Protein 4UPI (pdb70)

Nearest PDB structures (foldseek):
  4upi-assembly1_A  TM=1.002E+00  e=0.000E+00  Ruegeria pomeroyi DSS-3
  4upl-assembly1_C  TM=9.609E-01  e=2.210E-74  Ruegeria pomeroyi DSS-3
  2vqr-assembly1_A  TM=8.503E-01  e=1.863E-42  Rhizobium johnstonii 3841
  2w8s-assembly1_C  TM=8.603E-01  e=1.867E-41  Trinickia caryophylli
  4uph-assembly2_D  TM=8.606E-01  e=2.107E-38  Rhizobium rhizogenes K84

Solvent-accessible surface area: 23688 Å² total

Foldseek 3Di:
DFAAEEEAEAFAFQCLEVCNPQDQFYQVQVVVLQQFFEWEFFEWFQALDQQQSLLCLFQLDHCLFQVQFDQPRARAQPRDTLLNLLVVLFAAEAEQEERSHAAPVVRCVVVVHDCPDPVNVCNSVSNHPYLFYYNLDCPVDDDDPDGVLQVVCVVVPQDDPGSSFQAQAWAADPVGDIGGLQDLQCLLGAGNHAQCSHQLNVSLVSVLVVVVVVVVVPTHYYYYSYHHPPPDSLHHHPPLSPPDFLVSQDDALEDPLLQVVHFLVLVQQLPDPQLQQLLDSVSLRRRVSSSSSRSSSNSVSVVVSVVSCVVVVVNQRYKYKYKYSFHFRSNHHSHTGAHDPFSRRTPMIIRIRGNDPLQNLCRSHYHHANHYSSQVSCLVSVVSPHHDQCLRNPGHHCSCVRRPVDDDDPDQKDKHWHQCLVDCSCVVVVHDNVQQIWMWIDRSFKIWIDGGPTFIFIDGCVVPVSSSDTCRPPPVCVVVVVVRVVVVVVVSVPDSNVPPDGPVNPPVCVLCVVPADVCVVVPRDPDDDDPVRSVVRVVVVVVSVVVD

Organism: Ruegeria pomeroyi (strain ATCC 700808 / DSM 15171 / DSS-3) (NCBI:txid246200)

CATH classification: 3.40.720.10

Sequence (548 aa):
NRNILWIMCDQLRFDYLSCYGHERLNNTPNIDKLLAKRGVRFTNAYVQATVCGPSRMSAYTGRYVRSHGSTQNGIPLRVGEPTLGDHLRDVGMRNVLIGKTHMRRPDLDGMMKRLGIDPDSEIGARVGEGGFDAFDRDDGVHPTGYRKKEPAYNDYLRHAGFQAENPWEFWANSAEGKGGENQSGWLLTHADKPARVPEEHSETAYMTRRAMEFMEAAEKDGRPWCAHLSYIKPHWPYIVPAPYHDMMFGPDDVKPAVRSDEELKAAHPLFKAMTEEVYSRNFARDEVREKVIPAYMMGLIKQIDDQLGQLFAFMQERGLDENTMIVFTADHGDYLGDHWMGEKYLFYEAAAKVPLIIYDPSDKADATRGTVSDALVEMIDLAPTFVDYAGGVPPMHILEGKSLLPLLHDDDSSWDRQYVFSELDYSNLPARLKLGRDIQDCRATMVFDGRYKLVEVMGFAPILFDLEVDPDELKDLGRDPSAEEVRQRRLTSALDAWHRNTRQRITKSDAAYRALDPVLRESDPDLMAGVIIGYWDEDEVEAEKRRIARILGEN

InterPro domains:
  IPR000917 Sulfatase, N-terminal [PF00884] (5-388)
  IPR017850 Alkaline-phosphatase-like, core domain superfamily [G3DSA:3.40.720.10] (4-502)
  IPR017850 Alkaline-phosphatase-like, core domain superfamily [SSF53649] (2-517)

B-factor: mean 26.02, std 10.25, range [13.1, 72.78]

Radius of gyration: 25.48 Å; Cα contacts (8 Å, |Δi|>4): 1136; chains: 1; bounding box: 97×61×53 Å

Secondary structure (P-SEA, 3-state):
cbbbbbbbbccccccccccccccccccaaaaaaaaabbbbccccccccccaaaaaaaacccccccccccccccccccccccaaaaaaaabbbbbbccccccccaaaaaaaaccccccaaaaaaaaccccccccccccccccccccccaaaaaaaaacccccccccccccbbbccccccccccccccccccccccccccaaaaaaaaaaaaaaaacccccccccccccccccccccccccccccccccccccccccccccccccaaaaaaaacaaaaaaccaaaaaccaaaaaaaaaaaaaaaaaaaaaaaaacccccbbbbbbcccccccccccccccccccccccbbbbbbbcccccccccccccccccccccaaaaaaaaaacccccccccccccccccccccbbbbcccccbbbbbccccccccccccccccbbbbbbbcccbbbbbbccbbbbbbcccccccccccccccccaaaaaaaaaaaaaaaaacccccccccccccccaaaaaaccccccccccccccccaaaaaaaaaaaaaaaaac

Structure (mmCIF, N/CA/C/O backbone):
data_4UPI
#
_entry.id   4UPI
#
_cell.length_a   93.027
_cell.length_b   86.029
_cell.length_c   82.874
_cell.angle_alpha   90.00
_cell.angle_beta   115.19
_cell.angle_gamma   90.00
#
_symmetry.space_group_name_H-M   'C 1 2 1'
#
loop_
_entity.id
_entity.type
_entity.pdbx_description
1 polymer 'SULFATASE FAMILY PROTEIN'
2 non-polymer 'ZINC ION'
3 water water
#
loop_
_atom_site.group_PDB
_atom_site.id
_atom_site.type_symbol
_atom_site.label_atom_id
_atom_site.label_alt_id
_atom_site.label_comp_id
_atom_site.label_asym_id
_atom_site.label_entity_id
_atom_site.label_seq_id
_atom_site.pdbx_PDB_ins_code
_atom_site.Cartn_x
_atom_site.Cartn_y
_atom_site.Cartn_z
_atom_site.occupancy
_atom_site.B_iso_or_equiv
_atom_site.auth_seq_id
_atom_site.auth_comp_id
_atom_site.auth_asym_id
_atom_site.auth_atom_id
_atom_site.pdbx_PDB_model_num
ATOM 1 N N . ASN A 1 28 ? -2.346 17.224 32.833 1.00 42.49 4 ASN A N 1
ATOM 2 C CA . ASN A 1 28 ? -1.896 16.592 31.596 1.00 41.82 4 ASN A CA 1
ATOM 3 C C . ASN A 1 28 ? -1.248 15.228 31.818 1.00 39.17 4 ASN A C 1
ATOM 4 O O . ASN A 1 28 ? -0.572 15.001 32.822 1.00 40.42 4 ASN A O 1
ATOM 9 N N . ARG A 1 29 ? -1.483 14.314 30.883 1.00 34.85 5 ARG A N 1
ATOM 10 C CA . ARG A 1 29 ? -0.768 13.043 30.864 1.00 30.85 5 ARG A CA 1
ATOM 11 C C . ARG A 1 29 ? 0.147 13.035 29.650 1.00 26.13 5 ARG A C 1
ATOM 12 O O . ARG A 1 29 ? -0.313 13.193 28.522 1.00 26.48 5 ARG A O 1
ATOM 20 N N . ASN A 1 30 ? 1.443 12.869 29.901 1.00 23.85 6 ASN A N 1
ATOM 21 C CA . ASN A 1 30 ? 2.457 12.943 28.861 1.00 22.56 6 ASN A CA 1
ATOM 22 C C . ASN A 1 30 ? 3.064 11.580 28.599 1.00 21.05 6 ASN A C 1
ATOM 23 O O . ASN A 1 30 ? 2.827 10.630 29.350 1.00 21.13 6 ASN A O 1
ATOM 28 N N . ILE A 1 31 ? 3.861 11.500 27.539 1.00 20.32 7 ILE A N 1
ATOM 29 C CA . ILE A 1 31 ? 4.591 10.288 27.209 1.00 19.50 7 ILE A CA 1
ATOM 30 C C . ILE A 1 31 ? 6.025 10.666 26.874 1.00 19.20 7 ILE A C 1
ATOM 31 O O . ILE A 1 31 ? 6.260 11.607 26.116 1.00 20.14 7 ILE A O 1
ATOM 36 N N . LEU A 1 32 ? 6.977 9.955 27.473 1.00 18.49 8 LEU A N 1
ATOM 37 C CA . LEU A 1 32 ? 8.377 10.056 27.104 1.00 18.85 8 LEU A CA 1
ATOM 38 C C . LEU A 1 32 ? 8.773 8.747 26.448 1.00 19.02 8 LEU A C 1
ATOM 39 O O . LEU A 1 32 ? 8.844 7.709 27.110 1.00 19.98 8 LEU A O 1
ATOM 44 N N . TRP A 1 33 ? 9.016 8.799 25.142 1.00 17.44 9 TRP A N 1
ATOM 45 C CA . TRP A 1 33 ? 9.378 7.625 24.370 1.00 17.33 9 TRP A CA 1
ATOM 46 C C . TRP A 1 33 ? 10.883 7.611 24.137 1.00 17.42 9 TRP A C 1
ATOM 47 O O . TRP A 1 33 ? 11.382 8.299 23.250 1.00 17.44 9 TRP A O 1
ATOM 58 N N . ILE A 1 34 ? 11.599 6.849 24.961 1.00 17.39 10 ILE A N 1
ATOM 59 C CA . ILE A 1 34 ? 13.049 6.753 24.854 1.00 17.33 10 ILE A CA 1
ATOM 60 C C . ILE A 1 34 ? 13.409 5.609 23.925 1.00 16.55 10 ILE A C 1
ATOM 61 O O . ILE A 1 34 ? 12.905 4.493 24.079 1.00 17.60 10 ILE A O 1
ATOM 66 N N . MET A 1 35 ? 14.271 5.894 22.955 1.00 16.77 11 MET A N 1
ATOM 67 C CA . MET A 1 35 ? 14.795 4.865 22.087 1.00 16.33 11 MET A CA 1
ATOM 68 C C . MET A 1 35 ? 16.310 5.019 22.032 1.00 17.29 11 MET A C 1
ATOM 69 O O . MET A 1 35 ? 16.823 6.139 22.071 1.00 18.80 11 MET A O 1
ATOM 74 N N . CYS A 1 36 ? 17.011 3.895 21.968 1.00 16.52 12 CYS A N 1
ATOM 75 C CA . CYS A 1 36 ? 18.442 3.899 21.682 1.00 17.99 12 CYS A CA 1
ATOM 76 C C . CYS A 1 36 ? 18.687 3.138 20.397 1.00 17.67 12 CYS A C 1
ATOM 77 O O . CYS A 1 36 ? 18.098 2.090 20.179 1.00 20.10 12 CYS A O 1
ATOM 80 N N . ASP A 1 37 ? 19.570 3.651 19.554 1.00 16.39 13 ASP A N 1
ATOM 81 C CA . ASP A 1 37 ? 19.810 3.017 18.269 1.00 16.11 13 ASP A CA 1
ATOM 82 C C . ASP A 1 37 ? 20.757 1.838 18.424 1.00 15.68 13 ASP A C 1
ATOM 83 O O . ASP A 1 37 ? 21.807 1.974 19.047 1.00 17.35 13 ASP A O 1
ATOM 88 N N . GLN A 1 38 ? 20.383 0.678 17.891 1.00 16.18 14 GLN A N 1
ATOM 89 C CA . GLN A 1 38 ? 21.310 -0.451 17.771 1.00 16.04 14 GLN A CA 1
ATOM 90 C C . GLN A 1 38 ? 21.650 -1.045 19.144 1.00 16.20 14 GLN A C 1
ATOM 91 O O . GLN A 1 38 ? 22.720 -1.617 19.328 1.00 17.85 14 GLN A O 1
ATOM 97 N N . LEU A 1 39 ? 20.721 -0.925 20.094 1.00 16.47 15 LEU A N 1
ATOM 98 C CA . LEU A 1 39 ? 20.846 -1.487 21.442 1.00 16.46 15 LEU A CA 1
ATOM 99 C C . LEU A 1 39 ? 20.240 -2.885 21.537 1.00 17.07 15 LEU A C 1
ATOM 100 O O . LEU A 1 39 ? 19.038 -3.063 21.341 1.00 17.95 15 LEU A O 1
ATOM 105 N N . ARG A 1 40 ? 21.072 -3.872 21.846 1.00 17.34 16 ARG A N 1
ATOM 106 C CA . ARG A 1 40 ? 20.630 -5.249 22.075 1.00 18.74 16 ARG A CA 1
ATOM 107 C C . ARG A 1 40 ? 19.833 -5.370 23.357 1.00 18.82 16 ARG A C 1
ATOM 108 O O . ARG A 1 40 ? 20.183 -4.763 24.375 1.00 20.03 16 ARG A O 1
ATOM 116 N N . PHE A 1 41 ? 18.789 -6.190 23.339 1.00 19.09 17 PHE A N 1
ATOM 117 C CA . PHE A 1 41 ? 17.986 -6.389 24.538 1.00 20.58 17 PHE A CA 1
ATOM 118 C C . PHE A 1 41 ? 18.806 -7.005 25.669 1.00 20.11 17 PHE A C 1
ATOM 119 O O . PHE A 1 41 ? 18.566 -6.701 26.839 1.00 22.94 17 PHE A O 1
ATOM 127 N N . ASP A 1 42 ? 19.781 -7.848 25.327 1.00 18.92 18 ASP A N 1
ATOM 128 C CA . ASP A 1 42 ? 20.517 -8.589 26.347 1.00 20.15 18 ASP A CA 1
ATOM 129 C C . ASP A 1 42 ? 21.719 -7.826 26.921 1.00 19.97 18 ASP A C 1
ATOM 130 O O . ASP A 1 42 ? 22.506 -8.382 27.685 1.00 22.49 18 ASP A O 1
ATOM 135 N N . TYR A 1 43 ? 21.837 -6.545 26.571 1.00 19.71 19 TYR A N 1
ATOM 136 C CA . TYR A 1 43 ? 22.868 -5.679 27.147 1.00 20.74 19 TYR A CA 1
ATOM 137 C C . TYR A 1 43 ? 22.284 -4.718 28.183 1.00 21.37 19 TYR A C 1
ATOM 138 O O . TYR A 1 43 ? 22.791 -3.617 28.401 1.00 23.85 19 TYR A O 1
ATOM 147 N N . LEU A 1 44 ? 21.212 -5.167 28.827 1.00 19.67 20 LEU A N 1
ATOM 148 C CA . LEU A 1 44 ? 20.661 -4.515 30.007 1.00 19.79 20 LEU A CA 1
ATOM 149 C C . LEU A 1 44 ? 20.648 -5.549 31.121 1.00 19.31 20 LEU A C 1
ATOM 150 O O . LEU A 1 44 ? 20.359 -6.719 30.878 1.00 20.54 20 LEU A O 1
ATOM 155 N N . SER A 1 45 ? 20.962 -5.142 32.345 1.00 20.16 21 SER A N 1
ATOM 156 C CA . SER A 1 45 ? 21.001 -6.125 33.425 1.00 21.01 21 SER A CA 1
ATOM 157 C C . SER A 1 45 ? 19.609 -6.731 33.712 1.00 20.92 21 SER A C 1
ATOM 158 O O . SER A 1 45 ? 19.512 -7.899 34.084 1.00 21.94 21 SER A O 1
ATOM 161 N N . CYS A 1 46 ? 18.533 -5.973 33.493 1.00 20.70 22 CYS A N 1
ATOM 162 C CA . CYS A 1 46 ? 17.196 -6.534 33.733 1.00 21.75 22 CYS A CA 1
ATOM 163 C C . CYS A 1 46 ? 16.845 -7.613 32.706 1.00 21.24 22 CYS A C 1
ATOM 164 O O . CYS A 1 46 ? 15.926 -8.401 32.925 1.00 22.48 22 CYS A O 1
ATOM 167 N N . TYR A 1 47 ? 17.578 -7.655 31.594 1.00 20.74 23 TYR A N 1
ATOM 168 C CA . TYR A 1 47 ? 17.411 -8.742 30.631 1.00 21.08 23 TYR A CA 1
ATOM 169 C C . TYR A 1 47 ? 18.538 -9.771 30.742 1.00 22.13 23 TYR A C 1
ATOM 170 O O . TYR A 1 47 ? 18.720 -10.609 29.854 1.00 23.95 23 TYR A O 1
ATOM 179 N N . GLY A 1 48 ? 19.310 -9.686 31.820 1.00 22.65 24 GLY A N 1
ATOM 180 C CA . GLY A 1 48 ? 20.238 -10.747 32.171 1.00 23.64 24 GLY A CA 1
ATOM 181 C C . GLY A 1 48 ? 21.722 -10.534 31.950 1.00 24.08 24 GLY A C 1
ATOM 182 O O . GLY A 1 48 ? 22.500 -11.458 32.198 1.00 25.84 24 GLY A O 1
ATOM 183 N N . HIS A 1 49 ? 22.143 -9.351 31.513 1.00 23.68 25 HIS A N 1
ATOM 184 C CA . HIS A 1 49 ? 23.583 -9.146 31.352 1.00 24.43 25 HIS A CA 1
ATOM 185 C C . HIS A 1 49 ? 24.269 -9.197 32.706 1.00 26.24 25 HIS A C 1
ATOM 186 O O . HIS A 1 49 ? 23.823 -8.562 33.658 1.00 25.87 25 HIS A O 1
ATOM 193 N N . GLU A 1 50 ? 25.357 -9.957 32.774 1.00 28.81 26 GLU A N 1
ATOM 194 C CA . GLU A 1 50 ? 26.001 -10.283 34.037 1.00 32.25 26 GLU A CA 1
ATOM 195 C C . GLU A 1 50 ? 27.092 -9.297 34.436 1.00 30.09 26 GLU A C 1
ATOM 196 O O . GLU A 1 50 ? 27.580 -9.335 35.564 1.00 30.60 26 GLU A O 1
ATOM 202 N N . ARG A 1 51 ? 27.498 -8.435 33.511 1.00 28.67 27 ARG A N 1
ATOM 203 C CA . ARG A 1 51 ? 28.638 -7.559 33.770 1.00 29.70 27 ARG A CA 1
ATOM 204 C C . ARG A 1 51 ? 28.317 -6.075 33.585 1.00 29.87 27 ARG A C 1
ATOM 205 O O . ARG A 1 51 ? 29.054 -5.212 34.058 1.00 32.96 27 ARG A O 1
ATOM 213 N N . LEU A 1 52 ? 27.204 -5.785 32.923 1.00 27.92 28 LEU A N 1
ATOM 214 C CA . LEU A 1 52 ? 26.802 -4.405 32.662 1.00 25.59 28 LEU A CA 1
ATOM 215 C C . LEU A 1 52 ? 25.568 -4.053 33.486 1.00 24.76 28 LEU A C 1
ATOM 216 O O . LEU A 1 52 ? 24.466 -4.497 33.187 1.00 26.61 28 LEU A O 1
ATOM 221 N N A ASN A 1 53 ? 25.764 -3.260 34.543 0.80 24.24 29 ASN A N 1
ATOM 222 N N B ASN A 1 53 ? 25.766 -3.237 34.506 0.20 24.08 29 ASN A N 1
ATOM 223 C CA A ASN A 1 53 ? 24.686 -2.875 35.467 0.80 23.51 29 ASN A CA 1
ATOM 224 C CA B ASN A 1 53 ? 24.676 -2.889 35.390 0.20 23.58 29 ASN A CA 1
ATOM 225 C C A ASN A 1 53 ? 23.998 -1.627 34.940 0.80 23.67 29 ASN A C 1
ATOM 226 C C B ASN A 1 53 ? 23.991 -1.617 34.946 0.20 23.27 29 ASN A C 1
ATOM 227 O O A ASN A 1 53 ? 24.628 -0.584 34.776 0.80 23.78 29 ASN A O 1
ATOM 228 O O B ASN A 1 53 ? 24.610 -0.556 34.856 0.20 23.38 29 ASN A O 1
ATOM 237 N N . THR A 1 54 ? 22.704 -1.742 34.654 1.00 22.82 30 THR A N 1
ATOM 238 C CA . THR A 1 54 ? 21.920 -0.616 34.172 1.00 21.03 30 THR A CA 1
ATOM 239 C C . THR A 1 54 ? 20.791 -0.339 35.157 1.00 21.03 30 THR A C 1
ATOM 240 O O . THR A 1 54 ? 19.628 -0.581 34.870 1.00 21.48 30 THR A O 1
ATOM 244 N N . PRO A 1 55 ? 21.133 0.186 36.342 1.00 21.82 31 PRO A N 1
ATOM 245 C CA . PRO A 1 55 ? 20.116 0.281 37.399 1.00 22.69 31 PRO A CA 1
ATOM 246 C C . PRO A 1 55 ? 18.969 1.246 37.100 1.00 22.12 31 PRO A C 1
ATOM 247 O O . PRO A 1 55 ? 17.848 0.999 37.534 1.00 23.09 31 PRO A O 1
ATOM 251 N N . ASN A 1 56 ? 19.230 2.329 36.380 1.00 22.10 32 ASN A N 1
ATOM 252 C CA . ASN A 1 56 ? 18.159 3.279 36.107 1.00 21.99 32 ASN A CA 1
ATOM 253 C C . ASN A 1 56 ? 17.122 2.741 35.127 1.00 21.66 32 ASN A C 1
ATOM 254 O O . ASN A 1 56 ? 15.917 2.922 35.312 1.00 23.02 32 ASN A O 1
ATOM 259 N N . ILE A 1 57 ? 17.594 2.049 34.102 1.00 20.44 33 ILE A N 1
ATOM 260 C CA . ILE A 1 57 ? 16.695 1.391 33.168 1.00 21.40 33 ILE A CA 1
ATOM 261 C C . ILE A 1 57 ? 15.998 0.232 33.881 1.00 20.86 33 ILE A C 1
ATOM 262 O O . ILE A 1 57 ? 14.793 0.030 33.728 1.00 21.36 33 ILE A O 1
ATOM 267 N N . ASP A 1 58 ? 16.742 -0.496 34.710 1.00 21.73 34 ASP A N 1
ATOM 268 C CA . ASP A 1 58 ? 16.170 -1.614 35.452 1.00 22.60 34 ASP A CA 1
ATOM 269 C C . ASP A 1 58 ? 15.054 -1.147 36.392 1.00 21.96 34 ASP A C 1
ATOM 270 O O . ASP A 1 58 ? 14.049 -1.839 36.571 1.00 22.54 34 ASP A O 1
ATOM 275 N N . LYS A 1 59 ? 15.231 0.023 36.998 1.00 22.95 35 LYS A N 1
ATOM 276 C CA . LYS A 1 59 ? 14.209 0.577 37.890 1.00 24.27 35 LYS A CA 1
ATOM 277 C C . LYS A 1 59 ? 12.893 0.858 37.163 1.00 23.49 35 LYS A C 1
ATOM 278 O O . LYS A 1 59 ? 11.820 0.743 37.748 1.00 24.62 35 LYS A O 1
ATOM 284 N N A LEU A 1 60 ? 12.973 1.251 35.892 0.50 23.72 36 LEU A N 1
ATOM 285 N N B LEU A 1 60 ? 12.991 1.217 35.889 0.50 24.04 36 LEU A N 1
ATOM 286 C CA A LEU A 1 60 ? 11.774 1.415 35.075 0.50 23.90 36 LEU A CA 1
ATOM 287 C CA B LEU A 1 60 ? 11.825 1.430 35.050 0.50 24.48 36 LEU A CA 1
ATOM 288 C C A LEU A 1 60 ? 11.042 0.086 35.028 0.50 22.97 36 LEU A C 1
ATOM 289 C C B LEU A 1 60 ? 11.055 0.118 34.903 0.50 23.33 36 LEU A C 1
ATOM 290 O O A LEU A 1 60 ? 9.825 0.024 35.217 0.50 23.83 36 LEU A O 1
ATOM 291 O O B LEU A 1 60 ? 9.821 0.102 34.906 0.50 24.19 36 LEU A O 1
ATOM 300 N N . ALA A 1 61 ? 11.794 -0.981 34.776 1.00 22.62 37 ALA A N 1
ATOM 301 C CA . ALA A 1 61 ? 11.201 -2.314 34.725 1.00 22.52 37 ALA A CA 1
ATOM 302 C C . ALA A 1 61 ? 10.645 -2.745 36.084 1.00 24.20 37 ALA A C 1
ATOM 303 O O . ALA A 1 61 ? 9.592 -3.371 36.156 1.00 26.13 37 ALA A O 1
ATOM 305 N N . LYS A 1 62 ? 11.341 -2.395 37.163 1.00 24.54 38 LYS A N 1
ATOM 306 C CA . LYS A 1 62 ? 10.903 -2.777 38.501 1.00 27.15 38 LYS A CA 1
ATOM 307 C C . LYS A 1 62 ? 9.538 -2.181 38.838 1.00 27.51 38 LYS A C 1
ATOM 308 O O . LYS A 1 62 ? 8.764 -2.785 39.574 1.00 29.10 38 LYS A O 1
ATOM 314 N N . ARG A 1 63 ? 9.244 -1.006 38.287 1.00 25.93 39 ARG A N 1
ATOM 315 C CA . ARG A 1 63 ? 7.972 -0.340 38.550 1.00 28.72 39 ARG A CA 1
ATOM 316 C C . ARG A 1 63 ? 6.994 -0.410 37.376 1.00 26.90 39 ARG A C 1
ATOM 317 O O . ARG A 1 63 ? 5.913 0.176 37.435 1.00 28.30 39 ARG A O 1
ATOM 325 N N . GLY A 1 64 ? 7.366 -1.127 36.319 1.00 24.91 40 GLY A N 1
ATOM 326 C CA . GLY A 1 64 ? 6.521 -1.227 35.141 1.00 24.00 40 GLY A CA 1
ATOM 327 C C . GLY A 1 64 ? 6.458 -2.632 34.580 1.00 22.80 40 GLY A C 1
ATOM 328 O O . GLY A 1 64 ? 6.518 -3.613 35.324 1.00 23.19 40 GLY A O 1
ATOM 329 N N . VAL A 1 65 ? 6.328 -2.731 33.260 1.00 22.59 41 VAL A N 1
ATOM 330 C CA . VAL A 1 65 ? 6.260 -4.024 32.591 1.00 21.53 41 VAL A CA 1
ATOM 331 C C . VAL A 1 65 ? 7.422 -4.157 31.612 1.00 20.10 41 VAL A C 1
ATOM 332 O O . VAL A 1 65 ? 7.707 -3.238 30.843 1.00 20.61 41 VAL A O 1
ATOM 336 N N . ARG A 1 66 ? 8.106 -5.296 31.679 1.00 19.54 42 ARG A N 1
ATOM 337 C CA . ARG A 1 66 ? 9.223 -5.605 30.806 1.00 19.28 42 ARG A CA 1
ATOM 338 C C . ARG A 1 66 ? 8.755 -6.672 29.824 1.00 19.51 42 ARG A C 1
ATOM 339 O O . ARG A 1 66 ? 8.213 -7.696 30.231 1.00 20.48 42 ARG A O 1
ATOM 347 N N . PHE A 1 67 ? 8.958 -6.421 28.534 1.00 18.78 43 PHE A N 1
ATOM 348 C CA . PHE A 1 67 ? 8.454 -7.306 27.489 1.00 18.79 43 PHE A CA 1
ATOM 349 C C . PHE A 1 67 ? 9.566 -8.169 26.906 1.00 18.46 43 PHE A C 1
ATOM 350 O O . PHE A 1 67 ? 10.610 -7.663 26.506 1.00 19.04 43 PHE A O 1
ATOM 358 N N . THR A 1 68 ? 9.335 -9.477 26.846 1.00 18.50 44 THR A N 1
ATOM 359 C CA . THR A 1 68 ? 10.363 -10.403 26.383 1.00 19.96 44 THR A CA 1
ATOM 360 C C . THR A 1 68 ? 10.112 -10.992 24.994 1.00 19.46 44 THR A C 1
ATOM 361 O O . THR A 1 68 ? 10.875 -11.850 24.549 1.00 21.44 44 THR A O 1
ATOM 365 N N . ASN A 1 69 ? 9.063 -10.537 24.307 1.00 18.07 45 ASN A N 1
ATOM 366 C CA . ASN A 1 69 ? 8.790 -10.962 22.928 1.00 17.36 45 ASN A CA 1
ATOM 367 C C . ASN A 1 69 ? 8.406 -9.764 22.061 1.00 17.51 45 ASN A C 1
ATOM 368 O O . ASN A 1 69 ? 7.419 -9.802 21.331 1.00 17.80 45 ASN A O 1
ATOM 373 N N . ALA A 1 70 ? 9.194 -8.698 22.148 1.00 17.44 46 ALA A N 1
ATOM 374 C CA . ALA A 1 70 ? 8.971 -7.488 21.359 1.00 16.73 46 ALA A CA 1
ATOM 375 C C . ALA A 1 70 ? 9.875 -7.490 20.138 1.00 16.08 46 ALA A C 1
ATOM 376 O O . ALA A 1 70 ? 11.100 -7.551 20.267 1.00 17.35 46 ALA A O 1
ATOM 378 N N . TYR A 1 71 ? 9.260 -7.413 18.960 1.00 15.51 47 TYR A N 1
ATOM 379 C CA . TYR A 1 71 ? 9.966 -7.492 17.685 1.00 16.19 47 TYR A CA 1
ATOM 380 C C . TYR A 1 71 ? 9.734 -6.265 16.821 1.00 14.92 47 TYR A C 1
ATOM 381 O O . TYR A 1 71 ? 8.605 -5.755 16.742 1.00 16.00 47 TYR A O 1
ATOM 390 N N . VAL A 1 72 ? 10.800 -5.805 16.170 1.00 15.05 48 VAL A N 1
ATOM 391 C CA . VAL A 1 72 ? 10.714 -4.695 15.229 1.00 15.52 48 VAL A CA 1
ATOM 392 C C . VAL A 1 72 ? 10.301 -5.178 13.837 1.00 14.83 48 VAL A C 1
ATOM 393 O O . VAL A 1 72 ? 10.519 -6.342 13.476 1.00 15.35 48 VAL A O 1
ATOM 397 N N . GLN A 1 73 ? 9.706 -4.277 13.055 1.00 13.81 49 GLN A N 1
ATOM 398 C CA . GLN A 1 73 ? 9.085 -4.656 11.785 1.00 14.75 49 GLN A CA 1
ATOM 399 C C . GLN A 1 73 ? 10.046 -4.584 10.601 1.00 14.20 49 GLN A C 1
ATOM 400 O O . GLN A 1 73 ? 9.692 -4.944 9.476 1.00 14.28 49 GLN A O 1
ATOM 406 N N . ALA A 1 74 ? 11.262 -4.126 10.893 1.00 14.21 50 ALA A N 1
ATOM 407 C CA . ALA A 1 74 ? 12.445 -4.276 10.054 1.00 14.31 50 ALA A CA 1
ATOM 408 C C . ALA A 1 74 ? 13.601 -4.175 11.044 1.00 15.12 50 ALA A C 1
ATOM 409 O O . ALA A 1 74 ? 13.424 -3.655 12.148 1.00 15.85 50 ALA A O 1
ATOM 411 N N . THR A 1 75 ? 14.783 -4.645 10.669 1.00 14.93 51 THR A N 1
ATOM 412 C CA . THR A 1 75 ? 15.879 -4.690 11.614 1.00 15.83 51 THR A CA 1
ATOM 413 C C . THR A 1 75 ? 16.944 -3.643 11.324 1.00 15.24 51 THR A C 1
ATOM 414 O O . THR A 1 75 ? 18.030 -3.681 11.901 1.00 16.67 51 THR A O 1
ATOM 418 N N . VAL A 1 76 ? 16.617 -2.702 10.450 1.00 16.38 52 VAL A N 1
ATOM 419 C CA . VAL A 1 76 ? 17.532 -1.654 10.040 1.00 17.38 52 VAL A CA 1
ATOM 420 C C . VAL A 1 76 ? 16.883 -0.309 10.321 1.00 16.79 52 VAL A C 1
ATOM 421 O O . VAL A 1 76 ? 15.673 -0.161 10.151 1.00 16.55 52 VAL A O 1
ATOM 432 N N B CYS A 1 77 ? 17.707 0.655 10.744 0.50 18.48 53 CYS A N 1
ATOM 433 C CA B CYS A 1 77 ? 17.285 1.985 11.200 0.50 20.67 53 CYS A CA 1
ATOM 434 C C B CYS A 1 77 ? 16.058 2.538 10.500 0.50 18.44 53 CYS A C 1
ATOM 435 O O B CYS A 1 77 ? 14.982 2.642 11.089 0.50 18.76 53 CYS A O 1
ATOM 438 N N . GLY A 1 78 ? 16.248 2.902 9.238 1.00 16.95 54 GLY A N 1
ATOM 439 C CA . GLY A 1 78 ? 15.230 3.602 8.466 1.00 16.89 54 GLY A CA 1
ATOM 440 C C . GLY A 1 78 ? 13.879 2.921 8.455 1.00 15.48 54 GLY A C 1
ATOM 441 O O . GLY A 1 78 ? 12.902 3.468 8.962 1.00 15.63 54 GLY A O 1
ATOM 442 N N . PRO A 1 79 ? 13.813 1.717 7.879 1.00 15.18 55 PRO A N 1
ATOM 443 C CA . PRO A 1 79 ? 12.494 1.083 7.786 1.00 14.90 55 PRO A CA 1
ATOM 444 C C . PRO A 1 79 ? 11.913 0.721 9.151 1.00 14.15 55 PRO A C 1
ATOM 445 O O . PRO A 1 79 ? 10.692 0.798 9.315 1.00 14.71 55 PRO A O 1
ATOM 449 N N . SER A 1 80 ? 12.753 0.352 10.117 1.00 14.42 56 SER A N 1
ATOM 450 C CA . SER A 1 80 ? 12.243 0.061 11.450 1.00 14.79 56 SER A CA 1
ATOM 451 C C . SER A 1 80 ? 11.552 1.299 12.033 1.00 14.73 56 SER A C 1
ATOM 452 O O . SER A 1 80 ? 10.418 1.233 12.557 1.00 14.71 56 SER A O 1
ATOM 455 N N . ARG A 1 81 ? 12.227 2.438 11.907 1.00 14.70 57 ARG A N 1
ATOM 456 C CA . ARG A 1 81 ? 11.712 3.687 12.441 1.00 15.22 57 ARG A CA 1
ATOM 457 C C . ARG A 1 81 ? 10.487 4.164 11.670 1.00 15.45 57 ARG A C 1
ATOM 458 O O . ARG A 1 81 ? 9.549 4.672 12.273 1.00 15.46 57 ARG A O 1
ATOM 466 N N . MET A 1 82 ? 10.481 4.005 10.346 1.00 14.70 58 MET A N 1
ATOM 467 C CA . MET A 1 82 ? 9.298 4.407 9.591 1.00 15.26 58 MET A CA 1
ATOM 468 C C . MET A 1 82 ? 8.078 3.610 10.055 1.00 14.45 58 MET A C 1
ATOM 469 O O . MET A 1 82 ? 6.980 4.154 10.167 1.00 15.16 58 MET A O 1
ATOM 474 N N . SER A 1 83 ? 8.262 2.325 10.352 1.00 14.70 59 SER A N 1
ATOM 475 C CA . SER A 1 83 ? 7.180 1.539 10.926 1.00 14.37 59 SER A CA 1
ATOM 476 C C . SER A 1 83 ? 6.801 2.036 12.319 1.00 14.59 59 SER A C 1
ATOM 477 O O . SER A 1 83 ? 5.616 2.110 12.649 1.00 15.47 59 SER A O 1
ATOM 480 N N . ALA A 1 84 ? 7.793 2.359 13.147 1.00 14.93 60 ALA A N 1
ATOM 481 C CA . ALA A 1 84 ? 7.506 2.878 14.495 1.00 15.63 60 ALA A CA 1
ATOM 482 C C . ALA A 1 84 ? 6.681 4.166 14.424 1.00 15.60 60 ALA A C 1
ATOM 483 O O . ALA A 1 84 ? 5.778 4.377 15.240 1.00 15.94 60 ALA A O 1
ATOM 485 N N . TYR A 1 85 ? 6.994 5.023 13.451 1.00 14.92 61 TYR A N 1
ATOM 486 C CA . TYR A 1 85 ? 6.425 6.372 13.419 1.00 15.02 61 TYR A CA 1
ATOM 487 C C . TYR A 1 85 ? 5.118 6.437 12.640 1.00 15.49 61 TYR A C 1
ATOM 488 O O . TYR A 1 85 ? 4.435 7.452 12.696 1.00 17.70 61 TYR A O 1
ATOM 497 N N . THR A 1 86 ? 4.782 5.355 11.937 1.00 15.68 62 THR A N 1
ATOM 498 C CA . THR A 1 86 ? 3.496 5.243 11.252 1.00 15.50 62 THR A CA 1
ATOM 499 C C . THR A 1 86 ? 2.571 4.197 11.880 1.00 14.96 62 THR A C 1
ATOM 500 O O . THR A 1 86 ? 1.372 4.190 11.615 1.00 16.25 62 THR A O 1
ATOM 504 N N . GLY A 1 87 ? 3.110 3.292 12.692 1.00 15.00 63 GLY A N 1
ATOM 505 C CA . GLY A 1 87 ? 2.330 2.159 13.152 1.00 15.41 63 GLY A CA 1
ATOM 506 C C . GLY A 1 87 ? 1.897 1.241 12.014 1.00 15.12 63 GLY A C 1
ATOM 507 O O . GLY A 1 87 ? 0.903 0.525 12.136 1.00 15.78 63 GLY A O 1
ATOM 508 N N . ARG A 1 88 ? 2.647 1.253 10.917 1.00 14.80 64 ARG A N 1
ATOM 509 C CA . ARG A 1 88 ? 2.310 0.463 9.731 1.00 14.93 64 ARG A CA 1
ATOM 510 C C . ARG A 1 88 ? 3.500 -0.400 9.322 1.00 14.20 64 ARG A C 1
ATOM 511 O O . ARG A 1 88 ? 4.652 -0.012 9.532 1.00 14.60 64 ARG A O 1
ATOM 519 N N . TYR A 1 89 ? 3.231 -1.586 8.782 1.00 14.36 65 TYR A N 1
ATOM 520 C CA . TYR A 1 89 ? 4.287 -2.460 8.274 1.00 14.67 65 TYR A CA 1
ATOM 521 C C . TYR A 1 89 ? 4.984 -1.825 7.085 1.00 14.56 65 TYR A C 1
ATOM 522 O O . TYR A 1 89 ? 4.402 -0.998 6.376 1.00 14.81 65 TYR A O 1
ATOM 531 N N . VAL A 1 90 ? 6.223 -2.236 6.841 1.00 14.68 66 VAL A N 1
ATOM 532 C CA . VAL A 1 90 ? 6.953 -1.797 5.654 1.00 15.21 66 VAL A CA 1
ATOM 533 C C . VAL A 1 90 ? 6.188 -2.099 4.361 1.00 15.02 66 VAL A C 1
ATOM 534 O O . VAL A 1 90 ? 6.199 -1.292 3.429 1.00 15.99 66 VAL A O 1
ATOM 538 N N . ARG A 1 91 ? 5.514 -3.250 4.319 1.00 14.62 67 ARG A N 1
ATOM 539 C CA . ARG A 1 91 ? 4.709 -3.607 3.149 1.00 16.59 67 ARG A CA 1
ATOM 540 C C . ARG A 1 91 ? 3.589 -2.600 2.888 1.00 15.88 67 ARG A C 1
ATOM 541 O O . ARG A 1 91 ? 3.048 -2.560 1.788 1.00 18.29 67 ARG A O 1
ATOM 549 N N . SER A 1 92 ? 3.247 -1.799 3.892 1.00 15.04 68 SER A N 1
ATOM 550 C CA . SER A 1 92 ? 2.237 -0.757 3.758 1.00 15.63 68 SER A CA 1
ATOM 551 C C . SER A 1 92 ? 2.863 0.590 3.397 1.00 15.00 68 SER A C 1
ATOM 552 O O . SER A 1 92 ? 2.466 1.217 2.414 1.00 15.71 68 SER A O 1
ATOM 555 N N . HIS A 1 93 ? 3.840 1.044 4.185 1.00 15.66 69 HIS A N 1
ATOM 556 C CA . HIS A 1 93 ? 4.365 2.393 3.966 1.00 15.91 69 HIS A CA 1
ATOM 557 C C . HIS A 1 93 ? 5.333 2.526 2.793 1.00 15.84 69 HIS A C 1
ATOM 558 O O . HIS A 1 93 ? 5.391 3.584 2.165 1.00 16.62 69 HIS A O 1
ATOM 565 N N . GLY A 1 94 ? 6.085 1.467 2.501 1.00 15.16 70 GLY A N 1
ATOM 566 C CA . GLY A 1 94 ? 6.986 1.459 1.363 1.00 16.04 70 GLY A CA 1
ATOM 567 C C . GLY A 1 94 ? 8.329 2.152 1.534 1.00 15.18 70 GLY A C 1
ATOM 568 O O . GLY A 1 94 ? 9.077 2.258 0.567 1.00 16.15 70 GLY A O 1
ATOM 569 N N . SER A 1 95 ? 8.651 2.625 2.738 1.00 14.76 71 SER A N 1
ATOM 570 C CA . SER A 1 95 ? 9.987 3.170 2.970 1.00 15.14 71 SER A CA 1
ATOM 571 C C . SER A 1 95 ? 10.856 2.006 3.423 1.00 14.77 71 SER A C 1
ATOM 572 O O . SER A 1 95 ? 11.020 1.762 4.622 1.00 15.40 71 SER A O 1
ATOM 575 N N . THR A 1 96 ? 11.417 1.283 2.454 1.00 15.13 72 THR A N 1
ATOM 576 C CA . THR A 1 96 ? 11.922 -0.063 2.726 1.00 15.59 72 THR A CA 1
ATOM 577 C C . THR A 1 96 ? 13.391 -0.119 3.138 1.00 15.38 72 THR A C 1
ATOM 578 O O . THR A 1 96 ? 13.858 -1.164 3.575 1.00 17.10 72 THR A O 1
ATOM 582 N N . GLN A 1 97 ? 14.117 0.983 2.961 1.00 15.36 73 GLN A N 1
ATOM 583 C CA . GLN A 1 97 ? 15.564 1.009 3.191 1.00 16.02 73 GLN A CA 1
ATOM 584 C C . GLN A 1 97 ? 15.952 2.369 3.716 1.00 15.90 73 GLN A C 1
ATOM 585 O O . GLN A 1 97 ? 15.215 3.345 3.553 1.00 16.45 73 GLN A O 1
ATOM 591 N N . ASN A 1 98 ? 17.127 2.436 4.331 1.00 16.91 74 ASN A N 1
ATOM 592 C CA . ASN A 1 98 ? 17.687 3.706 4.761 1.00 18.22 74 ASN A CA 1
ATOM 593 C C . ASN A 1 98 ? 17.691 4.715 3.636 1.00 19.72 74 ASN A C 1
ATOM 594 O O . ASN A 1 98 ? 18.142 4.412 2.535 1.00 19.82 74 ASN A O 1
ATOM 599 N N . GLY A 1 99 ? 17.178 5.912 3.913 1.00 19.65 75 GLY A N 1
ATOM 600 C CA . GLY A 1 99 ? 17.239 6.991 2.947 1.00 20.34 75 GLY A CA 1
ATOM 601 C C . GLY A 1 99 ? 16.095 7.042 1.947 1.00 19.68 75 GLY A C 1
ATOM 602 O O . GLY A 1 99 ? 16.040 7.960 1.143 1.00 22.12 75 GLY A O 1
ATOM 603 N N . ILE A 1 100 ? 15.196 6.060 1.962 1.00 18.24 76 ILE A N 1
ATOM 604 C CA . ILE A 1 100 ? 14.055 6.111 1.057 1.00 18.55 76 ILE A CA 1
ATOM 605 C C . ILE A 1 100 ? 13.009 7.007 1.710 1.00 17.34 76 ILE A C 1
ATOM 606 O O . ILE A 1 100 ? 12.543 6.714 2.794 1.00 18.78 76 ILE A O 1
ATOM 611 N N . PRO A 1 101 ? 12.654 8.126 1.060 1.00 16.83 77 PRO A N 1
ATOM 612 C CA . PRO A 1 101 ? 11.728 9.048 1.722 1.00 16.95 77 PRO A CA 1
ATOM 613 C C . PRO A 1 101 ? 10.378 8.415 2.027 1.00 17.12 77 PRO A C 1
ATOM 614 O O . PRO A 1 101 ? 9.823 7.663 1.210 1.00 17.65 77 PRO A O 1
ATOM 618 N N . LEU A 1 102 ? 9.848 8.721 3.203 1.00 16.99 78 LEU A N 1
ATOM 619 C CA . LEU A 1 102 ? 8.482 8.347 3.527 1.00 16.25 78 LEU A CA 1
ATOM 620 C C . LEU A 1 102 ? 7.537 9.174 2.667 1.00 16.45 78 LEU A C 1
ATOM 621 O O . LEU A 1 102 ? 7.595 10.399 2.678 1.00 17.73 78 LEU A O 1
ATOM 626 N N . ARG A 1 103 ? 6.665 8.504 1.921 1.00 16.19 79 ARG A N 1
ATOM 627 C CA . ARG A 1 103 ? 5.811 9.196 0.963 1.00 17.51 79 ARG A CA 1
ATOM 628 C C . ARG A 1 103 ? 4.951 10.280 1.604 1.00 17.51 79 ARG A C 1
ATOM 629 O O . ARG A 1 103 ? 4.411 10.102 2.701 1.00 17.36 79 ARG A O 1
ATOM 637 N N . VAL A 1 104 ? 4.812 11.402 0.906 1.00 17.26 80 VAL A N 1
ATOM 638 C CA . VAL A 1 104 ? 3.895 12.440 1.344 1.00 18.51 80 VAL A CA 1
ATOM 639 C C . VAL A 1 104 ? 2.479 11.851 1.406 1.00 18.60 80 VAL A C 1
ATOM 640 O O . VAL A 1 104 ? 2.068 11.074 0.539 1.00 18.24 80 VAL A O 1
ATOM 644 N N . GLY A 1 105 ? 1.735 12.215 2.437 1.00 19.32 81 GLY A N 1
ATOM 645 C CA . GLY A 1 105 ? 0.398 11.697 2.602 1.00 18.79 81 GLY A CA 1
ATOM 646 C C . GLY A 1 105 ? 0.306 10.416 3.399 1.00 17.87 81 GLY A C 1
ATOM 647 O O . GLY A 1 105 ? -0.798 10.020 3.756 1.00 19.86 81 GLY A O 1
ATOM 648 N N . GLU A 1 106 ? 1.425 9.751 3.682 1.00 16.67 82 GLU A N 1
ATOM 649 C CA . GLU A 1 106 ? 1.357 8.609 4.586 1.00 16.46 82 GLU A CA 1
ATOM 650 C C . GLU A 1 106 ? 1.010 9.124 5.982 1.00 16.46 82 GLU A C 1
ATOM 651 O O . GLU A 1 106 ? 1.704 9.985 6.505 1.00 17.75 82 GLU A O 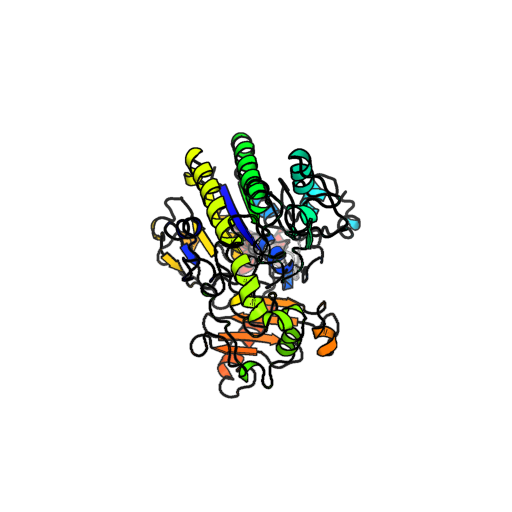1
ATOM 657 N N . PRO A 1 107 ? -0.076 8.617 6.591 1.00 17.34 83 PRO A N 1
ATOM 658 C CA . PRO A 1 107 ? -0.409 9.069 7.949 1.00 17.45 83 PRO A CA 1
ATOM 659 C C . PRO A 1 107 ? 0.685 8.700 8.948 1.00 16.83 83 PRO A C 1
ATOM 660 O O . PRO A 1 107 ? 1.255 7.623 8.839 1.00 16.47 83 PRO A O 1
ATOM 664 N N . THR A 1 108 ? 0.950 9.579 9.910 1.00 17.42 84 THR A N 1
ATOM 665 C CA . THR A 1 108 ? 1.952 9.321 10.928 1.00 17.58 84 THR A CA 1
ATOM 666 C C . THR A 1 108 ? 1.367 9.438 12.320 1.00 17.34 84 THR A C 1
ATOM 667 O O . THR A 1 108 ? 0.289 10.011 12.531 1.00 18.31 84 THR A O 1
ATOM 671 N N . LEU A 1 109 ? 2.113 8.918 13.282 1.00 18.04 85 LEU A N 1
ATOM 672 C CA . LEU A 1 109 ? 1.776 9.063 14.688 1.00 17.94 85 LEU A CA 1
ATOM 673 C C . LEU A 1 109 ? 1.480 10.509 15.071 1.00 17.55 85 LEU A C 1
ATOM 674 O O . LEU A 1 109 ? 0.534 10.769 15.800 1.00 18.65 85 LEU A O 1
ATOM 679 N N . GLY A 1 110 ? 2.292 11.442 14.584 1.00 18.17 86 GLY A N 1
ATOM 680 C CA . GLY A 1 110 ? 2.080 12.849 14.868 1.00 18.67 86 GLY A CA 1
ATOM 681 C C . GLY A 1 110 ? 0.687 13.319 14.465 1.00 17.99 86 GLY A C 1
ATOM 682 O O . GLY A 1 110 ? 0.061 14.109 15.178 1.00 18.77 86 GLY A O 1
ATOM 683 N N . ASP A 1 111 ? 0.195 12.853 13.316 1.00 18.58 87 ASP A N 1
ATOM 684 C CA . ASP A 1 111 ? -1.162 13.186 12.891 1.00 18.48 87 ASP A CA 1
ATOM 685 C C . ASP A 1 111 ? -2.178 12.674 13.907 1.00 18.75 87 ASP A C 1
ATOM 686 O O . ASP A 1 111 ? -3.102 13.390 14.309 1.00 19.19 87 ASP A O 1
ATOM 691 N N . HIS A 1 112 ? -2.026 11.415 14.305 1.00 18.20 88 HIS A N 1
ATOM 692 C CA . HIS A 1 112 ? -3.008 10.802 15.189 1.00 18.38 88 HIS A CA 1
ATOM 693 C C . HIS A 1 112 ? -3.007 11.430 16.575 1.00 18.68 88 HIS A C 1
ATOM 694 O O . HIS A 1 112 ? -4.066 11.584 17.191 1.00 21.32 88 HIS A O 1
ATOM 701 N N . LEU A 1 113 ? -1.830 11.813 17.059 1.00 18.35 89 LEU A N 1
ATOM 702 C CA . LEU A 1 113 ? -1.735 12.472 18.357 1.00 18.97 89 LEU A CA 1
ATOM 703 C C . LEU A 1 113 ? -2.299 13.887 18.289 1.00 20.44 89 LEU A C 1
ATOM 704 O O . LEU A 1 113 ? -3.021 14.319 19.189 1.00 20.94 89 LEU A O 1
ATOM 709 N N . ARG A 1 114 ? -1.999 14.594 17.202 1.00 20.03 90 ARG A N 1
ATOM 710 C CA . ARG A 1 114 ? -2.548 15.936 17.017 1.00 21.31 90 ARG A CA 1
ATOM 711 C C . ARG A 1 114 ? -4.078 15.916 17.018 1.00 21.20 90 ARG A C 1
ATOM 712 O O . ARG A 1 114 ? -4.722 16.817 17.569 1.00 22.23 90 ARG A O 1
ATOM 720 N N . ASP A 1 115 ? -4.654 14.869 16.431 1.00 21.62 91 ASP A N 1
ATOM 721 C CA . ASP A 1 115 ? -6.110 14.742 16.359 1.00 22.82 91 ASP A CA 1
ATOM 722 C C . ASP A 1 115 ? -6.747 14.649 17.733 1.00 24.38 91 ASP A C 1
ATOM 723 O O . ASP A 1 115 ? -7.935 14.919 17.885 1.00 26.69 91 ASP A O 1
ATOM 728 N N . VAL A 1 116 ? -5.968 14.248 18.733 1.00 24.99 92 VAL A N 1
ATOM 729 C CA . VAL A 1 116 ? -6.492 14.143 20.089 1.00 27.86 92 VAL A CA 1
ATOM 730 C C . VAL A 1 116 ? -5.842 15.145 21.042 1.00 28.41 92 VAL A C 1
ATOM 731 O O . VAL A 1 116 ? -5.987 15.041 22.260 1.00 31.85 92 VAL A O 1
ATOM 735 N N . GLY A 1 117 ? -5.138 16.122 20.472 1.00 26.76 93 GLY A N 1
ATOM 736 C CA . GLY A 1 117 ? -4.613 17.246 21.231 1.00 27.69 93 GLY A CA 1
ATOM 737 C C . GLY A 1 117 ? -3.277 17.048 21.927 1.00 26.28 93 GLY A C 1
ATOM 738 O O . GLY A 1 117 ? -2.943 17.799 22.844 1.00 28.87 93 GLY A O 1
ATOM 739 N N . MET A 1 118 ? -2.508 16.053 21.493 1.00 23.20 94 MET A N 1
ATOM 740 C CA . MET A 1 118 ? -1.199 15.801 22.078 1.00 21.70 94 MET A CA 1
ATOM 741 C C . MET A 1 118 ? -0.103 16.134 21.078 1.00 21.63 94 MET A C 1
ATOM 742 O O . MET A 1 118 ? -0.170 15.735 19.916 1.00 22.54 94 MET A O 1
ATOM 747 N N . ARG A 1 119 ? 0.900 16.872 21.542 1.00 21.34 95 ARG A N 1
ATOM 748 C CA . ARG A 1 119 ? 2.066 17.200 20.730 1.00 21.22 95 ARG A CA 1
ATOM 749 C C . ARG A 1 119 ? 2.928 15.965 20.487 1.00 20.19 95 ARG A C 1
ATOM 750 O O . ARG A 1 119 ? 2.961 15.048 21.310 1.00 20.64 95 ARG A O 1
ATOM 758 N N . ASN A 1 120 ? 3.651 15.975 19.374 1.00 20.09 96 ASN A N 1
ATOM 759 C CA . ASN A 1 120 ? 4.578 14.906 19.019 1.00 19.54 96 ASN A CA 1
ATOM 760 C C . ASN A 1 120 ? 5.932 15.553 18.745 1.00 18.91 96 ASN A C 1
ATOM 761 O O . ASN A 1 120 ? 6.141 16.130 17.676 1.00 20.56 96 ASN A O 1
ATOM 766 N N . VAL A 1 121 ? 6.833 15.485 19.723 1.00 18.70 97 VAL A N 1
ATOM 767 C CA . VAL A 1 121 ? 8.072 16.256 19.686 1.00 19.17 97 VAL A CA 1
ATOM 768 C C . VAL A 1 121 ? 9.298 15.350 19.630 1.00 19.50 97 VAL A C 1
ATOM 769 O O . VAL A 1 121 ? 9.345 14.327 20.308 1.00 20.56 97 VAL A O 1
ATOM 773 N N . LEU A 1 122 ? 10.282 15.733 18.815 1.00 19.14 98 LEU A N 1
ATOM 774 C CA . LEU A 1 122 ? 11.510 14.958 18.638 1.00 18.28 98 LEU A CA 1
ATOM 775 C C . LEU A 1 122 ? 12.725 15.601 19.301 1.00 18.42 98 LEU A C 1
ATOM 776 O O . LEU A 1 122 ? 13.001 16.789 19.092 1.00 19.54 98 LEU A O 1
ATOM 781 N N . ILE A 1 123 ? 13.448 14.807 20.087 1.00 17.93 99 ILE A N 1
ATOM 782 C CA . ILE A 1 123 ? 14.770 15.182 20.581 1.00 18.72 99 ILE A CA 1
ATOM 783 C C . ILE A 1 123 ? 15.709 14.042 20.193 1.00 18.04 99 ILE A C 1
ATOM 784 O O . ILE A 1 123 ? 15.816 13.046 20.915 1.00 18.59 99 ILE A O 1
ATOM 789 N N . GLY A 1 124 ? 16.363 14.178 19.041 1.00 18.53 100 GLY A N 1
ATOM 790 C CA . GLY A 1 124 ? 17.290 13.166 18.564 1.00 18.24 100 GLY A CA 1
ATOM 791 C C . GLY A 1 124 ? 17.006 12.637 17.158 1.00 17.71 100 GLY A C 1
ATOM 792 O O . GLY A 1 124 ? 16.643 13.387 16.246 1.00 19.10 100 GLY A O 1
ATOM 793 N N . LYS A 1 125 ? 17.168 11.328 16.984 1.00 17.66 101 LYS A N 1
ATOM 794 C CA . LYS A 1 125 ? 17.183 10.706 15.656 1.00 17.98 101 LYS A CA 1
ATOM 795 C C . LYS A 1 125 ? 15.830 10.170 15.188 1.00 17.34 101 LYS A C 1
ATOM 796 O O . LYS A 1 125 ? 15.103 9.556 15.961 1.00 17.75 101 LYS A O 1
ATOM 802 N N . THR A 1 126 ? 15.521 10.370 13.908 1.00 17.53 102 THR A N 1
ATOM 803 C CA . THR A 1 126 ? 14.411 9.650 13.270 1.00 17.21 102 THR A CA 1
ATOM 804 C C . THR A 1 126 ? 14.791 8.931 11.988 1.00 17.22 102 THR A C 1
ATOM 805 O O . THR A 1 126 ? 14.079 8.025 11.574 1.00 18.24 102 THR A O 1
ATOM 809 N N . HIS A 1 127 ? 15.876 9.353 11.345 1.00 17.63 103 HIS A N 1
ATOM 810 C CA . HIS A 1 127 ? 16.231 8.830 10.022 1.00 17.63 103 HIS A CA 1
ATOM 811 C C . HIS A 1 127 ? 15.182 9.158 8.944 1.00 17.53 103 HIS A C 1
ATOM 812 O O . HIS A 1 127 ? 15.113 8.502 7.905 1.00 18.64 103 HIS A O 1
ATOM 819 N N . MET A 1 128 ? 14.373 10.183 9.191 1.00 17.57 104 MET A N 1
ATOM 820 C CA . MET A 1 128 ? 13.434 10.659 8.186 1.00 18.25 104 MET A CA 1
ATOM 821 C C . MET A 1 128 ? 14.156 11.290 7.011 1.00 18.77 104 MET A C 1
ATOM 822 O O . MET A 1 128 ? 15.163 11.985 7.171 1.00 20.02 104 MET A O 1
ATOM 827 N N A ARG A 1 129 ? 13.642 11.040 5.815 0.80 19.98 105 ARG A N 1
ATOM 828 N N B ARG A 1 129 ? 13.613 11.056 5.825 0.20 19.71 105 ARG A N 1
ATOM 829 C CA A ARG A 1 129 ? 14.070 11.779 4.636 0.80 20.85 105 ARG A CA 1
ATOM 830 C CA B ARG A 1 129 ? 14.045 11.756 4.630 0.20 20.52 105 ARG A CA 1
ATOM 831 C C A ARG A 1 129 ? 12.817 12.338 3.987 0.80 20.10 105 ARG A C 1
ATOM 832 C C B ARG A 1 129 ? 12.806 12.333 3.962 0.20 20.45 105 ARG A C 1
ATOM 833 O O A ARG A 1 129 ? 11.862 11.599 3.746 0.80 21.13 105 ARG A O 1
ATOM 834 O O B ARG A 1 129 ? 11.855 11.602 3.685 0.20 21.06 105 ARG A O 1
ATOM 849 N N . PRO A 1 130 ? 12.803 13.651 3.715 1.00 20.23 106 PRO A N 1
ATOM 850 C CA . PRO A 1 130 ? 11.598 14.291 3.185 1.00 19.66 106 PRO A CA 1
ATOM 851 C C . PRO A 1 130 ? 11.277 13.816 1.770 1.00 18.30 106 PRO A C 1
ATOM 852 O O . PRO A 1 130 ? 12.179 13.660 0.937 1.00 18.73 106 PRO A O 1
ATOM 856 N N . ASP A 1 131 ? 9.996 13.594 1.498 1.00 18.41 107 ASP A N 1
ATOM 857 C CA . ASP A 1 131 ? 9.567 13.273 0.145 1.00 17.65 107 ASP A CA 1
ATOM 858 C C . ASP A 1 131 ? 9.462 14.564 -0.643 1.00 18.18 107 ASP A C 1
ATOM 859 O O . ASP A 1 131 ? 8.374 15.083 -0.879 1.00 18.62 107 ASP A O 1
ATOM 864 N N . LEU A 1 132 ? 10.612 15.082 -1.058 1.00 18.43 108 LEU A N 1
ATOM 865 C CA . LEU A 1 132 ? 10.653 16.363 -1.754 1.00 19.20 108 LEU A CA 1
ATOM 866 C C . LEU A 1 132 ? 9.886 16.334 -3.074 1.00 18.82 108 LEU A C 1
ATOM 867 O O . LEU A 1 132 ? 9.218 17.304 -3.420 1.00 20.13 108 LEU A O 1
ATOM 872 N N . ASP A 1 133 ? 9.969 15.224 -3.804 1.00 19.71 109 ASP A N 1
ATOM 873 C CA . ASP A 1 133 ? 9.243 15.117 -5.070 1.00 20.00 109 ASP A CA 1
ATOM 874 C C . ASP A 1 133 ? 7.734 15.164 -4.840 1.00 19.60 109 ASP A C 1
ATOM 875 O O . ASP A 1 133 ? 7.003 15.838 -5.570 1.00 20.58 109 ASP A O 1
ATOM 880 N N . GLY A 1 134 ? 7.271 14.420 -3.839 1.00 18.84 110 GLY A N 1
ATOM 881 C CA . GLY A 1 134 ? 5.855 14.373 -3.518 1.00 17.85 110 GLY A CA 1
ATOM 882 C C . GLY A 1 134 ? 5.345 15.725 -3.061 1.00 18.37 110 GLY A C 1
ATOM 883 O O . GLY A 1 134 ? 4.249 16.145 -3.435 1.00 19.99 110 GLY A O 1
ATOM 884 N N A MET A 1 135 ? 6.143 16.418 -2.256 0.50 19.34 111 MET A N 1
ATOM 885 N N B MET A 1 135 ? 6.139 16.411 -2.244 0.50 18.99 111 MET A N 1
ATOM 886 C CA A MET A 1 135 ? 5.754 17.738 -1.783 0.50 20.04 111 MET A CA 1
ATOM 887 C CA B MET A 1 135 ? 5.753 17.736 -1.777 0.50 19.26 111 MET A CA 1
ATOM 888 C C A MET A 1 135 ? 5.704 18.746 -2.926 0.50 20.70 111 MET A C 1
ATOM 889 C C B MET A 1 135 ? 5.708 18.749 -2.921 0.50 20.37 111 MET A C 1
ATOM 890 O O A MET A 1 135 ? 4.806 19.585 -2.980 0.50 21.52 111 MET A O 1
ATOM 891 O O B MET A 1 135 ? 4.816 19.593 -2.971 0.50 21.27 111 MET A O 1
ATOM 900 N N . LYS A 1 136 ? 6.665 18.656 -3.840 1.00 21.17 112 LYS A N 1
ATOM 901 C CA . LYS A 1 136 ? 6.723 19.573 -4.974 1.00 23.53 112 LYS A CA 1
ATOM 902 C C . LYS A 1 136 ? 5.481 19.433 -5.844 1.00 24.51 112 LYS A C 1
ATOM 903 O O . LYS A 1 136 ? 4.900 20.426 -6.270 1.00 25.67 112 LYS A O 1
ATOM 909 N N . ARG A 1 137 ? 5.062 18.194 -6.082 1.00 23.66 113 ARG A N 1
ATOM 910 C CA . ARG A 1 137 ? 3.828 17.940 -6.812 1.00 25.41 113 ARG A CA 1
ATOM 911 C C . ARG A 1 137 ? 2.635 18.644 -6.186 1.00 25.58 113 ARG A C 1
ATOM 912 O O . ARG A 1 137 ? 1.790 19.188 -6.890 1.00 27.72 113 ARG A O 1
ATOM 920 N N . LEU A 1 138 ? 2.573 18.628 -4.859 1.00 24.29 114 LEU A N 1
ATOM 921 C CA . LEU A 1 138 ? 1.444 19.194 -4.135 1.00 24.57 114 LEU A CA 1
ATOM 922 C C . LEU A 1 138 ? 1.624 20.666 -3.775 1.00 25.33 114 LEU A C 1
ATOM 923 O O . LEU A 1 138 ? 0.788 21.241 -3.079 1.00 26.69 114 LEU A O 1
ATOM 928 N N . GLY A 1 139 ? 2.714 21.268 -4.244 1.00 26.44 115 GLY A N 1
ATOM 929 C CA . GLY A 1 139 ? 2.972 22.678 -4.001 1.00 27.39 115 GLY A CA 1
ATOM 930 C C . GLY A 1 139 ? 3.251 23.000 -2.545 1.00 28.25 115 GLY A C 1
ATOM 931 O O . GLY A 1 139 ? 3.050 24.132 -2.099 1.00 30.16 115 GLY A O 1
ATOM 932 N N . ILE A 1 140 ? 3.717 22.005 -1.800 1.00 26.25 116 ILE A N 1
ATOM 933 C CA . ILE A 1 140 ? 4.047 22.197 -0.396 1.00 27.09 116 ILE A CA 1
ATOM 934 C C . ILE A 1 140 ? 5.488 22.671 -0.262 1.00 28.14 116 ILE A C 1
ATOM 935 O O . ILE A 1 140 ? 6.424 21.962 -0.640 1.00 28.62 116 ILE A O 1
ATOM 940 N N . ASP A 1 141 ? 5.661 23.878 0.260 1.00 29.15 117 ASP A N 1
ATOM 941 C CA . ASP A 1 141 ? 6.989 24.412 0.522 1.00 30.51 117 ASP A CA 1
ATOM 942 C C . ASP A 1 141 ? 7.617 23.551 1.606 1.00 29.12 117 ASP A C 1
ATOM 943 O O . ASP A 1 141 ? 7.080 23.464 2.706 1.00 27.65 117 ASP A O 1
ATOM 948 N N . PRO A 1 142 ? 8.759 22.913 1.305 1.00 29.10 118 PRO A N 1
ATOM 949 C CA . PRO A 1 142 ? 9.385 22.055 2.319 1.00 30.13 118 PRO A CA 1
ATOM 950 C C . PRO A 1 142 ? 9.818 22.817 3.573 1.00 31.76 118 PRO A C 1
ATOM 951 O O . PRO A 1 142 ? 10.080 22.195 4.599 1.00 30.79 118 PRO A O 1
ATOM 955 N N . ASP A 1 143 ? 9.868 24.143 3.495 1.00 33.61 119 ASP A N 1
ATOM 956 C CA . ASP A 1 143 ? 10.275 24.960 4.632 1.00 36.72 119 ASP A CA 1
ATOM 957 C C . ASP A 1 143 ? 9.107 25.661 5.321 1.00 36.47 119 ASP A C 1
ATOM 958 O O . ASP A 1 143 ? 9.300 26.376 6.306 1.00 37.57 119 ASP A O 1
ATOM 963 N N . SER A 1 144 ? 7.897 25.451 4.813 1.00 34.47 120 SER A N 1
ATOM 964 C CA . SER A 1 144 ? 6.707 25.974 5.478 1.00 32.49 120 SER A CA 1
ATOM 965 C C . SER A 1 144 ? 6.493 25.191 6.766 1.00 32.69 120 SER A C 1
ATOM 966 O O . SER A 1 144 ? 7.162 24.186 7.001 1.00 31.69 120 SER A O 1
ATOM 969 N N . GLU A 1 145 ? 5.565 25.647 7.601 1.00 33.40 121 GLU A N 1
ATOM 970 C CA . GLU A 1 145 ? 5.264 24.939 8.840 1.00 34.89 121 GLU A CA 1
ATOM 971 C C . GLU A 1 145 ? 4.761 23.525 8.551 1.00 31.76 121 GLU A C 1
ATOM 972 O O . GLU A 1 145 ? 5.199 22.558 9.175 1.00 30.53 121 GLU A O 1
ATOM 978 N N . ILE A 1 146 ? 3.851 23.407 7.592 1.00 29.21 122 ILE A N 1
ATOM 979 C CA . ILE A 1 146 ? 3.337 22.099 7.213 1.00 27.75 122 ILE A CA 1
ATOM 980 C C . ILE A 1 146 ? 4.421 21.266 6.528 1.00 26.44 122 ILE A C 1
ATOM 981 O O . ILE A 1 146 ? 4.605 20.091 6.853 1.00 26.19 122 ILE A O 1
ATOM 986 N N . GLY A 1 147 ? 5.154 21.886 5.608 1.00 25.45 123 GLY A N 1
ATOM 987 C CA . GLY A 1 147 ? 6.203 21.188 4.891 1.00 24.70 123 GLY A CA 1
ATOM 988 C C . GLY A 1 147 ? 7.293 20.646 5.797 1.00 24.52 123 GLY A C 1
ATOM 989 O O . GLY A 1 147 ? 7.745 19.513 5.627 1.00 24.49 123 GLY A O 1
ATOM 990 N N . ALA A 1 148 ? 7.717 21.451 6.765 1.00 25.05 124 ALA A N 1
ATOM 991 C CA . ALA A 1 148 ? 8.763 21.019 7.679 1.00 25.78 124 ALA A CA 1
ATOM 992 C C . ALA A 1 148 ? 8.291 19.812 8.479 1.00 24.70 124 ALA A C 1
ATOM 993 O O . ALA A 1 148 ? 9.028 18.845 8.641 1.00 24.33 124 ALA A O 1
ATOM 995 N N . ARG A 1 149 ? 7.047 19.854 8.946 1.00 24.66 125 ARG A N 1
ATOM 996 C CA . ARG A 1 149 ? 6.511 18.757 9.738 1.00 25.80 1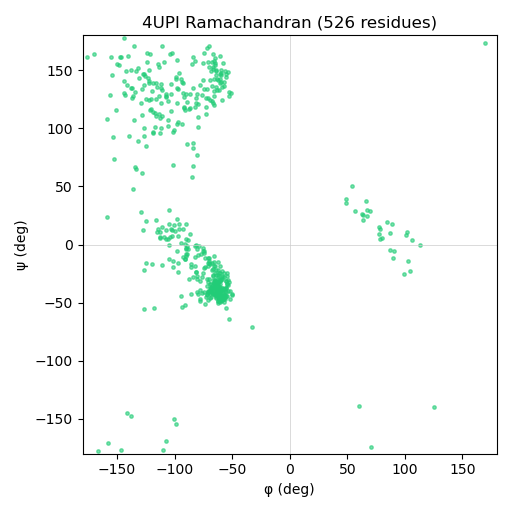25 ARG A CA 1
ATOM 997 C C . ARG A 1 149 ? 6.374 17.479 8.908 1.00 24.48 125 ARG A C 1
ATOM 998 O O . ARG A 1 149 ? 6.716 16.398 9.378 1.00 25.13 125 ARG A O 1
ATOM 1006 N N . VAL A 1 150 ? 5.895 17.607 7.670 1.00 23.73 126 VAL A N 1
ATOM 1007 C CA . VAL A 1 150 ? 5.834 16.467 6.757 1.00 24.25 126 VAL A CA 1
ATOM 1008 C C . VAL A 1 150 ? 7.224 15.856 6.553 1.00 22.11 126 VAL A C 1
ATOM 1009 O O . VAL A 1 150 ? 7.400 14.634 6.624 1.00 22.11 126 VAL A O 1
ATOM 1013 N N . GLY A 1 151 ? 8.213 16.712 6.329 1.00 21.33 127 GLY A N 1
ATOM 1014 C CA . GLY A 1 151 ? 9.573 16.249 6.128 1.00 20.94 127 GLY A CA 1
ATOM 1015 C C . GLY A 1 151 ? 10.176 15.612 7.368 1.00 20.39 127 GLY A C 1
ATOM 1016 O O . GLY A 1 151 ? 11.086 14.776 7.267 1.00 21.76 127 GLY A O 1
ATOM 1017 N N . GLU A 1 152 ? 9.679 16.008 8.539 1.00 19.75 128 GLU A N 1
ATOM 1018 C CA . GLU A 1 152 ? 10.139 15.439 9.802 1.00 19.36 128 GLU A CA 1
ATOM 1019 C C . GLU A 1 152 ? 9.277 14.251 10.2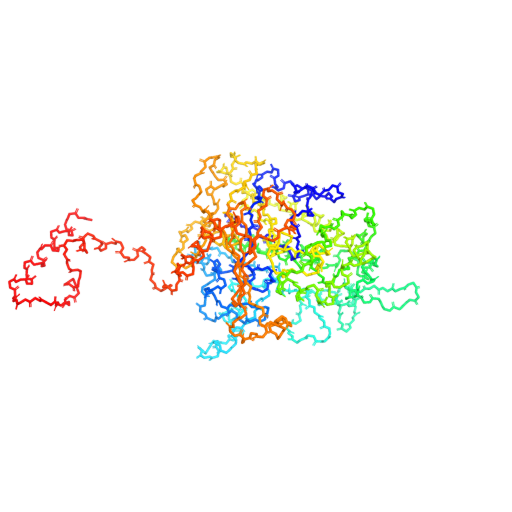43 1.00 19.25 128 GLU A C 1
ATOM 1020 O O . GLU A 1 152 ? 9.352 13.807 11.389 1.00 20.96 128 GLU A O 1
ATOM 1026 N N . GLY A 1 153 ? 8.450 13.734 9.342 1.00 19.36 129 GLY A N 1
ATOM 1027 C CA . GLY A 1 153 ? 7.674 12.553 9.666 1.00 19.32 129 GLY A CA 1
ATOM 1028 C C . GLY A 1 153 ? 6.613 12.755 10.732 1.00 18.38 129 GLY A C 1
ATOM 1029 O O . GLY A 1 153 ? 6.288 11.825 11.472 1.00 19.99 129 GLY A O 1
ATOM 1030 N N . GLY A 1 154 ? 6.069 13.968 10.815 1.00 18.88 130 GLY A N 1
ATOM 1031 C CA . GLY A 1 154 ? 5.006 14.258 11.761 1.00 18.98 130 GLY A CA 1
ATOM 1032 C C . GLY A 1 154 ? 5.508 14.678 13.135 1.00 19.61 130 GLY A C 1
ATOM 1033 O O . GLY A 1 154 ? 4.705 14.771 14.070 1.00 21.21 130 GLY A O 1
ATOM 1034 N N . PHE A 1 155 ? 6.817 14.921 13.262 1.00 18.93 131 PHE A N 1
ATOM 1035 C CA . PHE A 1 155 ? 7.397 15.416 14.507 1.00 19.00 131 PHE A CA 1
ATOM 1036 C C . PHE A 1 155 ? 7.616 16.929 14.472 1.00 19.92 131 PHE A C 1
ATOM 1037 O O . PHE A 1 155 ? 7.978 17.490 13.435 1.00 21.26 131 PHE A O 1
ATOM 1045 N N . ASP A 1 156 ? 7.385 17.569 15.614 1.00 19.95 132 ASP A N 1
ATOM 1046 C CA . ASP A 1 156 ? 7.882 18.902 15.919 1.00 20.62 132 ASP A CA 1
ATOM 1047 C C . ASP A 1 156 ? 9.336 18.694 16.338 1.00 20.41 132 ASP A C 1
ATOM 1048 O O . ASP A 1 156 ? 9.609 18.142 17.403 1.00 20.58 132 ASP A O 1
ATOM 1053 N N . ALA A 1 157 ? 10.271 19.123 15.496 1.00 20.62 133 ALA A N 1
ATOM 1054 C CA . ALA A 1 157 ? 11.687 18.845 15.727 1.00 21.65 133 ALA A CA 1
ATOM 1055 C C . ALA A 1 157 ? 12.332 19.848 16.683 1.00 22.15 133 ALA A C 1
ATOM 1056 O O . ALA A 1 157 ? 12.901 20.856 16.250 1.00 24.01 133 ALA A O 1
ATOM 1058 N N . PHE A 1 158 ? 12.248 19.571 17.983 1.00 21.39 134 PHE A N 1
ATOM 1059 C CA . PHE A 1 158 ? 12.942 20.376 18.986 1.00 20.92 134 PHE A CA 1
ATOM 1060 C C . PHE A 1 158 ? 14.447 20.326 18.736 1.00 21.37 134 PHE A C 1
ATOM 1061 O O . PHE A 1 158 ? 15.121 21.353 18.778 1.00 22.40 134 PHE A O 1
ATOM 1069 N N . ASP A 1 159 ? 14.962 19.130 18.453 1.00 20.30 135 ASP A N 1
ATOM 1070 C CA . ASP A 1 159 ? 16.368 18.965 18.082 1.00 20.22 135 ASP A CA 1
ATOM 1071 C C . ASP A 1 159 ? 16.495 17.715 17.219 1.00 20.42 135 ASP A C 1
ATOM 1072 O O . ASP A 1 159 ? 16.636 16.611 17.737 1.00 21.59 135 ASP A O 1
ATOM 1077 N N . ARG A 1 160 ? 16.408 17.895 15.903 1.00 20.10 136 ARG A N 1
ATOM 1078 C CA . ARG A 1 160 ? 16.577 16.790 14.957 1.00 20.12 136 ARG A CA 1
ATOM 1079 C C . ARG A 1 160 ? 18.063 16.521 14.735 1.00 20.14 136 ARG A C 1
ATOM 1080 O O . ARG A 1 160 ? 18.801 17.398 14.291 1.00 21.29 136 ARG A O 1
ATOM 1088 N N . ASP A 1 161 ? 18.493 15.298 15.017 1.00 19.72 137 ASP A N 1
ATOM 1089 C CA . ASP A 1 161 ? 19.902 14.945 14.904 1.00 20.76 137 ASP A CA 1
ATOM 1090 C C . ASP A 1 161 ? 20.012 13.440 14.778 1.00 19.98 137 ASP A C 1
ATOM 1091 O O . ASP A 1 161 ? 19.793 12.712 15.751 1.00 19.84 137 ASP A O 1
ATOM 1096 N N . ASP A 1 162 ? 20.346 12.971 13.579 1.00 19.40 138 ASP A N 1
ATOM 1097 C CA . ASP A 1 162 ? 20.465 11.538 13.346 1.00 18.75 138 ASP A CA 1
ATOM 1098 C C . ASP A 1 162 ? 21.798 10.958 13.827 1.00 19.27 138 ASP A C 1
ATOM 1099 O O . ASP A 1 162 ? 22.000 9.750 13.748 1.00 20.00 138 ASP A O 1
ATOM 1104 N N . GLY A 1 163 ? 22.702 11.810 14.310 1.00 19.46 139 GLY A N 1
ATOM 1105 C CA . GLY A 1 163 ? 23.876 11.334 15.022 1.00 19.83 139 GLY A CA 1
ATOM 1106 C C . GLY A 1 163 ? 25.022 10.771 14.199 1.00 19.71 139 GLY A C 1
ATOM 1107 O O . GLY A 1 163 ? 25.968 10.231 14.760 1.00 20.88 139 GLY A O 1
ATOM 1108 N N . VAL A 1 164 ? 24.957 10.910 12.882 1.00 18.97 140 VAL A N 1
ATOM 1109 C CA . VAL A 1 164 ? 26.020 10.410 12.022 1.00 19.84 140 VAL A CA 1
ATOM 1110 C C . VAL A 1 164 ? 26.337 11.477 10.984 1.00 20.51 140 VAL A C 1
ATOM 1111 O O . VAL A 1 164 ? 25.554 11.712 10.063 1.00 22.54 140 VAL A O 1
ATOM 1115 N N . HIS A 1 165 ? 27.484 12.129 11.135 1.00 20.49 141 HIS A N 1
ATOM 1116 C CA . HIS A 1 165 ? 27.775 13.326 10.352 1.00 21.89 141 HIS A CA 1
ATOM 1117 C C . HIS A 1 165 ? 29.173 13.316 9.746 1.00 22.50 141 HIS A C 1
ATOM 1118 O O . HIS A 1 165 ? 30.008 14.153 10.086 1.00 23.87 141 HIS A O 1
ATOM 1125 N N . PRO A 1 166 ? 29.437 12.373 8.831 1.00 24.56 142 PRO A N 1
ATOM 1126 C CA . PRO A 1 166 ? 30.777 12.342 8.242 1.00 28.51 142 PRO A CA 1
ATOM 1127 C C . PRO A 1 166 ? 31.060 13.604 7.447 1.00 33.19 142 PRO A C 1
ATOM 1128 O O . PRO A 1 166 ? 30.137 14.232 6.925 1.00 31.56 142 PRO A O 1
ATOM 1132 N N . THR A 1 167 ? 32.330 13.987 7.392 1.00 39.04 143 THR A N 1
ATOM 1133 C CA . THR A 1 167 ? 32.764 14.977 6.428 1.00 45.76 143 THR A CA 1
ATOM 1134 C C . THR A 1 167 ? 32.699 14.287 5.074 1.00 49.72 143 THR A C 1
ATOM 1135 O O . THR A 1 167 ? 33.247 13.197 4.903 1.00 50.94 143 THR A O 1
ATOM 1139 N N . GLY A 1 168 ? 32.000 14.895 4.122 1.00 52.25 144 GLY A N 1
ATOM 1140 C CA . GLY A 1 168 ? 31.263 16.116 4.365 1.00 54.14 144 GLY A CA 1
ATOM 1141 C C . GLY A 1 168 ? 29.820 15.934 3.961 1.00 56.02 144 GLY A C 1
ATOM 1142 O O . GLY A 1 168 ? 29.446 16.269 2.838 1.00 56.52 144 GLY A O 1
ATOM 1143 N N . TYR A 1 169 ? 29.020 15.381 4.871 1.00 56.21 145 TYR A N 1
ATOM 1144 C CA . TYR A 1 169 ? 27.598 15.157 4.635 1.00 56.26 145 TYR A CA 1
ATOM 1145 C C . TYR A 1 169 ? 26.932 16.469 4.242 1.00 54.93 145 TYR A C 1
ATOM 1146 O O . TYR A 1 169 ? 27.341 17.545 4.684 1.00 55.80 145 TYR A O 1
ATOM 1155 N N . ARG A 1 170 ? 25.921 16.381 3.390 1.00 51.89 146 ARG A N 1
ATOM 1156 C CA . ARG A 1 170 ? 25.201 17.570 2.975 1.00 49.27 146 ARG A CA 1
ATOM 1157 C C . ARG A 1 170 ? 23.782 17.573 3.520 1.00 51.22 146 ARG A C 1
ATOM 1158 O O . ARG A 1 170 ? 22.893 16.907 2.991 1.00 51.35 146 ARG A O 1
ATOM 1166 N N . LYS A 1 171 ? 23.588 18.330 4.589 1.00 52.95 147 LYS A N 1
ATOM 1167 C CA . LYS A 1 171 ? 22.286 18.473 5.214 1.00 54.60 147 LYS A CA 1
ATOM 1168 C C . LYS A 1 171 ? 22.370 19.644 6.169 1.00 54.62 147 LYS A C 1
ATOM 1169 O O . LYS A 1 171 ? 23.406 20.303 6.260 1.00 54.37 147 LYS A O 1
ATOM 1175 N N . LYS A 1 172 ? 21.280 19.906 6.878 1.00 54.54 148 LYS A N 1
ATOM 1176 C CA . LYS A 1 172 ? 21.274 20.971 7.862 1.00 54.09 148 LYS A CA 1
ATOM 1177 C C . LYS A 1 172 ? 22.266 20.623 8.959 1.00 50.83 148 LYS A C 1
ATOM 1178 O O . LYS A 1 172 ? 22.320 19.481 9.420 1.00 50.60 148 LYS A O 1
ATOM 1184 N N . GLU A 1 173 ? 23.063 21.607 9.353 1.00 47.40 149 GLU A N 1
ATOM 1185 C CA . GLU A 1 173 ? 24.012 21.440 10.438 1.00 43.33 149 GLU A CA 1
ATOM 1186 C C . GLU A 1 173 ? 23.264 21.042 11.703 1.00 37.31 149 GLU A C 1
ATOM 1187 O O . GLU A 1 173 ? 22.333 21.736 12.109 1.00 37.21 149 GLU A O 1
ATOM 1193 N N . PRO A 1 174 ? 23.649 19.911 12.320 1.00 32.22 150 PRO A N 1
ATOM 1194 C CA . PRO A 1 174 ? 23.020 19.552 13.595 1.00 28.98 150 PRO A CA 1
ATOM 1195 C C . PRO A 1 174 ? 23.316 20.622 14.626 1.00 24.96 150 PRO A C 1
ATOM 1196 O O . PRO A 1 174 ? 24.423 21.170 14.641 1.00 25.29 150 PRO A O 1
ATOM 1200 N N . ALA A 1 175 ? 22.336 20.933 15.465 1.00 23.45 151 ALA A N 1
ATOM 1201 C CA . ALA A 1 175 ? 22.537 21.909 16.528 1.00 22.74 151 ALA A CA 1
ATOM 1202 C C . ALA A 1 175 ? 23.752 21.558 17.395 1.00 22.10 151 ALA A C 1
ATOM 1203 O O . ALA A 1 175 ? 24.428 22.449 17.907 1.00 22.65 151 ALA A O 1
ATOM 1205 N N . TYR A 1 176 ? 24.034 20.262 17.528 1.00 21.83 152 TYR A N 1
ATOM 1206 C CA . TYR A 1 176 ? 25.164 19.778 18.326 1.00 21.77 152 TYR A CA 1
ATOM 1207 C C . TYR A 1 176 ? 26.508 20.367 17.883 1.00 22.22 152 TYR A C 1
ATOM 1208 O O . TYR A 1 176 ? 27.367 20.650 18.718 1.00 22.88 152 TYR A O 1
ATOM 1217 N N . ASN A 1 177 ? 26.705 20.554 16.581 1.00 22.94 153 ASN A N 1
ATOM 1218 C CA . ASN A 1 177 ? 27.957 21.161 16.118 1.00 24.10 153 ASN A CA 1
ATOM 1219 C C . ASN A 1 177 ? 28.143 22.591 16.625 1.00 25.32 153 ASN A C 1
ATOM 1220 O O . ASN A 1 177 ? 29.233 22.972 17.050 1.00 25.98 153 ASN A O 1
ATOM 1225 N N . ASP A 1 178 ? 27.080 23.385 16.587 1.00 26.74 154 ASP A N 1
ATOM 1226 C CA . ASP A 1 178 ? 27.162 24.753 17.084 1.00 29.04 154 ASP A CA 1
ATOM 1227 C C . ASP A 1 178 ? 27.286 24.773 18.602 1.00 27.24 154 ASP A C 1
ATOM 1228 O O . ASP A 1 178 ? 27.925 25.665 19.173 1.00 28.03 154 ASP A O 1
ATOM 1233 N N . TYR A 1 179 ? 26.673 23.786 19.252 1.00 26.01 155 TYR A N 1
ATOM 1234 C CA . TYR A 1 179 ? 26.814 23.618 20.692 1.00 25.14 155 TYR A CA 1
ATOM 1235 C C . TYR A 1 179 ? 28.284 23.413 21.069 1.00 24.45 155 TYR A C 1
ATOM 1236 O O . TYR A 1 179 ? 28.800 24.049 21.998 1.00 25.52 155 TYR A O 1
ATOM 1245 N N . LEU A 1 180 ? 28.955 22.519 20.348 1.00 24.22 156 LEU A N 1
ATOM 1246 C CA . LEU A 1 180 ? 30.370 22.252 20.591 1.00 24.42 156 LEU A CA 1
ATOM 1247 C C . LEU A 1 180 ? 31.218 23.497 20.360 1.00 25.51 156 LEU A C 1
ATOM 1248 O O . LEU A 1 180 ? 32.083 23.818 21.178 1.00 26.90 156 LEU A O 1
ATOM 1253 N N . ARG A 1 181 ? 30.963 24.204 19.263 1.00 26.61 157 ARG A N 1
ATOM 1254 C CA . ARG A 1 181 ? 31.719 25.415 18.950 1.00 27.52 157 ARG A CA 1
ATOM 1255 C C . ARG A 1 181 ? 31.539 26.479 20.028 1.00 29.03 157 ARG A C 1
ATOM 1256 O O . ARG A 1 181 ? 32.506 27.112 20.459 1.00 29.99 157 ARG A O 1
ATOM 1264 N N . HIS A 1 182 ? 30.301 26.658 20.475 1.00 29.77 158 HIS A N 1
ATOM 1265 C CA . HIS A 1 182 ? 29.997 27.636 21.508 1.00 31.99 158 HIS A CA 1
ATOM 1266 C C . HIS A 1 182 ? 30.671 27.271 22.831 1.00 31.92 158 HIS A C 1
ATOM 1267 O O . HIS A 1 182 ? 31.045 28.147 23.615 1.00 33.64 158 HIS A O 1
ATOM 1274 N N . ALA A 1 183 ? 30.832 25.972 23.063 1.00 31.54 159 ALA A N 1
ATOM 1275 C CA . ALA A 1 183 ? 31.502 25.481 24.263 1.00 32.40 159 ALA A CA 1
ATOM 1276 C C . ALA A 1 183 ? 33.028 25.515 24.141 1.00 33.10 159 ALA A C 1
ATOM 1277 O O . ALA A 1 183 ? 33.738 25.137 25.074 1.00 34.45 159 ALA A O 1
ATOM 1279 N N . GLY A 1 184 ? 33.529 25.958 22.989 1.00 32.50 160 GLY A N 1
ATOM 1280 C CA . GLY A 1 184 ? 34.958 26.169 22.814 1.00 32.75 160 GLY A CA 1
ATOM 1281 C C . GLY A 1 184 ? 35.676 25.065 22.057 1.00 32.44 160 GLY A C 1
ATOM 1282 O O . GLY A 1 184 ? 36.903 25.054 21.974 1.00 33.55 160 GLY A O 1
ATOM 1283 N N . PHE A 1 185 ? 34.913 24.130 21.504 1.00 29.81 161 PHE A N 1
ATOM 1284 C CA . PHE A 1 185 ? 35.495 23.029 20.747 1.00 29.44 161 PHE A CA 1
ATOM 1285 C C . PHE A 1 185 ? 35.367 23.275 19.251 1.00 30.78 161 PHE A C 1
ATOM 1286 O O . PHE A 1 185 ? 34.328 23.003 18.655 1.00 30.86 161 PHE A O 1
ATOM 1294 N N . GLN A 1 186 ? 36.429 23.806 18.653 1.00 31.67 162 GLN A N 1
ATOM 1295 C CA . GLN A 1 186 ? 36.411 24.147 17.237 1.00 33.33 162 GLN A CA 1
ATOM 1296 C C . GLN A 1 186 ? 37.016 23.035 16.390 1.00 31.66 162 GLN A C 1
ATOM 1297 O O . GLN A 1 186 ? 37.922 22.326 16.828 1.00 30.47 162 GLN A O 1
ATOM 1303 N N . ALA A 1 187 ? 36.497 22.898 15.175 1.00 30.27 163 ALA A N 1
ATOM 1304 C CA . ALA A 1 187 ? 36.962 21.909 14.211 1.00 30.59 163 ALA A CA 1
ATOM 1305 C C . ALA A 1 187 ? 36.200 22.113 12.916 1.00 32.01 163 ALA A C 1
ATOM 1306 O O . ALA A 1 187 ? 35.135 22.736 12.909 1.00 32.42 163 ALA A O 1
ATOM 1308 N N . GLU A 1 188 ? 36.740 21.586 11.823 1.00 33.32 164 GLU A N 1
ATOM 1309 C CA . GLU A 1 188 ? 36.003 21.540 10.567 1.00 35.97 164 GLU A CA 1
ATOM 1310 C C . GLU A 1 188 ? 34.703 20.765 10.776 1.00 32.01 164 GLU A C 1
ATOM 1311 O O . GLU A 1 188 ? 33.636 21.180 10.321 1.00 31.07 164 GLU A O 1
ATOM 1317 N N . ASN A 1 189 ? 34.808 19.645 11.484 1.00 28.38 165 ASN A N 1
ATOM 1318 C CA . ASN A 1 189 ? 33.665 18.797 11.794 1.00 26.24 165 ASN A CA 1
ATOM 1319 C C . ASN A 1 189 ? 33.670 18.461 13.285 1.00 25.02 165 ASN A C 1
ATOM 1320 O O . ASN A 1 189 ? 34.247 17.454 13.693 1.00 25.18 165 ASN A O 1
ATOM 1325 N N . PRO A 1 190 ? 33.033 19.309 14.108 1.00 24.05 166 PRO A N 1
ATOM 1326 C CA . PRO A 1 190 ? 33.119 19.106 15.561 1.00 23.85 166 PRO A CA 1
ATOM 1327 C C . PRO A 1 190 ? 32.571 17.747 16.013 1.00 22.39 166 PRO A C 1
ATOM 1328 O O . PRO A 1 190 ? 33.186 17.104 16.859 1.00 23.00 166 PRO A O 1
ATOM 1332 N N . TRP A 1 191 ? 31.459 17.299 15.432 1.00 21.61 167 TRP A N 1
ATOM 1333 C CA . TRP A 1 191 ? 30.926 15.981 15.759 1.00 21.11 167 TRP A CA 1
ATOM 1334 C C . TRP A 1 191 ? 31.971 14.883 15.558 1.00 21.05 167 TRP A C 1
ATOM 1335 O O . TRP A 1 191 ? 32.133 13.998 16.399 1.00 21.32 167 TRP A O 1
ATOM 1346 N N . GLU A 1 192 ? 32.690 14.947 14.447 1.00 21.72 168 GLU A N 1
ATOM 1347 C CA . GLU A 1 192 ? 33.633 13.891 14.122 1.00 21.94 168 GLU A CA 1
ATOM 1348 C C . GLU A 1 192 ? 34.922 14.016 14.928 1.00 22.47 168 GLU A C 1
ATOM 1349 O O . GLU A 1 192 ? 35.405 13.040 15.504 1.00 23.10 168 GLU A O 1
ATOM 1355 N N . PHE A 1 193 ? 35.459 15.230 14.981 1.00 22.95 169 PHE A N 1
ATOM 1356 C CA . PHE A 1 193 ? 36.761 15.479 15.585 1.00 23.71 169 PHE A CA 1
ATOM 1357 C C . PHE A 1 193 ? 36.717 15.378 17.108 1.00 22.45 169 PHE A C 1
ATOM 1358 O O . PHE A 1 193 ? 37.603 14.778 17.729 1.00 23.21 169 PHE A O 1
ATOM 1366 N N . TRP A 1 194 ? 35.699 15.984 17.709 1.00 22.94 170 TRP A N 1
ATOM 1367 C CA . TRP A 1 194 ? 35.597 16.034 19.162 1.00 22.25 170 TRP A CA 1
ATOM 1368 C C . TRP A 1 194 ? 34.818 14.868 19.766 1.00 21.31 170 TRP A C 1
ATOM 1369 O O . TRP A 1 194 ? 35.302 14.187 20.676 1.00 22.19 170 TRP A O 1
ATOM 1380 N N . ALA A 1 195 ? 33.612 14.635 19.266 1.00 21.27 171 ALA A N 1
ATOM 1381 C CA . ALA A 1 195 ? 32.759 13.628 19.874 1.00 21.86 171 ALA A CA 1
ATOM 1382 C C . ALA A 1 195 ? 33.102 12.214 19.431 1.00 21.49 171 ALA A C 1
ATOM 1383 O O . ALA A 1 195 ? 32.856 11.260 20.167 1.00 22.33 171 ALA A O 1
ATOM 1385 N N . ASN A 1 196 ? 33.674 12.069 18.238 1.00 20.09 172 ASN A N 1
ATOM 1386 C CA . ASN A 1 196 ? 33.850 10.736 17.667 1.00 20.42 172 ASN A CA 1
ATOM 1387 C C . ASN A 1 196 ? 35.250 10.414 17.174 1.00 20.66 172 ASN A C 1
ATOM 1388 O O . ASN A 1 196 ? 35.429 9.572 16.300 1.00 21.54 172 ASN A O 1
ATOM 1393 N N . SER A 1 197 ? 36.238 11.062 17.786 1.00 20.59 173 SER A N 1
ATOM 1394 C CA . SER A 1 197 ? 37.640 10.768 17.527 1.00 20.89 173 SER A CA 1
ATOM 1395 C C . SER A 1 197 ? 38.430 11.004 18.794 1.00 21.43 173 SER A C 1
ATOM 1396 O O . SER A 1 197 ? 37.966 11.688 19.704 1.00 22.83 173 SER A O 1
ATOM 1399 N N . ALA A 1 198 ? 39.621 10.421 18.832 1.00 21.40 174 ALA A N 1
ATOM 1400 C CA . ALA A 1 198 ? 40.540 10.540 19.949 1.00 22.92 174 ALA A CA 1
ATOM 1401 C C . ALA A 1 198 ? 41.855 11.127 19.455 1.00 24.15 174 ALA A C 1
ATOM 1402 O O . ALA A 1 198 ? 42.130 11.157 18.258 1.00 25.41 174 ALA A O 1
ATOM 1404 N N . GLU A 1 199 ? 42.672 11.594 20.387 1.00 27.37 175 GLU A N 1
ATOM 1405 C CA . GLU A 1 199 ? 44.001 12.073 20.050 1.00 32.33 175 GLU A CA 1
ATOM 1406 C C . GLU A 1 199 ? 45.027 11.179 20.723 1.00 34.13 175 GLU A C 1
ATOM 1407 O O . GLU A 1 199 ? 44.976 10.960 21.936 1.00 33.12 175 GLU A O 1
ATOM 1413 N N . GLY A 1 200 ? 45.940 10.642 19.921 1.00 36.86 176 GLY A N 1
ATOM 1414 C CA . GLY A 1 200 ? 46.972 9.754 20.424 1.00 40.80 176 GLY A CA 1
ATOM 1415 C C . GLY A 1 200 ? 47.978 10.423 21.340 1.00 44.56 176 GLY A C 1
ATOM 1416 O O . GLY A 1 200 ? 48.091 11.654 21.371 1.00 42.65 176 GLY A O 1
ATOM 1417 N N . LYS A 1 201 ? 48.718 9.596 22.076 1.00 49.65 177 LYS A N 1
ATOM 1418 C CA . LYS A 1 201 ? 49.721 10.062 23.030 1.00 54.16 177 LYS A CA 1
ATOM 1419 C C . LYS A 1 201 ? 50.739 11.002 22.383 1.00 54.69 177 LYS A C 1
ATOM 1420 O O . LYS A 1 201 ? 51.354 11.826 23.058 1.00 55.25 177 LYS A O 1
ATOM 1426 N N . GLY A 1 202 ? 50.906 10.873 21.070 1.00 54.52 178 GLY A N 1
ATOM 1427 C CA . GLY A 1 202 ? 51.814 11.724 20.326 1.00 53.44 178 GLY A CA 1
ATOM 1428 C C . GLY A 1 202 ? 51.140 12.905 19.653 1.00 52.20 178 GLY A C 1
ATOM 1429 O O . GLY A 1 202 ? 51.806 13.848 19.233 1.00 53.14 178 GLY A O 1
ATOM 1430 N N . GLY A 1 203 ? 49.817 12.854 19.539 1.00 49.68 179 GLY A N 1
ATOM 1431 C CA . GLY A 1 203 ? 49.065 13.941 18.937 1.00 47.53 179 GLY A CA 1
ATOM 1432 C C . GLY A 1 203 ? 48.409 13.542 17.628 1.00 43.62 179 GLY A C 1
ATOM 1433 O O . GLY A 1 203 ? 47.734 14.344 16.982 1.00 44.48 179 GLY A O 1
ATOM 1434 N N . GLU A 1 204 ? 48.613 12.294 17.227 1.00 40.48 180 GLU A N 1
ATOM 1435 C CA . GLU A 1 204 ? 48.007 11.802 15.996 1.00 37.90 180 GLU A CA 1
ATOM 1436 C C . GLU A 1 204 ? 46.490 11.691 16.139 1.00 34.62 180 GLU A C 1
ATOM 1437 O O . GLU A 1 204 ? 45.964 11.446 17.231 1.00 35.43 180 GLU A O 1
ATOM 1443 N N . ASN A 1 205 ? 45.783 11.884 15.033 1.00 30.69 181 ASN A N 1
ATOM 1444 C CA . ASN A 1 205 ? 44.339 11.784 15.056 1.00 28.82 181 ASN A CA 1
ATOM 1445 C C . ASN A 1 205 ? 43.908 10.331 14.982 1.00 26.81 181 ASN A C 1
ATOM 1446 O O . ASN A 1 205 ? 44.313 9.600 14.080 1.00 27.40 181 ASN A O 1
ATOM 1451 N N . GLN A 1 206 ? 43.085 9.922 15.942 1.00 24.45 182 GLN A N 1
ATOM 1452 C CA . GLN A 1 206 ? 42.591 8.556 16.004 1.00 23.71 182 GLN A CA 1
ATOM 1453 C C . GLN A 1 206 ? 41.089 8.534 15.732 1.00 22.08 182 GLN A C 1
ATOM 1454 O O . GLN A 1 206 ? 40.270 8.757 16.620 1.00 21.81 182 GLN A O 1
ATOM 1460 N N . SER A 1 207 ? 40.738 8.272 14.483 1.00 22.10 183 SER A N 1
ATOM 1461 C CA . SER A 1 207 ? 39.352 8.342 14.057 1.00 21.52 183 SER A CA 1
ATOM 1462 C C . SER A 1 207 ? 38.481 7.277 14.717 1.00 21.14 183 SER A C 1
ATOM 1463 O O . SER A 1 207 ? 38.786 6.091 14.654 1.00 21.35 183 SER A O 1
ATOM 1466 N N . GLY A 1 208 ? 37.375 7.700 15.326 1.00 19.70 184 GLY A N 1
ATOM 1467 C CA . GLY A 1 208 ? 36.472 6.762 15.969 1.00 19.90 184 GLY A CA 1
ATOM 1468 C C . GLY A 1 208 ? 35.633 5.958 14.995 1.00 20.03 184 GLY A C 1
ATOM 1469 O O . GLY A 1 208 ? 34.908 5.057 15.405 1.00 20.61 184 GLY A O 1
ATOM 1470 N N . TRP A 1 209 ? 35.728 6.281 13.712 1.00 19.23 185 TRP A N 1
ATOM 1471 C CA . TRP A 1 209 ? 35.137 5.438 12.684 1.00 19.29 185 TRP A CA 1
ATOM 1472 C C . TRP A 1 209 ? 35.803 4.065 12.644 1.00 19.92 185 TRP A C 1
ATOM 1473 O O . TRP A 1 209 ? 35.228 3.101 12.134 1.00 21.11 185 TRP A O 1
ATOM 1484 N N . LEU A 1 210 ? 37.029 3.990 13.156 1.00 19.53 186 LEU A N 1
ATOM 1485 C CA . LEU A 1 210 ? 37.839 2.779 13.065 1.00 19.59 186 LEU A CA 1
ATOM 1486 C C . LEU A 1 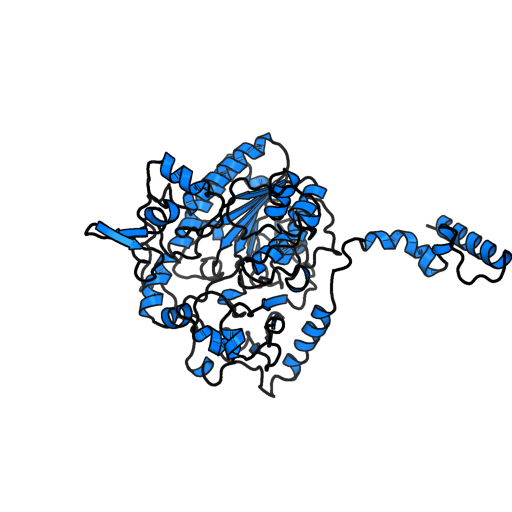210 ? 37.659 1.906 14.300 1.00 19.45 186 LEU A C 1
ATOM 1487 O O . LEU A 1 210 ? 37.765 2.389 15.432 1.00 20.79 186 LEU A O 1
ATOM 1492 N N . LEU A 1 211 ? 37.402 0.618 14.085 1.00 19.80 187 LEU A N 1
ATOM 1493 C CA . LEU A 1 211 ? 37.175 -0.301 15.200 1.00 20.57 187 LEU A CA 1
ATOM 1494 C C . LEU A 1 211 ? 38.384 -0.390 16.139 1.00 20.74 187 LEU A C 1
ATOM 1495 O O . LEU A 1 211 ? 38.220 -0.592 17.336 1.00 21.56 187 LEU A O 1
ATOM 1500 N N . THR A 1 212 ? 39.589 -0.215 15.599 1.00 20.87 188 THR A N 1
ATOM 1501 C CA . THR A 1 212 ? 40.786 -0.306 16.423 1.00 21.81 188 THR A CA 1
ATOM 1502 C C . THR A 1 212 ? 40.859 0.809 17.465 1.00 22.09 188 THR A C 1
ATOM 1503 O O . THR A 1 212 ? 41.634 0.716 18.418 1.00 22.96 188 THR A O 1
ATOM 1507 N N . HIS A 1 213 ? 40.049 1.854 17.302 1.00 21.51 189 HIS A N 1
ATOM 1508 C CA . HIS A 1 213 ? 40.047 2.949 18.271 1.00 21.37 189 HIS A CA 1
ATOM 1509 C C . HIS A 1 213 ? 38.885 2.935 19.256 1.00 20.62 189 HIS A C 1
ATOM 1510 O O . HIS A 1 213 ? 38.682 3.900 19.999 1.00 21.53 189 HIS A O 1
ATOM 1517 N N . ALA A 1 214 ? 38.162 1.821 19.297 1.00 20.53 190 ALA A N 1
ATOM 1518 C CA . ALA A 1 214 ? 37.083 1.659 20.269 1.00 20.69 190 ALA A CA 1
ATOM 1519 C C . ALA A 1 214 ? 37.575 1.779 21.722 1.00 21.15 190 ALA A C 1
ATOM 1520 O O . ALA A 1 214 ? 36.799 2.106 22.616 1.00 21.60 190 ALA A O 1
ATOM 1522 N N . ASP A 1 215 ? 38.866 1.535 21.949 1.00 21.95 191 ASP A N 1
ATOM 1523 C CA . ASP A 1 215 ? 39.445 1.603 23.295 1.00 22.33 191 ASP A CA 1
ATOM 1524 C C . ASP A 1 215 ? 39.966 2.991 23.664 1.00 23.15 191 ASP A C 1
ATOM 1525 O O . ASP A 1 215 ? 40.465 3.186 24.767 1.00 24.59 191 ASP A O 1
ATOM 1530 N N . LYS A 1 216 ? 39.864 3.950 22.750 1.00 22.58 192 LYS A N 1
ATOM 1531 C CA . LYS A 1 216 ? 40.402 5.287 22.981 1.00 22.66 192 LYS A CA 1
ATOM 1532 C C . LYS A 1 216 ? 39.326 6.215 23.523 1.00 21.98 192 LYS A C 1
ATOM 1533 O O . LYS A 1 216 ? 38.183 6.142 23.096 1.00 23.06 192 LYS A O 1
ATOM 1539 N N . PRO A 1 217 ? 39.682 7.107 24.455 1.00 22.37 193 PRO A N 1
ATOM 1540 C CA . PRO A 1 217 ? 38.666 8.046 24.942 1.00 23.14 193 PRO A CA 1
ATOM 1541 C C . PRO A 1 217 ? 38.384 9.135 23.907 1.00 23.24 193 PRO A C 1
ATOM 1542 O O . PRO A 1 217 ? 39.328 9.687 23.343 1.00 23.52 193 PRO A O 1
ATOM 1546 N N . ALA A 1 218 ? 37.115 9.438 23.643 1.00 22.72 194 ALA A N 1
ATOM 1547 C CA . ALA A 1 218 ? 36.800 10.550 22.752 1.00 22.47 194 ALA A CA 1
ATOM 1548 C C . ALA A 1 218 ? 37.462 11.834 23.280 1.00 22.99 194 ALA A C 1
ATOM 1549 O O . ALA A 1 218 ? 37.656 11.988 24.489 1.00 23.78 194 ALA A O 1
ATOM 1551 N N . ARG A 1 219 ? 37.833 12.743 22.385 1.00 23.06 195 ARG A N 1
ATOM 1552 C CA . ARG A 1 219 ? 38.422 14.019 22.804 1.00 24.53 195 ARG A CA 1
ATOM 1553 C C . ARG A 1 219 ? 37.493 14.809 23.727 1.00 25.06 195 ARG A C 1
ATOM 1554 O O . ARG A 1 219 ? 37.933 15.435 24.689 1.00 26.14 195 ARG A O 1
ATOM 1562 N N . VAL A 1 220 ? 36.200 14.778 23.421 1.00 23.47 196 VAL A N 1
ATOM 1563 C CA . VAL A 1 220 ? 35.227 15.612 24.117 1.00 23.17 196 VAL A CA 1
ATOM 1564 C C . VAL A 1 220 ? 35.048 15.199 25.581 1.00 22.74 196 VAL A C 1
ATOM 1565 O O . VAL A 1 220 ? 34.984 14.012 25.899 1.00 24.08 196 VAL A O 1
ATOM 1569 N N . PRO A 1 221 ? 34.998 16.185 26.487 1.00 23.16 197 PRO A N 1
ATOM 1570 C CA . PRO A 1 221 ? 34.630 15.881 27.873 1.00 23.56 197 PRO A CA 1
ATOM 1571 C C . PRO A 1 221 ? 33.226 15.271 27.926 1.00 22.86 197 PRO A C 1
ATOM 1572 O O . PRO A 1 221 ? 32.373 15.622 27.105 1.00 23.02 197 PRO A O 1
ATOM 1576 N N . GLU A 1 222 ? 32.995 14.375 28.881 1.00 22.91 198 GLU A N 1
ATOM 1577 C CA . GLU A 1 222 ? 31.733 13.644 28.970 1.00 23.23 198 GLU A CA 1
ATOM 1578 C C . GLU A 1 222 ? 30.514 14.559 28.957 1.00 23.50 198 GLU A C 1
ATOM 1579 O O . GLU A 1 222 ? 29.512 14.246 28.316 1.00 23.62 198 GLU A O 1
ATOM 1585 N N . GLU A 1 223 ? 30.601 15.689 29.646 1.00 24.07 199 GLU A N 1
ATOM 1586 C CA . GLU A 1 223 ? 29.460 16.583 29.801 1.00 26.35 199 GLU A CA 1
ATOM 1587 C C . GLU A 1 223 ? 29.017 17.185 28.471 1.00 24.79 199 GLU A C 1
ATOM 1588 O O . GLU A 1 223 ? 27.896 17.678 28.355 1.00 24.61 199 GLU A O 1
ATOM 1594 N N . HIS A 1 224 ? 29.895 17.139 27.472 1.00 23.64 200 HIS A N 1
ATOM 1595 C CA . HIS A 1 224 ? 29.609 17.735 26.170 1.00 23.78 200 HIS A CA 1
ATOM 1596 C C . HIS A 1 224 ? 29.461 16.695 25.074 1.00 22.28 200 HIS A C 1
ATOM 1597 O O . HIS A 1 224 ? 29.322 17.036 23.899 1.00 22.36 200 HIS A O 1
ATOM 1604 N N . SER A 1 225 ? 29.483 15.427 25.461 1.00 21.78 201 SER A N 1
ATOM 1605 C CA . SER A 1 225 ? 29.311 14.333 24.516 1.00 20.93 201 SER A CA 1
ATOM 1606 C C . SER A 1 225 ? 27.862 14.243 24.012 1.00 20.87 201 SER A C 1
ATOM 1607 O O . SER A 1 225 ? 26.957 14.880 24.555 1.00 21.50 201 SER A O 1
ATOM 1610 N N . GLU A 1 226 ? 27.643 13.436 22.981 1.00 20.53 202 GLU A N 1
ATOM 1611 C CA . GLU A 1 226 ? 26.322 13.354 22.365 1.00 20.95 202 GLU A CA 1
ATOM 1612 C C . GLU A 1 226 ? 25.216 12.928 23.324 1.00 20.69 202 GLU A C 1
ATOM 1613 O O . GLU A 1 226 ? 24.153 13.550 23.369 1.00 21.10 202 GLU A O 1
ATOM 1619 N N . THR A 1 227 ? 25.456 11.869 24.086 1.00 20.35 203 THR A N 1
ATOM 1620 C CA . THR A 1 227 ? 24.430 11.354 24.981 1.00 19.80 203 THR A CA 1
ATOM 1621 C C . THR A 1 227 ? 24.117 12.361 26.088 1.00 19.88 203 THR A C 1
ATOM 1622 O O . THR A 1 227 ? 22.955 12.566 26.439 1.00 20.67 203 THR A O 1
ATOM 1626 N N . ALA A 1 228 ? 25.149 13.007 26.624 1.00 20.42 204 ALA A N 1
ATOM 1627 C CA . ALA A 1 228 ? 24.944 14.035 27.641 1.00 21.24 204 ALA A CA 1
ATOM 1628 C C . ALA A 1 228 ? 24.168 15.224 27.064 1.00 20.59 204 ALA A C 1
ATOM 1629 O O . ALA A 1 228 ? 23.215 15.722 27.671 1.00 21.58 204 ALA A O 1
ATOM 1631 N N . TYR A 1 229 ? 24.578 15.665 25.880 1.00 21.02 205 TYR A N 1
ATOM 1632 C CA . TYR A 1 229 ? 23.925 16.774 25.197 1.00 21.08 205 TYR A CA 1
ATOM 1633 C C . TYR A 1 229 ? 22.445 16.509 24.967 1.00 21.44 205 TYR A C 1
ATOM 1634 O O . TYR A 1 229 ? 21.601 17.349 25.275 1.00 21.05 205 TYR A O 1
ATOM 1643 N N . MET A 1 230 ? 22.128 15.338 24.428 1.00 21.07 206 MET A N 1
ATOM 1644 C CA . MET A 1 230 ? 20.748 15.053 24.074 1.00 20.31 206 MET A CA 1
ATOM 1645 C C . MET A 1 230 ? 19.870 14.901 25.318 1.00 19.92 206 MET A C 1
ATOM 1646 O O . MET A 1 230 ? 18.700 15.287 25.307 1.00 21.04 206 MET A O 1
ATOM 1651 N N . THR A 1 231 ? 20.440 14.368 26.397 1.00 20.00 207 THR A N 1
ATOM 1652 C CA . THR A 1 231 ? 19.700 14.238 27.643 1.00 20.22 207 THR A CA 1
ATOM 1653 C C . THR A 1 231 ? 19.337 15.621 28.179 1.00 20.84 207 THR A C 1
ATOM 1654 O O . THR A 1 231 ? 18.208 15.859 28.633 1.00 20.85 207 THR A O 1
ATOM 1658 N N . ARG A 1 232 ? 20.300 16.537 28.123 1.00 21.00 208 ARG A N 1
ATOM 1659 C CA . ARG A 1 232 ? 20.078 17.906 28.557 1.00 22.97 208 ARG A CA 1
ATOM 1660 C C . ARG A 1 232 ? 19.034 18.595 27.680 1.00 21.78 208 ARG A C 1
ATOM 1661 O O . ARG A 1 232 ? 18.188 19.335 28.183 1.00 22.34 208 ARG A O 1
ATOM 1669 N N . ARG A 1 233 ? 19.084 18.343 26.374 1.00 21.19 209 ARG A N 1
ATOM 1670 C CA . ARG A 1 233 ? 18.094 18.914 25.467 1.00 21.46 209 ARG A CA 1
ATOM 1671 C C . ARG A 1 233 ? 16.686 18.436 25.818 1.00 21.06 209 ARG A C 1
ATOM 1672 O O . ARG A 1 233 ? 15.727 19.203 25.733 1.00 21.45 209 ARG A O 1
ATOM 1680 N N . ALA A 1 234 ? 16.563 17.178 26.230 1.00 20.78 210 ALA A N 1
ATOM 1681 C CA . ALA A 1 234 ? 15.265 16.668 26.665 1.00 21.55 210 ALA A CA 1
ATOM 1682 C C . ALA A 1 234 ? 14.769 17.415 27.907 1.00 22.07 210 ALA A C 1
ATOM 1683 O O . ALA A 1 234 ? 13.581 17.723 28.014 1.00 22.55 210 ALA A O 1
ATOM 1685 N N . MET A 1 235 ? 15.673 17.705 28.840 1.00 23.33 211 MET A N 1
ATOM 1686 C CA . MET A 1 235 ? 15.314 18.483 30.023 1.00 23.79 211 MET A CA 1
ATOM 1687 C C . MET A 1 235 ? 14.851 19.877 29.626 1.00 24.76 211 MET A C 1
ATOM 1688 O O . MET A 1 235 ? 13.847 20.382 30.139 1.00 25.70 211 MET A O 1
ATOM 1693 N N . GLU A 1 236 ? 15.593 20.498 28.715 1.00 24.79 212 GLU A N 1
ATOM 1694 C CA . GLU A 1 236 ? 15.245 21.822 28.220 1.00 26.33 212 GLU A CA 1
ATOM 1695 C C . GLU A 1 236 ? 13.874 21.811 27.551 1.00 24.72 212 GLU A C 1
ATOM 1696 O O . GLU A 1 236 ? 13.080 22.733 27.751 1.00 25.68 212 GLU A O 1
ATOM 1702 N N . PHE A 1 237 ? 13.586 20.770 26.774 1.00 23.07 213 PHE A N 1
ATOM 1703 C CA . PHE A 1 237 ? 12.270 20.665 26.176 1.00 23.17 213 PHE A CA 1
ATOM 1704 C C . PHE A 1 237 ? 11.184 20.593 27.247 1.00 24.26 213 PHE A C 1
ATOM 1705 O O . PHE A 1 237 ? 10.170 21.281 27.165 1.00 24.32 213 PHE A O 1
ATOM 1713 N N . MET A 1 238 ? 11.385 19.738 28.241 1.00 23.91 214 MET A N 1
ATOM 1714 C CA . MET A 1 238 ? 10.366 19.564 29.271 1.00 26.03 214 MET A CA 1
ATOM 1715 C C . MET A 1 238 ? 10.080 20.850 30.031 1.00 27.88 214 MET A C 1
ATOM 1716 O O . MET A 1 238 ? 8.931 21.137 30.353 1.00 28.10 214 MET A O 1
ATOM 1721 N N . GLU A 1 239 ? 11.123 21.621 30.317 1.00 29.07 215 GLU A N 1
ATOM 1722 C CA . GLU A 1 239 ? 10.946 22.925 30.947 1.00 33.06 215 GLU A CA 1
ATOM 1723 C C . GLU A 1 239 ? 10.091 23.843 30.078 1.00 32.41 215 GLU A C 1
ATOM 1724 O O . GLU A 1 239 ? 9.148 24.469 30.559 1.00 32.77 215 GLU A O 1
ATOM 1730 N N . ALA A 1 240 ? 10.431 23.924 28.797 1.00 32.05 216 ALA A N 1
ATOM 1731 C CA . ALA A 1 240 ? 9.709 24.789 27.874 1.00 32.58 216 ALA A CA 1
ATOM 1732 C C . ALA A 1 240 ? 8.269 24.325 27.684 1.00 32.71 216 ALA A C 1
ATOM 1733 O O . ALA A 1 240 ? 7.360 25.141 27.564 1.00 33.53 216 ALA A O 1
ATOM 1735 N N . ALA A 1 241 ? 8.069 23.010 27.674 1.00 31.86 217 ALA A N 1
ATOM 1736 C CA . ALA A 1 241 ? 6.755 22.435 27.402 1.00 33.39 217 ALA A CA 1
ATOM 1737 C C . ALA A 1 241 ? 5.787 22.654 28.558 1.00 36.93 217 ALA A C 1
ATOM 1738 O O . ALA A 1 241 ? 4.576 22.752 28.348 1.00 36.41 217 ALA A O 1
ATOM 1740 N N . GLU A 1 242 ? 6.331 22.735 29.772 1.00 42.34 218 GLU A N 1
ATOM 1741 C CA . GLU A 1 242 ? 5.523 22.799 30.988 1.00 50.32 218 GLU A CA 1
ATOM 1742 C C . GLU A 1 242 ? 4.613 24.024 31.019 1.00 52.81 218 GLU A C 1
ATOM 1743 O O . GLU A 1 242 ? 3.518 23.976 31.580 1.00 52.67 218 GLU A O 1
ATOM 1749 N N . LYS A 1 243 ? 5.055 25.118 30.410 1.00 54.81 219 LYS A N 1
ATOM 1750 C CA . LYS A 1 243 ? 4.226 26.313 30.373 1.00 56.82 219 LYS A CA 1
ATOM 1751 C C . LYS A 1 243 ? 3.727 26.613 28.968 1.00 54.43 219 LYS A C 1
ATOM 1752 O O . LYS A 1 243 ? 3.259 27.714 28.684 1.00 54.68 219 LYS A O 1
ATOM 1758 N N . ASP A 1 244 ? 3.837 25.622 28.091 1.00 51.41 220 ASP A N 1
ATOM 1759 C CA . ASP A 1 244 ? 3.074 25.626 26.856 1.00 48.88 220 ASP A CA 1
ATOM 1760 C C . ASP A 1 244 ? 1.688 25.143 27.241 1.00 46.44 220 ASP A C 1
ATOM 1761 O O . ASP A 1 244 ? 0.676 25.683 26.793 1.00 46.99 220 ASP A O 1
ATOM 1766 N N . GLY A 1 245 ? 1.657 24.120 28.088 1.00 43.14 221 GLY A N 1
ATOM 1767 C CA . GLY A 1 245 ? 0.415 23.642 28.663 1.00 40.80 221 GLY A CA 1
ATOM 1768 C C . GLY A 1 245 ? -0.158 22.421 27.978 1.00 37.60 221 GLY A C 1
ATOM 1769 O O . GLY A 1 245 ? -0.898 21.658 28.591 1.00 38.23 221 GLY A O 1
ATOM 1770 N N . ARG A 1 246 ? 0.172 22.233 26.704 1.00 35.14 222 ARG A N 1
ATOM 1771 C CA . ARG A 1 246 ? -0.370 21.109 25.954 1.00 32.23 222 ARG A CA 1
ATOM 1772 C C . ARG A 1 246 ? 0.312 19.806 26.351 1.00 29.10 222 ARG A C 1
ATOM 1773 O O . ARG A 1 246 ? 1.522 19.777 26.589 1.00 28.23 222 ARG A O 1
ATOM 1781 N N . PRO A 1 247 ? -0.464 18.716 26.426 1.00 27.11 223 PRO A N 1
ATOM 1782 C CA . PRO A 1 247 ? 0.127 17.394 26.655 1.00 25.84 223 PRO A CA 1
ATOM 1783 C C . PRO A 1 247 ? 1.098 17.053 25.530 1.00 23.84 223 PRO A C 1
ATOM 1784 O O . PRO A 1 247 ? 0.917 17.503 24.395 1.00 24.36 223 PRO A O 1
ATOM 1788 N N . TRP A 1 248 ? 2.121 16.264 25.837 1.00 22.66 224 TRP A N 1
ATOM 1789 C CA . TRP A 1 248 ? 3.134 15.935 24.847 1.00 21.55 224 TRP A CA 1
ATOM 1790 C C . TRP A 1 248 ? 3.561 14.480 24.871 1.00 21.56 224 TRP A C 1
ATOM 1791 O O . TRP A 1 248 ? 3.523 13.815 25.914 1.00 21.38 224 TRP A O 1
ATOM 1802 N N . CYS A 1 249 ? 3.955 14.008 23.694 1.00 20.59 225 CYS A N 1
ATOM 1803 C CA . CYS A 1 249 ? 4.708 12.775 23.536 1.00 20.56 225 CYS A CA 1
ATOM 1804 C C . CYS A 1 249 ? 6.084 13.179 23.028 1.00 19.72 225 CYS A C 1
ATOM 1805 O O . CYS A 1 249 ? 6.208 13.667 21.904 1.00 21.75 225 CYS A O 1
ATOM 1808 N N . ALA A 1 250 ? 7.102 12.992 23.860 1.00 19.48 226 ALA A N 1
ATOM 1809 C CA . ALA A 1 250 ? 8.463 13.396 23.512 1.00 19.70 226 ALA A CA 1
ATOM 1810 C C . ALA A 1 250 ? 9.289 12.164 23.189 1.00 19.30 226 ALA A C 1
ATOM 1811 O O . ALA A 1 250 ? 9.404 11.264 24.011 1.00 20.30 226 ALA A O 1
ATOM 1813 N N . HIS A 1 251 ? 9.862 12.134 21.992 1.00 18.23 227 HIS A N 1
ATOM 1814 C CA . HIS A 1 251 ? 10.693 11.023 21.558 1.00 17.80 227 HIS A CA 1
ATOM 1815 C C . HIS A 1 251 ? 12.146 11.423 21.781 1.00 18.07 227 HIS A C 1
ATOM 1816 O O . HIS A 1 251 ? 12.695 12.255 21.051 1.00 18.41 227 HIS A O 1
ATOM 1823 N N . LEU A 1 252 ? 12.738 10.865 22.832 1.00 17.73 228 LEU A N 1
ATOM 1824 C CA . LEU A 1 252 ? 14.143 11.069 23.155 1.00 17.79 228 LEU A CA 1
ATOM 1825 C C . LEU A 1 252 ? 14.871 9.915 22.507 1.00 17.42 228 LEU A C 1
ATOM 1826 O O . LEU A 1 252 ? 14.816 8.781 22.981 1.00 18.15 228 LEU A O 1
ATOM 1831 N N . SER A 1 253 ? 15.517 10.211 21.387 1.00 16.78 229 SER A N 1
ATOM 1832 C CA . SER A 1 253 ? 16.005 9.173 20.503 1.00 16.41 229 SER A CA 1
ATOM 1833 C C . SER A 1 253 ? 17.527 9.260 20.381 1.00 17.10 229 SER A C 1
ATOM 1834 O O . SER A 1 253 ? 18.066 10.047 19.599 1.00 17.42 229 SER A O 1
ATOM 1837 N N . TYR A 1 254 ? 18.203 8.447 21.183 1.00 16.86 230 TYR A N 1
ATOM 1838 C CA . TYR A 1 254 ? 19.663 8.452 21.260 1.00 17.67 230 TYR A CA 1
ATOM 1839 C C . TYR A 1 254 ? 20.279 7.722 20.080 1.00 17.33 230 TYR A C 1
ATOM 1840 O O . TYR A 1 254 ? 19.833 6.637 19.727 1.00 17.29 230 TYR A O 1
ATOM 1849 N N . ILE A 1 255 ? 21.342 8.286 19.506 1.00 17.06 231 ILE A N 1
ATOM 1850 C CA . ILE A 1 255 ? 22.115 7.554 18.505 1.00 17.56 231 ILE A CA 1
ATOM 1851 C C . ILE A 1 255 ? 22.938 6.413 19.126 1.00 16.97 231 ILE A C 1
ATOM 1852 O O . ILE A 1 255 ? 22.992 5.316 18.587 1.00 17.95 231 ILE A O 1
ATOM 1857 N N . LYS A 1 256 ? 23.571 6.645 20.267 1.00 17.30 232 LYS A N 1
ATOM 1858 C CA . LYS A 1 256 ? 24.338 5.570 20.888 1.00 17.69 232 LYS A CA 1
ATOM 1859 C C . LYS A 1 256 ? 23.404 4.450 21.354 1.00 17.29 232 LYS A C 1
ATOM 1860 O O . LYS A 1 256 ? 22.249 4.716 21.678 1.00 17.82 232 LYS A O 1
ATOM 1866 N N . PRO A 1 257 ? 23.882 3.195 21.385 1.00 17.09 233 PRO A N 1
ATOM 1867 C CA . PRO A 1 257 ? 25.256 2.714 21.158 1.00 17.35 233 PRO A CA 1
ATOM 1868 C C . PRO A 1 257 ? 25.603 2.358 19.702 1.00 17.46 233 PRO A C 1
ATOM 1869 O O . PRO A 1 257 ? 26.585 1.665 19.473 1.00 17.73 233 PRO A O 1
ATOM 1873 N N . HIS A 1 258 ? 24.815 2.825 18.739 1.00 16.84 234 HIS A N 1
ATOM 1874 C CA . HIS A 1 258 ? 25.197 2.770 17.320 1.00 16.97 234 HIS A CA 1
ATOM 1875 C C . HIS A 1 258 ? 26.569 3.410 17.134 1.00 17.43 234 HIS A C 1
ATOM 1876 O O . HIS A 1 258 ? 26.953 4.326 17.875 1.00 17.51 234 HIS A O 1
ATOM 1883 N N . TRP A 1 259 ? 27.310 2.905 16.153 1.00 16.89 235 TRP A N 1
ATOM 1884 C CA . TRP A 1 259 ? 28.610 3.452 15.791 1.00 17.99 235 TRP A CA 1
ATOM 1885 C C . TRP A 1 259 ? 28.537 4.920 15.329 1.00 17.63 235 TRP A C 1
ATOM 1886 O O . TRP A 1 259 ? 27.457 5.411 14.976 1.00 17.29 235 TRP A O 1
ATOM 1897 N N . PRO A 1 260 ? 29.676 5.637 15.325 1.00 17.80 236 PRO A N 1
ATOM 1898 C CA . PRO A 1 260 ? 31.024 5.233 15.764 1.00 17.99 236 PRO A CA 1
ATOM 1899 C C . PRO A 1 260 ? 31.079 4.669 17.187 1.00 18.08 236 PRO A C 1
ATOM 1900 O O . PRO A 1 260 ? 30.481 5.236 18.105 1.00 19.29 236 PRO A O 1
ATOM 1904 N N . TYR A 1 261 ? 31.741 3.525 17.341 1.00 17.65 237 TYR A N 1
ATOM 1905 C CA . TYR A 1 261 ? 31.872 2.910 18.651 1.00 18.47 237 TYR A CA 1
ATOM 1906 C C . TYR A 1 261 ? 33.047 3.551 19.386 1.00 19.15 237 TYR A C 1
ATOM 1907 O O . TYR A 1 261 ? 34.176 3.032 19.375 1.00 20.62 237 TYR A O 1
ATOM 1916 N N . ILE A 1 262 ? 32.782 4.695 20.000 1.00 19.21 238 ILE A N 1
ATOM 1917 C CA . ILE A 1 262 ? 33.783 5.413 20.772 1.00 18.69 238 ILE A CA 1
ATOM 1918 C C . ILE A 1 262 ? 33.016 6.242 21.792 1.00 19.67 238 ILE A C 1
ATOM 1919 O O . ILE A 1 262 ? 31.907 6.709 21.519 1.00 19.94 238 ILE A O 1
ATOM 1924 N N . VAL A 1 263 ? 33.585 6.407 22.980 1.00 20.47 239 VAL A N 1
ATOM 1925 C CA . VAL A 1 263 ? 32.860 7.031 24.087 1.00 21.54 239 VAL A CA 1
ATOM 1926 C C . VAL A 1 263 ? 33.839 7.906 24.882 1.00 21.48 239 VAL A C 1
ATOM 1927 O O . VAL A 1 263 ? 35.042 7.626 24.916 1.00 22.04 239 VAL A O 1
ATOM 1931 N N . PRO A 1 264 ? 33.345 8.998 25.490 1.00 21.40 240 PRO A N 1
ATOM 1932 C CA . PRO A 1 264 ? 34.225 9.818 26.329 1.00 22.23 240 PRO A CA 1
ATOM 1933 C C . PRO A 1 264 ? 34.663 9.097 27.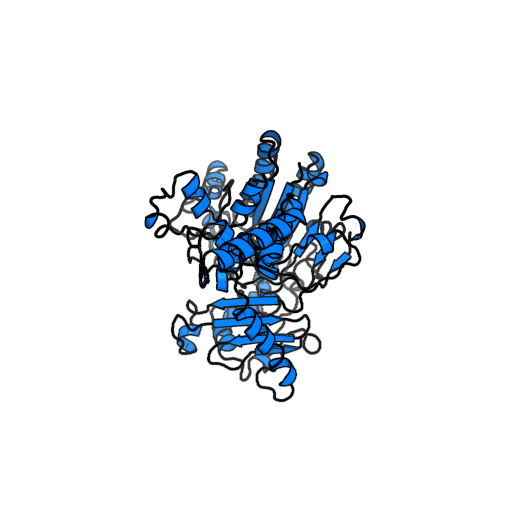591 1.00 23.00 240 PRO A C 1
ATOM 1934 O O . PRO A 1 264 ? 33.987 8.172 28.055 1.00 22.63 240 PRO A O 1
ATOM 1938 N N . ALA A 1 265 ? 35.787 9.535 28.146 1.00 22.11 241 ALA A N 1
ATOM 1939 C CA . ALA A 1 265 ? 36.158 9.125 29.487 1.00 22.34 241 ALA A CA 1
ATOM 1940 C C . ALA A 1 265 ? 35.047 9.577 30.444 1.00 23.21 241 ALA A C 1
ATOM 1941 O O . ALA A 1 265 ? 34.453 10.641 30.252 1.00 23.99 241 ALA A O 1
ATOM 1943 N N . PRO A 1 266 ? 34.772 8.791 31.494 1.00 23.80 242 PRO A N 1
ATOM 1944 C CA . PRO A 1 266 ? 35.514 7.614 31.950 1.00 23.73 242 PRO A CA 1
ATOM 1945 C C . PRO A 1 266 ? 34.922 6.308 31.436 1.00 23.98 242 PRO A C 1
ATOM 1946 O O . PRO A 1 266 ? 35.217 5.257 31.985 1.00 24.27 242 PRO A O 1
ATOM 1950 N N . TYR A 1 267 ? 34.088 6.366 30.402 1.00 22.83 243 TYR A N 1
ATOM 1951 C CA . TYR A 1 267 ? 33.373 5.170 29.958 1.00 22.51 243 TYR A CA 1
ATOM 1952 C C . TYR A 1 267 ? 34.168 4.236 29.046 1.00 22.22 243 TYR A C 1
ATOM 1953 O O . TYR A 1 267 ? 33.808 3.074 28.880 1.00 23.78 243 TYR A O 1
ATOM 1962 N N . HIS A 1 268 ? 35.241 4.739 28.451 1.00 22.94 244 HIS A N 1
ATOM 1963 C CA . HIS A 1 268 ? 35.996 3.962 27.474 1.00 23.53 244 HIS A CA 1
ATOM 1964 C C . HIS A 1 268 ? 36.859 2.861 28.086 1.00 23.94 244 HIS A C 1
ATOM 1965 O O . HIS A 1 268 ? 37.263 1.943 27.388 1.00 24.21 244 HIS A O 1
ATOM 1972 N N . ASP A 1 269 ? 37.169 2.963 29.377 1.00 23.79 245 ASP A N 1
ATOM 1973 C CA . ASP A 1 269 ? 37.992 1.946 30.034 1.00 24.59 245 ASP A CA 1
ATOM 1974 C C . ASP A 1 269 ? 37.328 1.385 31.285 1.00 25.84 245 ASP A C 1
ATOM 1975 O O . ASP A 1 269 ? 37.987 0.834 32.153 1.00 26.98 245 ASP A O 1
ATOM 1980 N N A MET A 1 270 ? 36.014 1.516 31.343 0.60 24.67 246 MET A N 1
ATOM 1981 N N B MET A 1 270 ? 36.013 1.548 31.391 0.40 24.44 246 MET A N 1
ATOM 1982 C CA A MET A 1 270 ? 35.232 1.015 32.451 0.60 24.71 246 MET A CA 1
ATOM 1983 C CA B MET A 1 270 ? 35.272 0.968 32.505 0.40 24.60 246 MET A CA 1
ATOM 1984 C C A MET A 1 270 ? 35.103 -0.508 32.387 0.60 25.05 246 MET A C 1
ATOM 1985 C C B MET A 1 270 ? 35.239 -0.550 32.396 0.40 24.51 246 MET A C 1
ATOM 1986 O O A MET A 1 270 ? 35.008 -1.176 33.418 0.60 25.33 246 MET A O 1
ATOM 1987 O O B MET A 1 270 ? 35.327 -1.255 33.401 0.40 25.16 246 MET A O 1
ATOM 1996 N N . PHE A 1 271 ? 35.102 -1.046 31.170 1.00 24.43 247 PHE A N 1
ATOM 1997 C CA . PHE A 1 271 ? 34.974 -2.483 30.936 1.00 24.81 247 PHE A CA 1
ATOM 1998 C C . PHE A 1 271 ? 36.130 -2.989 30.087 1.00 26.30 247 PHE A C 1
ATOM 1999 O O . PHE A 1 271 ? 36.840 -2.203 29.461 1.00 28.36 247 PHE A O 1
ATOM 2007 N N . GLY A 1 272 ? 36.319 -4.304 30.063 1.00 27.11 248 GLY A N 1
ATOM 2008 C CA . GLY A 1 272 ? 37.419 -4.894 29.321 1.00 28.42 248 GLY A CA 1
ATOM 2009 C C . GLY A 1 272 ? 37.046 -6.244 28.745 1.00 28.55 248 GLY A C 1
ATOM 2010 O O . GLY A 1 272 ? 35.909 -6.688 28.901 1.00 27.94 248 GLY A O 1
ATOM 2011 N N . PRO A 1 273 ? 38.007 -6.914 28.092 1.00 30.62 249 PRO A N 1
ATOM 2012 C CA . PRO A 1 273 ? 37.742 -8.178 27.393 1.00 31.96 249 PRO A CA 1
ATOM 2013 C C . PRO A 1 273 ? 37.103 -9.264 28.266 1.00 32.54 249 PRO A C 1
ATOM 2014 O O . PRO A 1 273 ? 36.325 -10.072 27.752 1.00 32.42 249 PRO A O 1
ATOM 2018 N N . ASP A 1 274 ? 37.412 -9.273 29.560 1.00 34.42 250 ASP A N 1
ATOM 2019 C CA . ASP A 1 274 ? 36.875 -10.282 30.471 1.00 36.47 250 ASP A CA 1
ATOM 2020 C C . ASP A 1 274 ? 35.382 -10.091 30.747 1.00 35.29 250 ASP A C 1
ATOM 2021 O O . ASP A 1 274 ? 34.717 -11.002 31.239 1.00 36.33 250 ASP A O 1
ATOM 2026 N N . ASP A 1 275 ? 34.864 -8.908 30.429 1.00 31.79 251 ASP A N 1
ATOM 2027 C CA . ASP A 1 275 ? 33.450 -8.597 30.645 1.00 30.96 251 ASP A CA 1
ATOM 2028 C C . ASP A 1 275 ? 32.590 -8.972 29.445 1.00 29.07 251 ASP A C 1
ATOM 2029 O O . ASP A 1 275 ? 31.356 -8.901 29.504 1.00 28.44 251 ASP A O 1
ATOM 2034 N N . VAL A 1 276 ? 33.243 -9.359 28.354 1.00 28.35 252 VAL A N 1
ATOM 2035 C CA . VAL A 1 276 ? 32.561 -9.599 27.083 1.00 27.40 252 VAL A CA 1
ATOM 2036 C C . VAL A 1 276 ? 32.024 -11.023 27.001 1.00 26.96 252 VAL A C 1
ATOM 2037 O O . VAL A 1 276 ? 32.793 -11.987 27.035 1.00 28.63 252 VAL A O 1
ATOM 2041 N N . LYS A 1 277 ? 30.707 -11.161 26.894 1.00 27.53 253 LYS A N 1
ATOM 2042 C CA . LYS A 1 277 ? 30.114 -12.491 26.840 1.00 28.53 253 LYS A CA 1
ATOM 2043 C C . LYS A 1 277 ? 30.535 -13.183 25.542 1.00 28.27 253 LYS A C 1
ATOM 2044 O O . LYS A 1 277 ? 30.844 -12.518 24.547 1.00 26.99 253 LYS A O 1
ATOM 2050 N N . PRO A 1 278 ? 30.583 -14.523 25.557 1.00 28.22 254 PRO A N 1
ATOM 2051 C CA . PRO A 1 278 ? 30.987 -15.261 24.356 1.00 28.57 254 PRO A CA 1
ATOM 2052 C C . PRO A 1 278 ? 30.060 -15.008 23.170 1.00 26.64 254 PRO A C 1
ATOM 2053 O O . PRO A 1 278 ? 28.853 -14.786 23.337 1.00 25.91 254 PRO A O 1
ATOM 2057 N N . ALA A 1 279 ? 30.632 -15.029 21.970 1.00 26.28 255 ALA A N 1
ATOM 2058 C CA . ALA A 1 279 ? 29.846 -14.930 20.751 1.00 24.74 255 ALA A CA 1
ATOM 2059 C C . ALA A 1 279 ? 28.964 -16.155 20.616 1.00 24.18 255 ALA A C 1
ATOM 2060 O O . ALA A 1 279 ? 29.364 -17.267 20.946 1.00 26.56 255 ALA A O 1
ATOM 2062 N N . VAL A 1 280 ? 27.754 -15.939 20.125 1.00 22.63 256 VAL A N 1
ATOM 2063 C CA . VAL A 1 280 ? 26.845 -17.030 19.835 1.00 22.87 256 VAL A CA 1
ATOM 2064 C C . VAL A 1 280 ? 26.964 -17.341 18.354 1.00 21.90 256 VAL A C 1
ATOM 2065 O O . VAL A 1 280 ? 26.501 -16.576 17.517 1.00 21.60 256 VAL A O 1
ATOM 2069 N N . ARG A 1 281 ? 27.625 -18.452 18.046 1.00 21.15 257 ARG A N 1
ATOM 2070 C CA . ARG A 1 281 ? 27.892 -18.863 16.676 1.00 21.73 257 ARG A CA 1
ATOM 2071 C C . ARG A 1 281 ? 28.442 -20.274 16.664 1.00 20.95 257 ARG A C 1
ATOM 2072 O O . ARG A 1 281 ? 28.880 -20.777 17.686 1.00 23.00 257 ARG A O 1
ATOM 2080 N N . SER A 1 282 ? 28.435 -20.912 15.502 1.00 21.18 258 SER A N 1
ATOM 2081 C CA . SER A 1 282 ? 29.057 -22.224 15.379 1.00 21.43 258 SER A CA 1
ATOM 2082 C C . SER A 1 282 ? 29.625 -22.437 13.983 1.00 21.89 258 SER A C 1
ATOM 2083 O O . SER A 1 282 ? 29.173 -21.830 13.020 1.00 21.30 258 SER A O 1
ATOM 2086 N N . ASP A 1 283 ? 30.622 -23.303 13.871 1.00 22.23 259 ASP A N 1
ATOM 2087 C CA . ASP A 1 283 ? 31.171 -23.618 12.558 1.00 24.10 259 ASP A CA 1
ATOM 2088 C C . ASP A 1 283 ? 30.100 -24.263 11.679 1.00 24.64 259 ASP A C 1
ATOM 2089 O O . ASP A 1 283 ? 29.995 -23.976 10.480 1.00 24.16 259 ASP A O 1
ATOM 2094 N N . GLU A 1 284 ? 29.302 -25.139 12.284 1.00 24.47 260 GLU A N 1
ATOM 2095 C CA . GLU A 1 284 ? 28.302 -25.904 11.541 1.00 26.84 260 GLU A CA 1
ATOM 2096 C C . GLU A 1 284 ? 27.201 -25.047 10.921 1.00 25.44 260 GLU A C 1
ATOM 2097 O O . GLU A 1 284 ? 26.668 -25.391 9.867 1.00 26.05 260 GLU A O 1
ATOM 2103 N N . GLU A 1 285 ? 26.860 -23.931 11.561 1.00 23.49 261 GLU A N 1
ATOM 2104 C CA . GLU A 1 285 ? 25.778 -23.096 11.044 1.00 23.37 261 GLU A CA 1
ATOM 2105 C C . GLU A 1 285 ? 26.165 -22.466 9.706 1.00 23.61 261 GLU A C 1
ATOM 2106 O O . GLU A 1 285 ? 25.303 -22.088 8.922 1.00 24.32 261 GLU A O 1
ATOM 2112 N N . LEU A 1 286 ? 27.465 -22.382 9.438 1.00 25.73 262 LEU A N 1
ATOM 2113 C CA . LEU A 1 286 ? 27.937 -21.849 8.165 1.00 28.11 262 LEU A CA 1
ATOM 2114 C C . LEU A 1 286 ? 27.903 -22.880 7.047 1.00 30.83 262 LEU A C 1
ATOM 2115 O O . LEU A 1 286 ? 27.857 -22.519 5.875 1.00 30.85 262 LEU A O 1
ATOM 2120 N N . LYS A 1 287 ? 27.946 -24.159 7.410 1.00 33.68 263 LYS A N 1
ATOM 2121 C CA . LYS A 1 287 ? 27.954 -25.233 6.418 1.00 36.79 263 LYS A CA 1
ATOM 2122 C C . LYS A 1 287 ? 26.639 -25.294 5.650 1.00 36.15 263 LYS A C 1
ATOM 2123 O O . LYS A 1 287 ? 25.568 -25.446 6.247 1.00 36.73 263 LYS A O 1
ATOM 2129 N N . ALA A 1 288 ? 26.726 -25.168 4.327 1.00 35.23 264 ALA A N 1
ATOM 2130 C CA . ALA A 1 288 ? 25.545 -25.146 3.457 1.00 35.42 264 ALA A CA 1
ATOM 2131 C C . ALA A 1 288 ? 24.465 -24.178 3.949 1.00 34.38 264 ALA A C 1
ATOM 2132 O O . ALA A 1 288 ? 23.270 -24.483 3.881 1.00 35.90 264 ALA A O 1
ATOM 2134 N N . ALA A 1 289 ? 24.900 -23.019 4.443 1.00 32.45 265 ALA A N 1
ATOM 2135 C CA . ALA A 1 289 ? 24.014 -22.013 5.018 1.00 29.64 265 ALA A CA 1
ATOM 2136 C C . ALA A 1 289 ? 23.093 -21.480 3.956 1.00 25.24 265 ALA A C 1
ATOM 2137 O O . ALA A 1 289 ? 23.376 -21.602 2.764 1.00 26.25 265 ALA A O 1
ATOM 2139 N N . HIS A 1 290 ? 21.984 -20.880 4.377 1.00 21.66 266 HIS A N 1
ATOM 2140 C CA . HIS A 1 290 ? 21.119 -20.222 3.418 1.00 19.02 266 HIS A CA 1
ATOM 2141 C C . HIS A 1 290 ? 21.918 -19.169 2.657 1.00 18.22 266 HIS A C 1
ATOM 2142 O O . HIS A 1 290 ? 22.689 -18.422 3.264 1.00 18.51 266 HIS A O 1
ATOM 2149 N N . PRO A 1 291 ? 21.735 -19.099 1.329 1.00 18.34 267 PRO A N 1
ATOM 2150 C CA . PRO A 1 291 ? 22.518 -18.141 0.538 1.00 18.41 267 PRO A CA 1
ATOM 2151 C C . PRO A 1 291 ? 22.441 -16.689 1.027 1.00 17.79 267 PRO A C 1
ATOM 2152 O O . PRO A 1 291 ? 23.426 -15.962 0.916 1.00 18.01 267 PRO A O 1
ATOM 2156 N N . LEU A 1 292 ? 21.297 -16.259 1.547 1.00 16.60 268 LEU A N 1
ATOM 2157 C CA . LEU A 1 292 ? 21.198 -14.879 2.012 1.00 16.70 268 LEU A CA 1
ATOM 2158 C C . LEU A 1 292 ? 22.045 -14.663 3.274 1.00 16.86 268 LEU A C 1
ATOM 2159 O O . LEU A 1 292 ? 22.703 -13.626 3.435 1.00 17.59 268 LEU A O 1
ATOM 2164 N N . PHE A 1 293 ? 22.014 -15.647 4.170 1.00 17.01 269 PHE A N 1
ATOM 2165 C CA . PHE A 1 293 ? 22.849 -15.636 5.372 1.00 16.73 269 PHE A CA 1
ATOM 2166 C C . PHE A 1 293 ? 24.328 -15.646 4.983 1.00 17.87 269 PHE A C 1
ATOM 2167 O O . PHE A 1 293 ? 25.106 -14.811 5.452 1.00 18.49 269 PHE A O 1
ATOM 2175 N N . LYS A 1 294 ? 24.710 -16.569 4.106 1.00 17.72 270 LYS A N 1
ATOM 2176 C CA . LYS A 1 294 ? 26.094 -16.625 3.631 1.00 18.92 270 LYS A CA 1
ATOM 2177 C C . LYS A 1 294 ? 26.561 -15.269 3.103 1.00 18.28 270 LYS A C 1
ATOM 2178 O O . LYS A 1 294 ? 27.640 -14.791 3.455 1.00 19.01 270 LYS A O 1
ATOM 2184 N N . ALA A 1 295 ? 25.739 -14.636 2.275 1.00 17.54 271 ALA A N 1
ATOM 2185 C CA . ALA A 1 295 ? 26.099 -13.336 1.736 1.00 17.83 271 ALA A CA 1
ATOM 2186 C C . ALA A 1 295 ? 26.368 -12.317 2.846 1.00 18.00 271 ALA A C 1
ATOM 2187 O O . ALA A 1 295 ? 27.335 -11.561 2.780 1.00 18.28 271 ALA A O 1
ATOM 2189 N N . MET A 1 296 ? 25.537 -12.303 3.879 1.00 17.52 272 MET A N 1
ATOM 2190 C CA . MET A 1 296 ? 25.747 -11.339 4.956 1.00 17.15 272 MET A CA 1
ATOM 2191 C C . MET A 1 296 ? 27.053 -11.564 5.707 1.00 17.54 272 MET A C 1
ATOM 2192 O O . MET A 1 296 ? 27.690 -10.610 6.151 1.00 18.20 272 MET A O 1
ATOM 2197 N N . THR A 1 297 ? 27.464 -12.821 5.836 1.00 17.58 273 THR A N 1
ATOM 2198 C CA . THR A 1 297 ? 28.717 -13.118 6.530 1.00 17.62 273 THR A CA 1
ATOM 2199 C C . THR A 1 297 ? 29.950 -12.666 5.743 1.00 17.84 273 THR A C 1
ATOM 2200 O O . THR A 1 297 ? 31.051 -12.652 6.288 1.00 19.59 273 THR A O 1
ATOM 2204 N N . GLU A 1 298 ? 29.765 -12.306 4.474 1.00 18.03 274 GLU A N 1
ATOM 2205 C CA . GLU A 1 298 ? 30.869 -11.903 3.605 1.00 19.00 274 GLU A CA 1
ATOM 2206 C C . GLU A 1 298 ? 31.170 -10.405 3.628 1.00 18.77 274 GLU A C 1
ATOM 2207 O O . GLU A 1 298 ? 32.172 -9.961 3.070 1.00 19.95 274 GLU A O 1
ATOM 2213 N N . GLU A 1 299 ? 30.313 -9.628 4.284 1.00 18.12 275 GLU A N 1
ATOM 2214 C CA . GLU A 1 299 ? 30.517 -8.188 4.383 1.00 18.42 275 GLU A CA 1
ATOM 2215 C C . GLU A 1 299 ? 31.684 -7.868 5.310 1.00 18.51 275 GLU A C 1
ATOM 2216 O O . GLU A 1 299 ? 32.019 -8.660 6.196 1.00 18.90 275 GLU A O 1
ATOM 2222 N N . VAL A 1 300 ? 32.281 -6.695 5.133 1.00 20.12 276 VAL A N 1
ATOM 2223 C CA . VAL A 1 300 ? 33.497 -6.372 5.869 1.00 19.89 276 VAL A CA 1
ATOM 2224 C C . VAL A 1 300 ? 33.242 -6.335 7.378 1.00 19.06 276 VAL A C 1
ATOM 2225 O O . VAL A 1 300 ? 34.064 -6.815 8.164 1.00 19.81 276 VAL A O 1
ATOM 2229 N N . TYR A 1 301 ? 32.089 -5.814 7.789 1.00 18.42 277 TYR A N 1
ATOM 2230 C CA . TYR A 1 301 ? 31.787 -5.778 9.219 1.00 19.10 277 TYR A CA 1
ATOM 2231 C C . TYR A 1 301 ? 31.646 -7.183 9.792 1.00 18.90 277 TYR A C 1
ATOM 2232 O O . TYR A 1 301 ? 32.034 -7.435 10.933 1.00 19.91 277 TYR A O 1
ATOM 2241 N N . SER A 1 302 ? 31.090 -8.096 9.003 1.00 17.93 278 SER A N 1
ATOM 2242 C CA . SER A 1 302 ? 30.931 -9.474 9.451 1.00 18.23 278 SER A CA 1
ATOM 2243 C C . SER A 1 302 ? 32.284 -10.165 9.569 1.00 17.92 278 SER A C 1
ATOM 2244 O O . SER A 1 302 ? 32.571 -10.833 10.565 1.00 18.91 278 SER A O 1
ATOM 2247 N N . ARG A 1 303 ? 33.124 -10.003 8.554 1.00 18.69 279 ARG A N 1
ATOM 2248 C CA . ARG A 1 303 ? 34.446 -10.615 8.570 1.00 20.18 279 ARG A CA 1
ATOM 2249 C C . ARG A 1 303 ? 35.273 -10.090 9.737 1.00 19.85 279 ARG A C 1
ATOM 2250 O O . ARG A 1 303 ? 36.048 -10.832 10.345 1.00 21.01 279 ARG A O 1
ATOM 2258 N N . ASN A 1 304 ? 35.124 -8.811 10.058 1.00 19.63 280 ASN A N 1
ATOM 2259 C CA . ASN A 1 304 ? 35.885 -8.276 11.176 1.00 20.65 280 ASN A CA 1
ATOM 2260 C C . ASN A 1 304 ? 35.328 -8.683 12.535 1.00 20.88 280 ASN A C 1
ATOM 2261 O O . ASN A 1 304 ? 36.095 -9.042 13.422 1.00 22.19 280 ASN A O 1
ATOM 2266 N N . PHE A 1 305 ? 34.007 -8.659 12.703 1.00 20.37 281 PHE A N 1
ATOM 2267 C CA . PHE A 1 305 ? 33.438 -9.077 13.986 1.00 21.06 281 PHE A CA 1
ATOM 2268 C C . PHE A 1 305 ? 33.559 -10.587 14.212 1.00 22.74 281 PHE A C 1
ATOM 2269 O O . PHE A 1 305 ? 33.358 -11.074 15.323 1.00 23.39 281 PHE A O 1
ATOM 2277 N N . ALA A 1 306 ? 33.921 -11.317 13.160 1.00 23.69 282 ALA A N 1
ATOM 2278 C CA . ALA A 1 306 ? 34.237 -12.738 13.281 1.00 25.59 282 ALA A CA 1
ATOM 2279 C C . ALA A 1 306 ? 35.515 -12.967 14.087 1.00 27.51 282 ALA A C 1
ATOM 2280 O O . ALA A 1 306 ? 35.722 -14.054 14.625 1.00 29.41 282 ALA A O 1
ATOM 2282 N N . ARG A 1 307 ? 36.366 -11.945 14.161 1.00 26.92 283 ARG A N 1
ATOM 2283 C CA . ARG A 1 307 ? 37.653 -12.044 14.846 1.00 29.14 283 ARG A CA 1
ATOM 2284 C C . ARG A 1 307 ? 37.505 -11.748 16.328 1.00 28.96 283 ARG A C 1
ATOM 2285 O O . ARG A 1 307 ? 36.949 -10.722 16.705 1.00 28.63 283 ARG A O 1
ATOM 2293 N N . ASP A 1 308 ? 38.030 -12.631 17.172 1.00 30.20 284 ASP A N 1
ATOM 2294 C CA . ASP A 1 308 ? 37.970 -12.418 18.616 1.00 32.26 284 ASP A CA 1
ATOM 2295 C C . ASP A 1 308 ? 38.623 -11.094 19.025 1.00 31.43 284 ASP A C 1
ATOM 2296 O O . ASP A 1 308 ? 38.130 -10.402 19.916 1.00 31.63 284 ASP A O 1
ATOM 2301 N N . GLU A 1 309 ? 39.720 -10.742 18.361 1.00 32.02 285 GLU A N 1
ATOM 2302 C CA . GLU A 1 309 ? 40.428 -9.499 18.660 1.00 33.14 285 GLU A CA 1
ATOM 2303 C C . GLU A 1 309 ? 39.520 -8.280 18.490 1.00 30.57 285 GLU A C 1
ATOM 2304 O O . GLU A 1 309 ? 39.583 -7.329 19.266 1.00 30.82 285 GLU A O 1
ATOM 2310 N N . VAL A 1 310 ? 38.670 -8.316 17.471 1.00 28.11 286 VAL A N 1
ATOM 2311 C CA . VAL A 1 310 ? 37.763 -7.207 17.208 1.00 26.69 286 VAL A CA 1
ATOM 2312 C C . VAL A 1 310 ? 36.663 -7.116 18.266 1.00 25.18 286 VAL A C 1
ATOM 2313 O O . VAL A 1 310 ? 36.413 -6.039 18.809 1.00 25.02 286 VAL A O 1
ATOM 2317 N N . ARG A 1 311 ? 36.026 -8.247 18.569 1.00 25.23 287 ARG A N 1
ATOM 2318 C CA . ARG A 1 311 ? 34.995 -8.290 19.612 1.00 25.65 287 ARG A CA 1
ATOM 2319 C C . ARG A 1 311 ? 35.532 -7.786 20.944 1.00 26.44 287 ARG A C 1
ATOM 2320 O O . ARG A 1 311 ? 34.891 -6.999 21.631 1.00 25.83 287 ARG A O 1
ATOM 2328 N N . GLU A 1 312 ? 36.722 -8.244 21.306 1.00 27.26 288 GLU A N 1
ATOM 2329 C CA . GLU A 1 312 ? 37.300 -7.890 22.597 1.00 27.80 288 GLU A CA 1
ATOM 2330 C C . GLU A 1 312 ? 37.633 -6.408 22.691 1.00 26.36 288 GLU A C 1
ATOM 2331 O O . GLU A 1 312 ? 37.638 -5.835 23.781 1.00 27.50 288 GLU A O 1
ATOM 2337 N N . LYS A 1 313 ? 37.908 -5.778 21.556 1.00 25.74 289 LYS A N 1
ATOM 2338 C CA . LYS A 1 313 ? 38.172 -4.352 21.581 1.00 25.62 289 LYS A CA 1
ATOM 2339 C C . LYS A 1 313 ? 36.904 -3.511 21.510 1.00 24.09 289 LYS A C 1
ATOM 2340 O O . LYS A 1 313 ? 36.782 -2.519 22.215 1.00 25.84 289 LYS A O 1
ATOM 2346 N N . VAL A 1 314 ? 35.959 -3.899 20.655 1.00 22.56 290 VAL A N 1
ATOM 2347 C CA . VAL A 1 314 ? 34.779 -3.072 20.416 1.00 21.85 290 VAL A CA 1
ATOM 2348 C C . VAL A 1 314 ? 33.685 -3.203 21.470 1.00 20.83 290 VAL A C 1
ATOM 2349 O O . VAL A 1 314 ? 33.079 -2.205 21.884 1.00 20.79 290 VAL A O 1
ATOM 2353 N N . ILE A 1 315 ? 33.432 -4.425 21.923 1.00 20.61 291 ILE A N 1
ATOM 2354 C CA . ILE A 1 315 ? 32.294 -4.634 22.815 1.00 20.63 291 ILE A CA 1
ATOM 2355 C C . ILE A 1 315 ? 32.418 -3.883 24.161 1.00 20.03 291 ILE A C 1
ATOM 2356 O O . ILE A 1 315 ? 31.417 -3.385 24.669 1.00 20.34 291 ILE A O 1
ATOM 2361 N N . PRO A 1 316 ? 33.641 -3.764 24.729 1.00 20.27 292 PRO A N 1
ATOM 2362 C CA . PRO A 1 316 ? 33.746 -2.899 25.917 1.00 20.63 292 PRO A CA 1
ATOM 2363 C C . PRO A 1 316 ? 33.331 -1.433 25.665 1.00 19.68 292 PRO A C 1
ATOM 2364 O O . PRO A 1 316 ? 32.805 -0.786 26.575 1.00 20.56 292 PRO A O 1
ATOM 2368 N N . ALA A 1 317 ? 33.520 -0.926 24.448 1.00 20.05 293 ALA A N 1
ATOM 2369 C CA . ALA A 1 317 ? 33.079 0.432 24.128 1.00 19.78 293 ALA A CA 1
ATOM 2370 C C . ALA A 1 317 ? 31.554 0.489 24.045 1.00 18.94 293 ALA A C 1
ATOM 2371 O O . ALA A 1 317 ? 30.931 1.414 24.558 1.00 19.04 293 ALA A O 1
ATOM 2373 N N . TYR A 1 318 ? 30.975 -0.511 23.389 1.00 18.89 294 TYR A N 1
ATOM 2374 C CA . TYR A 1 318 ? 29.524 -0.659 23.303 1.00 18.93 294 TYR A CA 1
ATOM 2375 C C . TYR A 1 318 ? 28.925 -0.663 24.716 1.00 18.77 294 TYR A C 1
ATOM 2376 O O . TYR A 1 318 ? 27.934 0.012 24.991 1.00 19.08 294 TYR A O 1
ATOM 2385 N N A MET A 1 319 ? 29.556 -1.408 25.617 0.50 19.51 295 MET A N 1
ATOM 2386 N N B MET A 1 319 ? 29.550 -1.413 25.618 0.50 19.18 295 MET A N 1
ATOM 2387 C CA A MET A 1 319 ? 29.094 -1.484 27.000 0.50 19.58 295 MET A CA 1
ATOM 2388 C CA B MET A 1 319 ? 29.101 -1.461 27.008 0.50 19.04 295 MET A CA 1
ATOM 2389 C C A MET A 1 319 ? 29.221 -0.129 27.714 0.50 19.60 295 MET A C 1
ATOM 2390 C C B MET A 1 319 ? 29.189 -0.089 27.662 0.50 18.92 295 MET A C 1
ATOM 2391 O O A MET A 1 319 ? 28.341 0.265 28.480 0.50 20.42 295 MET A O 1
ATOM 2392 O O B MET A 1 319 ? 28.264 0.350 28.346 0.50 19.42 295 MET A O 1
ATOM 2401 N N . GLY A 1 320 ? 30.317 0.583 27.459 1.00 19.46 296 GLY A N 1
ATOM 2402 C CA . GLY A 1 320 ? 30.510 1.909 28.015 1.00 19.51 296 GLY A CA 1
ATOM 2403 C C . GLY A 1 320 ? 29.469 2.902 27.535 1.00 19.13 296 GLY A C 1
ATOM 2404 O O . GLY A 1 320 ? 28.976 3.724 28.313 1.00 20.06 296 GLY A O 1
ATOM 2405 N N . LEU A 1 321 ? 29.120 2.819 26.253 1.00 18.82 297 LEU A N 1
ATOM 2406 C CA . LEU A 1 321 ? 28.090 3.682 25.684 1.00 18.44 297 LEU A CA 1
ATOM 2407 C C . LEU A 1 321 ? 26.731 3.466 26.363 1.00 18.29 297 LEU A C 1
ATOM 2408 O O . LEU A 1 321 ? 26.002 4.422 26.662 1.00 18.79 297 LEU A O 1
ATOM 2413 N N . ILE A 1 322 ? 26.399 2.206 26.621 1.00 18.34 298 ILE A N 1
ATOM 2414 C CA . ILE A 1 322 ? 25.148 1.873 27.292 1.00 18.69 298 ILE A CA 1
ATOM 2415 C C . ILE A 1 322 ? 25.171 2.332 28.749 1.00 18.61 298 ILE A C 1
ATOM 2416 O O . ILE A 1 322 ? 24.175 2.848 29.266 1.00 19.17 298 ILE A O 1
ATOM 2421 N N . LYS A 1 323 ? 26.306 2.150 29.422 1.00 18.69 299 LYS A N 1
ATOM 2422 C CA . LYS A 1 323 ? 26.426 2.628 30.793 1.00 19.78 299 LYS A CA 1
ATOM 2423 C C . LYS A 1 323 ? 26.229 4.140 30.865 1.00 19.15 299 LYS A C 1
ATOM 2424 O O . LYS A 1 323 ? 25.559 4.649 31.771 1.00 20.16 299 LYS A O 1
ATOM 2430 N N . GLN A 1 324 ? 26.764 4.862 29.882 1.00 19.47 300 GLN A N 1
ATOM 2431 C CA . GLN A 1 324 ? 26.585 6.307 29.852 1.00 19.73 300 GLN A CA 1
ATOM 2432 C C . GLN A 1 324 ? 25.109 6.669 29.682 1.00 19.36 300 GLN A C 1
ATOM 2433 O O . GLN A 1 324 ? 24.612 7.577 30.342 1.00 20.09 300 GLN A O 1
ATOM 2439 N N . ILE A 1 325 ? 24.407 5.964 28.795 1.00 19.51 301 ILE A N 1
ATOM 2440 C CA . ILE A 1 325 ? 22.967 6.168 28.643 1.00 19.54 301 ILE A CA 1
ATOM 2441 C C . ILE A 1 325 ? 22.241 5.941 29.970 1.00 19.57 301 ILE A C 1
ATOM 2442 O O . ILE A 1 325 ? 21.414 6.761 30.378 1.00 20.79 301 ILE A O 1
ATOM 2447 N N . ASP A 1 326 ? 22.577 4.864 30.677 1.00 19.28 302 ASP A N 1
ATOM 2448 C CA . ASP A 1 326 ? 21.889 4.590 31.935 1.00 20.58 302 ASP A CA 1
ATOM 2449 C C . ASP A 1 326 ? 22.149 5.677 32.975 1.00 20.23 302 ASP A C 1
ATOM 2450 O O . ASP A 1 326 ? 21.238 6.084 33.689 1.00 20.78 302 ASP A O 1
ATOM 2455 N N . ASP A 1 327 ? 23.396 6.130 33.067 1.00 20.61 303 ASP A N 1
ATOM 2456 C CA . ASP A 1 327 ? 23.739 7.213 33.987 1.00 20.79 303 ASP A CA 1
ATOM 2457 C C . ASP A 1 327 ? 22.982 8.489 33.637 1.00 21.02 303 ASP A C 1
ATOM 2458 O O . ASP A 1 327 ? 22.417 9.159 34.504 1.00 22.07 303 ASP A O 1
ATOM 2463 N N . GLN A 1 328 ? 22.937 8.816 32.350 1.00 21.72 304 GLN A N 1
ATOM 2464 C CA . GLN A 1 328 ? 22.263 10.031 31.921 1.00 21.36 304 GLN A CA 1
ATOM 2465 C C . GLN A 1 328 ? 20.753 9.954 32.146 1.00 21.01 304 GLN A C 1
ATOM 2466 O O . GLN A 1 328 ? 20.137 10.939 32.540 1.00 21.67 304 GLN A O 1
ATOM 2472 N N . LEU A 1 329 ? 20.163 8.784 31.916 1.00 20.00 305 LEU A N 1
ATOM 2473 C CA . LEU A 1 329 ? 18.736 8.616 32.199 1.00 20.60 305 LEU A CA 1
ATOM 2474 C C . LEU A 1 329 ? 18.450 8.781 33.692 1.00 21.10 305 LEU A C 1
ATOM 2475 O O . LEU A 1 329 ? 17.390 9.263 34.074 1.00 22.16 305 LEU A O 1
ATOM 2480 N N . GLY A 1 330 ? 19.396 8.383 34.541 1.00 21.68 306 GLY A N 1
ATOM 2481 C CA . GLY A 1 330 ? 19.263 8.653 35.961 1.00 23.68 306 GLY A CA 1
ATOM 2482 C C . GLY A 1 330 ? 19.096 10.139 36.236 1.00 23.04 306 GLY A C 1
ATOM 2483 O O . GLY A 1 330 ? 18.240 10.543 37.024 1.00 24.27 306 GLY A O 1
ATOM 2484 N N . GLN A 1 331 ? 19.917 10.955 35.578 1.00 23.77 307 GLN A N 1
ATOM 2485 C CA . GLN A 1 331 ? 19.807 12.406 35.704 1.00 24.68 307 GLN A CA 1
ATOM 2486 C C . GLN A 1 331 ? 18.450 12.888 35.192 1.00 22.60 307 GLN A C 1
ATOM 2487 O O . GLN A 1 331 ? 17.799 13.727 35.820 1.00 23.29 307 GLN A O 1
ATOM 2493 N N . LEU A 1 332 ? 18.030 12.363 34.044 1.00 22.38 308 LEU A N 1
ATOM 2494 C CA . LEU A 1 332 ? 16.753 12.755 33.469 1.00 22.20 308 LEU A CA 1
ATOM 2495 C C . LEU A 1 332 ? 15.588 12.416 34.395 1.00 22.64 308 LEU A C 1
ATOM 2496 O O . LEU A 1 332 ? 14.712 13.250 34.635 1.00 23.98 308 LEU A O 1
ATOM 2501 N N . PHE A 1 333 ? 15.581 11.195 34.926 1.00 22.88 309 PHE A N 1
ATOM 2502 C CA . PHE A 1 333 ? 14.492 10.776 35.808 1.00 23.61 309 PHE A CA 1
ATOM 2503 C C . PHE A 1 333 ? 14.464 11.578 37.116 1.00 24.16 309 PHE A C 1
ATOM 2504 O O . PHE A 1 333 ? 13.389 11.908 37.618 1.00 25.27 309 PHE A O 1
ATOM 2512 N N . ALA A 1 334 ? 15.636 11.903 37.654 1.00 25.52 310 ALA A N 1
ATOM 2513 C CA . ALA A 1 334 ? 15.708 12.759 38.840 1.00 25.36 310 ALA A CA 1
ATOM 2514 C C . ALA A 1 334 ? 15.130 14.147 38.545 1.00 26.81 310 ALA A C 1
ATOM 2515 O O . ALA A 1 334 ? 14.384 14.711 39.344 1.00 27.69 310 ALA A O 1
ATOM 2517 N N . PHE A 1 335 ? 15.475 14.681 37.377 1.00 27.03 311 PHE A N 1
ATOM 2518 C CA . PHE A 1 335 ? 14.950 15.960 36.918 1.00 27.87 311 PHE A CA 1
ATOM 2519 C C . PHE A 1 335 ? 13.425 15.918 36.826 1.00 27.31 311 PHE A C 1
ATOM 2520 O O . PHE A 1 335 ? 12.739 16.852 37.246 1.00 28.23 311 PHE A O 1
ATOM 2528 N N . MET A 1 336 ? 12.897 14.831 36.272 1.00 26.13 312 MET A N 1
ATOM 2529 C CA . MET A 1 336 ? 11.451 14.679 36.149 1.00 26.55 312 MET A CA 1
ATOM 2530 C C . MET A 1 336 ? 10.792 14.586 37.523 1.00 27.86 312 MET A C 1
ATOM 2531 O O . MET A 1 336 ? 9.753 15.198 37.761 1.00 28.79 312 MET A O 1
ATOM 2536 N N . GLN A 1 337 ? 11.412 13.838 38.430 1.00 28.80 313 GLN A N 1
ATOM 2537 C CA . GLN A 1 337 ? 10.857 13.660 39.767 1.00 32.40 313 GLN A CA 1
ATOM 2538 C C . GLN A 1 337 ? 10.795 14.982 40.520 1.00 34.11 313 GLN A C 1
ATOM 2539 O O . GLN A 1 337 ? 9.810 15.272 41.201 1.00 34.43 313 GLN A O 1
ATOM 2545 N N . GLU A 1 338 ? 11.829 15.803 40.382 1.00 35.80 314 GLU A N 1
ATOM 2546 C CA . GLU A 1 338 ? 11.873 17.052 41.136 1.00 39.84 314 GLU A CA 1
ATOM 2547 C C . GLU A 1 338 ? 10.895 18.091 40.586 1.00 40.69 314 GLU A C 1
ATOM 2548 O O . GLU A 1 338 ? 10.623 19.105 41.234 1.00 41.96 314 GLU A O 1
ATOM 2554 N N . ARG A 1 339 ? 10.342 17.819 39.409 1.00 41.25 315 ARG A N 1
ATOM 2555 C CA . ARG A 1 339 ? 9.364 18.714 38.802 1.00 42.32 315 ARG A CA 1
ATOM 2556 C C . ARG A 1 339 ? 7.972 18.093 38.731 1.00 39.59 315 ARG A C 1
ATOM 2557 O O . ARG A 1 339 ? 7.050 18.675 38.153 1.00 40.89 315 ARG A O 1
ATOM 2565 N N . GLY A 1 340 ? 7.826 16.911 39.318 1.00 36.73 316 GLY A N 1
ATOM 2566 C CA . GLY A 1 340 ? 6.534 16.253 39.399 1.00 35.16 316 GLY A CA 1
ATOM 2567 C C . GLY A 1 340 ? 6.093 15.569 38.117 1.00 33.79 316 GLY A C 1
ATOM 2568 O O . GLY A 1 340 ? 4.981 15.044 38.037 1.00 34.42 316 GLY A O 1
ATOM 2569 N N . LEU A 1 341 ? 6.961 15.569 37.111 1.00 31.66 317 LEU A N 1
ATOM 2570 C CA . LEU A 1 341 ? 6.643 14.945 35.835 1.00 30.79 317 LEU A CA 1
ATOM 2571 C C . LEU A 1 341 ? 6.615 13.427 35.942 1.00 31.14 317 LEU A C 1
ATOM 2572 O O . LEU A 1 341 ? 6.046 12.751 35.089 1.00 32.12 317 LEU A O 1
ATOM 2577 N N . ASP A 1 342 ? 7.232 12.892 36.989 1.00 32.15 318 ASP A N 1
ATOM 2578 C CA . ASP A 1 342 ? 7.253 11.450 37.193 1.00 34.76 318 ASP A CA 1
ATOM 2579 C C . ASP A 1 342 ? 5.853 10.895 37.454 1.00 34.55 318 ASP A C 1
ATOM 2580 O O . ASP A 1 342 ? 5.576 9.729 37.178 1.00 36.31 318 ASP A O 1
ATOM 2585 N N . GLU A 1 343 ? 4.965 11.744 37.956 1.00 33.50 319 GLU A N 1
ATOM 2586 C CA . GLU A 1 343 ? 3.634 11.300 38.336 1.00 34.44 319 GLU A CA 1
ATOM 2587 C C . GLU A 1 343 ? 2.671 11.195 37.161 1.00 31.47 319 GLU A C 1
ATOM 2588 O O . GLU A 1 343 ? 1.698 10.447 37.223 1.00 31.76 319 GLU A O 1
ATOM 2594 N N . ASN A 1 344 ? 2.944 11.931 36.088 1.00 28.80 320 ASN A N 1
ATOM 2595 C CA . ASN A 1 344 ? 1.986 12.016 34.989 1.00 27.87 320 ASN A CA 1
ATOM 2596 C C . ASN A 1 344 ? 2.548 11.687 33.612 1.00 26.68 320 ASN A C 1
ATOM 2597 O O . ASN A 1 344 ? 1.895 11.935 32.600 1.00 26.05 320 ASN A O 1
ATOM 2602 N N . THR A 1 345 ? 3.748 11.122 33.574 1.00 24.27 321 THR A N 1
ATOM 2603 C CA . THR A 1 345 ? 4.391 10.815 32.303 1.00 23.95 321 THR A CA 1
ATOM 2604 C C . THR A 1 345 ? 4.699 9.332 32.179 1.00 21.55 321 THR A C 1
ATOM 2605 O O . THR A 1 345 ? 5.472 8.781 32.957 1.00 23.34 321 THR A O 1
ATOM 2609 N N . MET A 1 346 ? 4.068 8.678 31.212 1.00 21.55 322 MET A N 1
ATOM 2610 C CA . MET A 1 346 ? 4.411 7.302 30.898 1.00 21.13 322 MET A CA 1
ATOM 2611 C C . MET A 1 346 ? 5.766 7.279 30.212 1.00 20.43 322 MET A C 1
ATOM 2612 O O . MET A 1 346 ? 6.025 8.077 29.320 1.00 21.41 322 MET A O 1
ATOM 2617 N N . ILE A 1 347 ? 6.633 6.373 30.639 1.00 21.24 323 ILE A N 1
ATOM 2618 C CA . ILE A 1 347 ? 7.951 6.271 30.047 1.00 20.31 323 ILE A CA 1
ATOM 2619 C C . ILE A 1 347 ? 8.076 4.950 29.319 1.00 19.78 323 ILE A C 1
ATOM 2620 O O . ILE A 1 347 ? 7.808 3.893 29.896 1.00 20.64 323 ILE A O 1
ATOM 2625 N N . VAL A 1 348 ? 8.480 5.017 28.050 1.00 18.70 324 VAL A N 1
ATOM 2626 C CA . VAL A 1 348 ? 8.775 3.827 27.279 1.00 18.63 324 VAL A CA 1
ATOM 2627 C C . VAL A 1 348 ? 10.273 3.805 27.027 1.00 18.12 324 VAL A C 1
ATOM 2628 O O . VAL A 1 348 ? 10.868 4.839 26.729 1.00 19.03 324 VAL A O 1
ATOM 2632 N N . PHE A 1 349 ? 10.885 2.632 27.153 1.00 17.55 325 PHE A N 1
ATOM 2633 C CA . PHE A 1 349 ? 12.291 2.479 26.809 1.00 17.44 325 PHE A CA 1
ATOM 2634 C C . PHE A 1 349 ? 12.428 1.351 25.802 1.00 17.16 325 PHE A C 1
ATOM 2635 O O . PHE A 1 349 ? 11.994 0.234 26.075 1.00 18.30 325 PHE A O 1
ATOM 2643 N N . THR A 1 350 ? 13.053 1.626 24.655 1.00 16.62 326 THR A N 1
ATOM 2644 C CA . THR A 1 350 ? 13.168 0.602 23.622 1.00 16.54 326 THR A CA 1
ATOM 2645 C C . THR A 1 350 ? 14.333 0.899 22.672 1.00 16.46 326 THR A C 1
ATOM 2646 O O . THR A 1 350 ? 15.163 1.775 22.960 1.00 16.87 326 THR A O 1
ATOM 2650 N N . ALA A 1 351 ? 14.416 0.142 21.580 1.00 16.02 327 ALA A N 1
ATOM 2651 C CA . ALA A 1 351 ? 15.483 0.275 20.580 1.00 16.02 327 ALA A CA 1
ATOM 2652 C C . ALA A 1 351 ? 14.868 0.093 19.198 1.00 15.51 327 ALA A C 1
ATOM 2653 O O . ALA A 1 351 ? 13.788 -0.487 19.076 1.00 16.26 327 ALA A O 1
ATOM 2655 N N . ASP A 1 352 ? 15.565 0.531 18.150 1.00 15.90 328 ASP A N 1
ATOM 2656 C CA . ASP A 1 352 ? 15.070 0.339 16.783 1.00 14.60 328 ASP A CA 1
ATOM 2657 C C . ASP A 1 352 ? 15.451 -1.029 16.190 1.00 15.09 328 ASP A C 1
ATOM 2658 O O . ASP A 1 352 ? 14.839 -1.465 15.213 1.00 15.68 328 ASP A O 1
ATOM 2663 N N . HIS A 1 353 ? 16.434 -1.690 16.807 1.00 15.52 329 HIS A N 1
ATOM 2664 C CA . HIS A 1 353 ? 16.962 -3.004 16.421 1.00 14.95 329 HIS A CA 1
ATOM 2665 C C . HIS A 1 353 ? 18.224 -3.203 17.253 1.00 15.65 329 HIS A C 1
ATOM 2666 O O . HIS A 1 353 ? 18.680 -2.287 17.938 1.00 15.56 329 HIS A O 1
ATOM 2673 N N . GLY A 1 354 ? 18.792 -4.398 17.169 1.00 15.95 330 GLY A N 1
ATOM 2674 C CA . GLY A 1 354 ? 20.002 -4.719 17.910 1.00 16.54 330 GLY A CA 1
ATOM 2675 C C . GLY A 1 354 ? 21.271 -4.647 17.072 1.00 16.56 330 GLY A C 1
ATOM 2676 O O . GLY A 1 354 ? 21.378 -3.866 16.120 1.00 16.79 330 GLY A O 1
ATOM 2677 N N . ASP A 1 355 ? 22.247 -5.475 17.442 1.00 17.01 331 ASP A N 1
ATOM 2678 C CA . ASP A 1 355 ? 23.583 -5.463 16.846 1.00 17.09 331 ASP A CA 1
ATOM 2679 C C . ASP A 1 355 ? 24.153 -6.861 17.071 1.00 16.47 331 ASP A C 1
ATOM 2680 O O . ASP A 1 355 ? 24.139 -7.360 18.196 1.00 17.68 331 ASP A O 1
ATOM 2685 N N . TYR A 1 356 ? 24.651 -7.511 16.023 1.00 16.42 332 TYR A N 1
ATOM 2686 C CA . TYR A 1 356 ? 25.207 -8.858 16.211 1.00 17.33 332 TYR A CA 1
ATOM 2687 C C . TYR A 1 356 ? 26.490 -8.899 17.017 1.00 16.87 332 TYR A C 1
ATOM 2688 O O . TYR A 1 356 ? 26.706 -9.834 17.789 1.00 17.70 332 TYR A O 1
ATOM 2697 N N . LEU A 1 357 ? 27.343 -7.900 16.816 1.00 18.14 333 LEU A N 1
ATOM 2698 C CA . LEU A 1 357 ? 28.649 -7.854 17.473 1.00 18.40 333 LEU A CA 1
ATOM 2699 C C . LEU A 1 357 ? 29.400 -9.185 17.346 1.00 18.68 333 LEU A C 1
ATOM 2700 O O . LEU A 1 357 ? 30.095 -9.600 18.277 1.00 19.60 333 LEU A O 1
ATOM 2705 N N . GLY A 1 358 ? 29.252 -9.858 16.204 1.00 18.41 334 GLY A N 1
ATOM 2706 C CA . GLY A 1 358 ? 29.948 -11.113 15.961 1.00 18.37 334 GLY A CA 1
ATOM 2707 C C . GLY A 1 358 ? 29.085 -12.354 16.119 1.00 18.16 334 GLY A C 1
ATOM 2708 O O . GLY A 1 358 ? 29.481 -13.438 15.696 1.00 19.31 334 GLY A O 1
ATOM 2709 N N . ASP A 1 359 ? 27.902 -12.224 16.720 1.00 18.29 335 ASP A N 1
ATOM 2710 C CA . ASP A 1 359 ? 27.012 -13.384 16.780 1.00 18.30 335 ASP A CA 1
ATOM 2711 C C . ASP A 1 359 ? 26.663 -13.827 15.361 1.00 17.65 335 ASP A C 1
ATOM 2712 O O . ASP A 1 359 ? 26.506 -12.990 14.467 1.00 17.67 335 ASP A O 1
ATOM 2717 N N . HIS A 1 360 ? 26.575 -15.140 15.154 1.00 17.65 336 HIS A N 1
ATOM 2718 C CA . HIS A 1 360 ? 26.217 -15.707 13.845 1.00 17.91 336 HIS A CA 1
ATOM 2719 C C . HIS A 1 360 ? 27.161 -15.254 12.739 1.00 17.54 336 HIS A C 1
ATOM 2720 O O . HIS A 1 360 ? 26.774 -15.181 11.572 1.00 18.77 336 HIS A O 1
ATOM 2727 N N . TRP A 1 361 ? 28.405 -14.965 13.122 1.00 18.14 337 TRP A N 1
ATOM 2728 C CA . TRP A 1 361 ? 29.460 -14.585 12.182 1.00 18.23 337 TRP A CA 1
ATOM 2729 C C . TRP A 1 361 ? 29.132 -13.296 11.449 1.00 18.52 337 TRP A C 1
ATOM 2730 O O . TRP A 1 361 ? 29.620 -13.059 10.354 1.00 19.48 337 TRP A O 1
ATOM 2741 N N . MET A 1 362 ? 28.315 -12.452 12.075 1.00 17.84 338 MET A N 1
ATOM 2742 C CA . MET A 1 362 ? 27.928 -11.194 11.457 1.00 17.56 338 MET A CA 1
ATOM 2743 C C . MET A 1 362 ? 28.243 -9.975 12.304 1.00 17.78 338 MET A C 1
ATOM 2744 O O . MET A 1 362 ? 28.378 -10.059 13.530 1.00 18.28 338 MET A O 1
ATOM 2749 N N . GLY A 1 363 ? 28.352 -8.839 11.628 1.00 17.63 339 GLY A N 1
ATOM 2750 C CA . GLY A 1 363 ? 28.260 -7.546 12.273 1.00 16.74 339 GLY A CA 1
ATOM 2751 C C . GLY A 1 363 ? 26.955 -6.896 11.842 1.00 16.82 339 GLY A C 1
ATOM 2752 O O . GLY A 1 363 ? 26.175 -7.496 11.103 1.00 17.02 339 GLY A O 1
ATOM 2753 N N . GLU A 1 364 ? 26.718 -5.669 12.285 1.00 16.25 340 GLU A N 1
ATOM 2754 C CA . GLU A 1 364 ? 25.500 -4.945 11.916 1.00 15.70 340 GLU A CA 1
ATOM 2755 C C . GLU A 1 364 ? 24.233 -5.687 12.371 1.00 15.55 340 GLU A C 1
ATOM 2756 O O . GLU A 1 364 ? 24.198 -6.210 13.497 1.00 17.32 340 GLU A O 1
ATOM 2762 N N . LYS A 1 365 ? 23.193 -5.734 11.538 1.00 15.94 341 LYS A N 1
ATOM 2763 C CA . LYS A 1 365 ? 21.854 -6.060 12.048 1.00 15.87 341 LYS A CA 1
ATOM 2764 C C . LYS A 1 365 ? 20.889 -6.584 10.990 1.00 16.20 341 LYS A C 1
ATOM 2765 O O . LYS A 1 365 ? 19.682 -6.494 11.167 1.00 16.63 341 LYS A O 1
ATOM 2771 N N . TYR A 1 366 ? 21.404 -7.137 9.901 1.00 16.47 342 TYR A N 1
ATOM 2772 C CA . TYR A 1 366 ? 20.541 -7.689 8.863 1.00 16.16 342 TYR A CA 1
ATOM 2773 C C . TYR A 1 366 ? 20.083 -9.094 9.213 1.00 16.28 342 TYR A C 1
ATOM 2774 O O . TYR A 1 366 ? 20.725 -9.774 9.999 1.00 17.67 342 TYR A O 1
ATOM 2783 N N . LEU A 1 367 ? 18.973 -9.518 8.614 1.00 16.63 343 LEU A N 1
ATOM 2784 C CA . LEU A 1 367 ? 18.303 -10.780 8.942 1.00 16.47 343 LEU A CA 1
ATOM 2785 C C . LEU A 1 367 ? 17.643 -10.706 10.317 1.00 16.01 343 LEU A C 1
ATOM 2786 O O . LEU A 1 367 ? 17.616 -9.646 10.931 1.00 16.83 343 LEU A O 1
ATOM 2791 N N . PHE A 1 368 ? 17.094 -11.822 10.788 1.00 15.26 344 PHE A N 1
ATOM 2792 C CA . PHE A 1 368 ? 16.065 -11.746 11.823 1.00 15.90 344 PHE A CA 1
ATOM 2793 C C . PHE A 1 368 ? 16.392 -12.573 13.053 1.00 15.73 344 PHE A C 1
ATOM 2794 O O . PHE A 1 368 ? 15.500 -12.914 13.831 1.00 17.33 344 PHE A O 1
ATOM 2802 N N . TYR A 1 369 ? 17.670 -12.891 13.2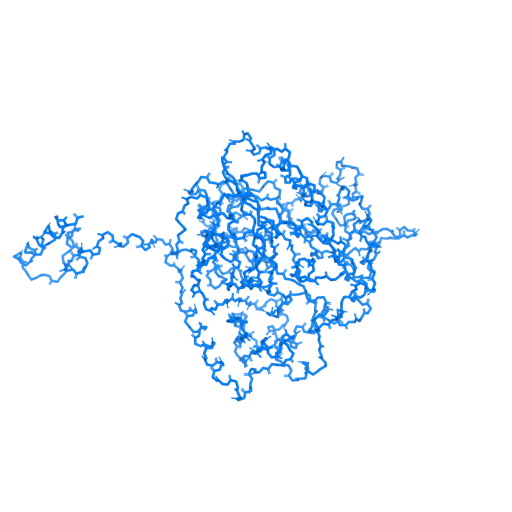26 1.00 16.02 345 TYR A N 1
ATOM 2803 C CA . TYR A 1 369 ? 18.119 -13.535 14.444 1.00 16.31 345 TYR A CA 1
ATOM 2804 C C . TYR A 1 369 ? 17.761 -12.658 15.645 1.00 16.67 345 TYR A C 1
ATOM 2805 O O . TYR A 1 369 ? 17.628 -11.436 15.517 1.00 17.31 345 TYR A O 1
ATOM 2814 N N . GLU A 1 370 ? 17.640 -13.283 16.814 1.00 16.74 346 GLU A N 1
ATOM 2815 C CA . GLU A 1 370 ? 17.236 -12.582 18.030 1.00 16.94 346 GLU A CA 1
ATOM 2816 C C . GLU A 1 370 ? 18.028 -11.301 18.307 1.00 17.34 346 GLU A C 1
ATOM 2817 O O . GLU A 1 370 ? 17.461 -10.291 18.716 1.00 18.11 346 GLU A O 1
ATOM 2823 N N . ALA A 1 371 ? 19.345 -11.350 18.118 1.00 17.56 347 ALA A N 1
ATOM 2824 C CA . ALA A 1 371 ? 20.173 -10.201 18.466 1.00 18.29 347 ALA A CA 1
ATOM 2825 C C . ALA A 1 371 ? 19.827 -8.955 17.663 1.00 17.46 347 ALA A C 1
ATOM 2826 O O . ALA A 1 371 ? 20.050 -7.838 18.132 1.00 17.93 347 ALA A O 1
ATOM 2828 N N . ALA A 1 372 ? 19.277 -9.153 16.463 1.00 17.56 348 ALA A N 1
ATOM 2829 C CA . ALA A 1 372 ? 18.902 -8.038 15.597 1.00 17.77 348 ALA A CA 1
ATOM 2830 C C . ALA A 1 372 ? 17.440 -7.630 15.748 1.00 16.99 348 ALA A C 1
ATOM 2831 O O . ALA A 1 372 ? 17.139 -6.436 15.815 1.00 16.88 348 ALA A O 1
ATOM 2833 N N . ALA A 1 373 ? 16.539 -8.616 15.799 1.00 16.23 349 ALA A N 1
ATOM 2834 C CA . ALA A 1 373 ? 15.105 -8.366 15.615 1.00 17.05 349 ALA A CA 1
ATOM 2835 C C . ALA A 1 373 ? 14.321 -8.235 16.917 1.00 16.08 349 ALA A C 1
ATOM 2836 O O . ALA A 1 373 ? 13.243 -7.647 16.927 1.00 16.74 349 ALA A O 1
ATOM 2838 N N . LYS A 1 374 ? 14.839 -8.806 18.004 1.00 16.55 350 LYS A N 1
ATOM 2839 C CA . LYS A 1 374 ? 14.180 -8.672 19.293 1.00 16.99 350 LYS A CA 1
ATOM 2840 C C . LYS A 1 374 ? 14.742 -7.469 20.024 1.00 17.45 350 LYS A C 1
ATOM 2841 O O . LYS A 1 374 ? 15.954 -7.353 20.178 1.00 20.39 350 LYS A O 1
ATOM 2847 N N . VAL A 1 375 ? 13.875 -6.573 20.474 1.00 16.75 351 VAL A N 1
ATOM 2848 C CA . VAL A 1 375 ? 14.323 -5.350 21.124 1.00 17.28 351 VAL A CA 1
ATOM 2849 C C . VAL A 1 375 ? 13.930 -5.318 22.588 1.00 16.65 351 VAL A C 1
ATOM 2850 O O . VAL A 1 375 ? 12.938 -5.927 22.989 1.00 17.11 351 VAL A O 1
ATOM 2854 N N . PRO A 1 376 ? 14.711 -4.604 23.409 1.00 16.48 352 PRO A N 1
ATOM 2855 C CA . PRO A 1 376 ? 14.195 -4.339 24.753 1.00 16.64 352 PRO A CA 1
ATOM 2856 C C . PRO A 1 376 ? 12.949 -3.476 24.645 1.00 16.78 352 PRO A C 1
ATOM 2857 O O . PRO A 1 376 ? 12.860 -2.643 23.750 1.00 17.25 352 PRO A O 1
ATOM 2861 N N . LEU A 1 377 ? 11.996 -3.694 25.536 1.00 17.49 353 LEU A N 1
ATOM 2862 C CA . LEU A 1 377 ? 10.813 -2.852 25.609 1.00 17.27 353 LEU A CA 1
ATOM 2863 C C . LEU A 1 377 ? 10.331 -2.863 27.052 1.00 17.05 353 LEU A C 1
ATOM 2864 O O . LEU A 1 377 ? 9.938 -3.898 27.579 1.00 18.55 353 LEU A O 1
ATOM 2869 N N . ILE A 1 378 ? 10.377 -1.700 27.681 1.00 17.27 354 ILE A N 1
ATOM 2870 C CA . ILE A 1 378 ? 9.934 -1.534 29.053 1.00 17.95 354 ILE A CA 1
ATOM 2871 C C . ILE A 1 378 ? 8.974 -0.362 29.052 1.00 18.34 354 ILE A C 1
ATOM 2872 O O . ILE A 1 378 ? 9.256 0.671 28.444 1.00 18.82 354 ILE A O 1
ATOM 2877 N N . ILE A 1 379 ? 7.829 -0.522 29.707 1.00 19.08 355 ILE A N 1
ATOM 2878 C CA . ILE A 1 379 ? 6.876 0.573 29.781 1.00 20.21 355 ILE A CA 1
ATOM 2879 C C . ILE A 1 379 ? 6.467 0.800 31.228 1.00 21.44 355 ILE A C 1
ATOM 2880 O O . ILE A 1 379 ? 5.967 -0.109 31.896 1.00 21.41 355 ILE A O 1
ATOM 2885 N N . TYR A 1 380 ? 6.694 2.017 31.710 1.00 22.90 356 TYR A N 1
ATOM 2886 C CA . TYR A 1 380 ? 6.271 2.422 33.040 1.00 25.30 356 TYR A CA 1
ATOM 2887 C C . TYR A 1 380 ? 5.180 3.465 32.919 1.00 25.47 356 TYR A C 1
ATOM 2888 O O . TYR A 1 380 ? 5.445 4.601 32.527 1.00 26.52 356 TYR A O 1
ATOM 2897 N N . ASP A 1 381 ? 3.953 3.075 33.251 1.00 25.05 357 ASP A N 1
ATOM 2898 C CA . ASP A 1 381 ? 2.844 4.007 33.317 1.00 26.16 357 ASP A CA 1
ATOM 2899 C C . ASP A 1 381 ? 2.592 4.288 34.792 1.00 26.62 357 ASP A C 1
ATOM 2900 O O . ASP A 1 381 ? 2.207 3.388 35.529 1.00 25.91 357 ASP A O 1
ATOM 2905 N N . PRO A 1 382 ? 2.814 5.538 35.231 1.00 27.51 358 PRO A N 1
ATOM 2906 C CA . PRO A 1 382 ? 2.636 5.853 36.654 1.00 28.92 358 PRO A CA 1
ATOM 2907 C C . PRO A 1 382 ? 1.172 5.960 37.085 1.00 29.88 358 PRO A C 1
ATOM 2908 O O . PRO A 1 382 ? 0.912 6.159 38.268 1.00 30.27 358 PRO A O 1
ATOM 2912 N N . SER A 1 383 ? 0.238 5.827 36.148 1.00 29.66 359 SER A N 1
ATOM 2913 C CA . SER A 1 383 ? -1.182 5.846 36.481 1.00 30.49 359 SER A CA 1
ATOM 2914 C C . SER A 1 383 ? -1.570 4.667 37.370 1.00 30.08 359 SER A C 1
ATOM 2915 O O . SER A 1 383 ? -0.982 3.589 37.267 1.00 27.73 359 SER A O 1
ATOM 2918 N N . ASP A 1 384 ? -2.571 4.876 38.225 1.00 31.93 360 ASP A N 1
ATOM 2919 C CA . ASP A 1 384 ? -3.077 3.826 39.110 1.00 34.32 360 ASP A CA 1
ATOM 2920 C C . ASP A 1 384 ? -3.549 2.595 38.342 1.00 32.77 360 ASP A C 1
ATOM 2921 O O . ASP A 1 384 ? -3.533 1.481 38.868 1.00 32.63 360 ASP A O 1
ATOM 2926 N N . LYS A 1 385 ? -3.980 2.803 37.101 1.00 32.59 361 LYS A N 1
ATOM 2927 C CA . LYS A 1 385 ? -4.477 1.713 36.272 1.00 32.73 361 LYS A CA 1
ATOM 2928 C C . LYS A 1 385 ? -3.417 0.650 36.021 1.00 29.69 361 LYS A C 1
ATOM 2929 O O . LYS A 1 385 ? -3.740 -0.507 35.759 1.00 29.00 361 LYS A O 1
ATOM 2935 N N . ALA A 1 386 ? -2.152 1.047 36.113 1.00 27.54 362 ALA A N 1
ATOM 2936 C CA . ALA A 1 386 ? -1.045 0.140 35.858 1.00 26.59 362 ALA A CA 1
ATOM 2937 C C . ALA A 1 386 ? -0.461 -0.454 37.140 1.00 26.36 362 ALA A C 1
ATOM 2938 O O . ALA A 1 386 ? 0.558 -1.141 37.094 1.00 25.85 362 ALA A O 1
ATOM 2940 N N . ASP A 1 387 ? -1.102 -0.210 38.278 1.00 27.53 363 ASP A N 1
ATOM 2941 C CA . ASP A 1 387 ? -0.552 -0.690 39.540 1.00 28.21 363 ASP A CA 1
ATOM 2942 C C . ASP A 1 387 ? -0.402 -2.209 39.604 1.00 28.98 363 ASP A C 1
ATOM 2943 O O . ASP A 1 387 ? 0.584 -2.725 40.141 1.00 30.12 363 ASP A O 1
ATOM 2948 N N . ALA A 1 388 ? -1.385 -2.923 39.066 1.00 29.12 364 ALA A N 1
ATOM 2949 C CA . ALA A 1 388 ? -1.446 -4.371 39.229 1.00 30.28 364 ALA A CA 1
ATOM 2950 C C . ALA A 1 388 ? -0.366 -5.139 38.468 1.00 29.40 364 ALA A C 1
ATOM 2951 O O . ALA A 1 388 ? -0.126 -6.310 38.752 1.00 32.34 364 ALA A O 1
ATOM 2953 N N . THR A 1 389 ? 0.284 -4.495 37.504 1.00 25.68 365 THR A N 1
ATOM 2954 C CA . THR A 1 389 ? 1.284 -5.186 36.699 1.00 24.81 365 THR A CA 1
ATOM 2955 C C . THR A 1 389 ? 2.720 -4.741 36.982 1.00 24.30 365 THR A C 1
ATOM 2956 O O . THR A 1 389 ? 3.640 -5.154 36.280 1.00 24.65 365 THR A O 1
ATOM 2960 N N . ARG A 1 390 ? 2.920 -3.903 37.996 1.00 24.43 366 ARG A N 1
ATOM 2961 C CA . ARG A 1 390 ? 4.261 -3.379 38.249 1.00 25.27 366 ARG A CA 1
ATOM 2962 C C . ARG A 1 390 ? 5.250 -4.472 38.605 1.00 25.52 366 ARG A C 1
ATOM 2963 O O . ARG A 1 390 ? 4.972 -5.346 39.427 1.00 27.02 366 ARG A O 1
ATOM 2971 N N . GLY A 1 391 ? 6.407 -4.420 37.956 1.00 25.72 367 GLY A N 1
ATOM 2972 C CA . GLY A 1 391 ? 7.468 -5.370 38.216 1.00 25.89 367 GLY A CA 1
ATOM 2973 C C . GLY A 1 391 ? 7.260 -6.719 37.562 1.00 25.72 367 GLY A C 1
ATOM 2974 O O . GLY A 1 391 ? 7.954 -7.679 37.890 1.00 28.13 367 GLY A O 1
ATOM 2975 N N . THR A 1 392 ? 6.317 -6.800 36.628 1.00 24.68 368 THR A N 1
ATOM 2976 C CA . THR A 1 392 ? 6.044 -8.068 35.969 1.00 24.02 368 THR A CA 1
ATOM 2977 C C . THR A 1 392 ? 6.659 -8.131 34.577 1.00 22.59 368 THR A C 1
ATOM 2978 O O . THR A 1 392 ? 7.065 -7.120 34.003 1.00 23.40 368 THR A O 1
ATOM 2982 N N . VAL A 1 393 ? 6.722 -9.344 34.052 1.00 23.01 369 VAL A N 1
ATOM 2983 C CA . VAL A 1 393 ? 7.361 -9.614 32.781 1.00 24.05 369 VAL A CA 1
ATOM 2984 C C . VAL A 1 393 ? 6.311 -10.212 31.858 1.00 24.02 369 VAL A C 1
ATOM 2985 O O . VAL A 1 393 ? 5.656 -11.195 32.215 1.00 26.09 369 VAL A O 1
ATOM 2989 N N . SER A 1 394 ? 6.127 -9.601 30.691 1.00 22.82 370 SER A N 1
ATOM 2990 C CA . SER A 1 394 ? 5.147 -10.084 29.732 1.00 22.01 370 SER A CA 1
ATOM 2991 C C . SER A 1 394 ? 5.841 -10.741 28.559 1.00 21.45 370 SER A C 1
ATOM 2992 O O . SER A 1 394 ? 6.699 -10.133 27.920 1.00 21.67 370 SER A O 1
ATOM 2995 N N . ASP A 1 395 ? 5.445 -11.971 28.251 1.00 22.05 371 ASP A N 1
ATOM 2996 C CA . ASP A 1 395 ? 5.943 -12.639 27.054 1.00 21.85 371 ASP A CA 1
ATOM 2997 C C . ASP A 1 395 ? 4.934 -12.577 25.899 1.00 20.89 371 ASP A C 1
ATOM 2998 O O . ASP A 1 395 ? 5.033 -13.341 24.943 1.00 21.23 371 ASP A O 1
ATOM 3003 N N . ALA A 1 396 ? 3.962 -11.674 26.003 1.00 19.70 372 ALA A N 1
ATOM 3004 C CA . ALA A 1 396 ? 3.013 -11.445 24.917 1.00 19.39 372 ALA A CA 1
ATOM 3005 C C . ALA A 1 396 ? 3.754 -11.118 23.617 1.00 18.55 372 ALA A C 1
ATOM 3006 O O . ALA A 1 396 ? 4.793 -10.454 23.631 1.00 19.10 372 ALA A O 1
ATOM 3008 N N . LEU A 1 397 ? 3.224 -11.580 22.488 1.00 17.71 373 LEU A N 1
ATOM 3009 C CA . LEU A 1 397 ? 3.810 -11.244 21.197 1.00 17.34 373 LEU A CA 1
ATOM 3010 C C . LEU A 1 397 ? 3.503 -9.787 20.869 1.00 16.71 373 LEU A C 1
ATOM 3011 O O . LEU A 1 397 ? 2.343 -9.414 20.632 1.00 18.21 373 LEU A O 1
ATOM 3016 N N . VAL A 1 398 ? 4.555 -8.974 20.854 1.00 16.89 374 VAL A N 1
ATOM 3017 C CA . VAL A 1 398 ? 4.421 -7.530 20.719 1.00 16.59 374 VAL A CA 1
ATOM 3018 C C . VAL A 1 398 ? 5.293 -7.027 19.575 1.00 15.86 374 VAL A C 1
ATOM 3019 O O . VAL A 1 398 ? 6.340 -7.599 19.279 1.00 16.64 374 VAL A O 1
ATOM 3023 N N . GLU A 1 399 ? 4.811 -5.980 18.907 1.00 16.49 375 GLU A N 1
ATOM 3024 C CA . GLU A 1 399 ? 5.497 -5.383 17.776 1.00 16.86 375 GLU A CA 1
ATOM 3025 C C . GLU A 1 399 ? 5.772 -3.908 18.023 1.00 15.34 375 GLU A C 1
ATOM 3026 O O . GLU A 1 399 ? 5.007 -3.245 18.722 1.00 16.41 375 GLU A O 1
ATOM 3032 N N . MET A 1 400 ? 6.854 -3.392 17.444 1.00 15.01 376 MET A N 1
ATOM 3033 C CA . MET A 1 400 ? 7.140 -1.965 17.506 1.00 15.09 376 MET A CA 1
ATOM 3034 C C . MET A 1 400 ? 5.968 -1.111 16.985 1.00 15.25 376 MET A C 1
ATOM 3035 O O . MET A 1 400 ? 5.726 -0.017 17.505 1.00 15.83 376 MET A O 1
ATOM 3040 N N . ILE A 1 401 ? 5.236 -1.611 15.986 1.00 15.67 377 ILE A N 1
ATOM 3041 C CA . ILE A 1 401 ? 4.072 -0.884 15.487 1.00 15.46 377 ILE A CA 1
ATOM 3042 C C . ILE A 1 401 ? 2.947 -0.787 16.516 1.00 15.58 377 ILE A C 1
ATOM 3043 O O . ILE A 1 401 ? 2.010 -0.034 16.313 1.00 16.76 377 ILE A O 1
ATOM 3048 N N . ASP A 1 402 ? 3.045 -1.505 17.633 1.00 15.68 378 ASP A N 1
ATOM 3049 C CA . ASP A 1 402 ? 2.042 -1.374 18.688 1.00 15.87 378 ASP A CA 1
ATOM 3050 C C . ASP A 1 402 ? 2.163 -0.075 19.468 1.00 15.46 378 ASP A C 1
ATOM 3051 O O . ASP A 1 402 ? 1.215 0.336 20.132 1.00 16.61 378 ASP A O 1
ATOM 3056 N N . LEU A 1 403 ? 3.320 0.575 19.408 1.00 15.79 379 LEU A N 1
ATOM 3057 C CA . LEU A 1 403 ? 3.468 1.793 20.197 1.00 15.96 379 LEU A CA 1
ATOM 3058 C C . LEU A 1 403 ? 2.522 2.903 19.749 1.00 15.48 379 LEU A C 1
ATOM 3059 O O . LEU A 1 403 ? 1.911 3.568 20.587 1.00 16.87 379 LEU A O 1
ATOM 3064 N N . ALA A 1 404 ? 2.355 3.078 18.440 1.00 17.05 380 ALA A N 1
ATOM 3065 C CA . ALA A 1 404 ? 1.471 4.132 17.951 1.00 17.18 380 ALA A CA 1
ATOM 3066 C C . ALA A 1 404 ? 0.036 4.046 18.510 1.00 16.26 380 ALA A C 1
ATOM 3067 O O . ALA A 1 404 ? -0.440 5.009 19.101 1.00 17.27 380 ALA A O 1
ATOM 3069 N N . PRO A 1 405 ? -0.645 2.891 18.360 1.00 16.93 381 PRO A N 1
ATOM 3070 C CA . PRO A 1 405 ? -1.991 2.835 18.950 1.00 17.14 381 PRO A CA 1
ATOM 3071 C C . PRO A 1 405 ? -1.978 2.900 20.481 1.00 16.86 381 PRO A C 1
ATOM 3072 O O . PRO A 1 405 ? -2.931 3.403 21.071 1.00 18.10 381 PRO A O 1
ATOM 3076 N N . THR A 1 406 ? -0.927 2.393 21.113 1.00 16.22 382 THR A N 1
ATOM 3077 C CA . THR A 1 406 ? -0.798 2.520 22.560 1.00 16.67 382 THR A CA 1
ATOM 3078 C C . THR A 1 406 ? -0.828 3.989 22.961 1.00 17.22 382 THR A C 1
ATOM 3079 O O . THR A 1 406 ? -1.526 4.382 23.903 1.00 18.37 382 THR A O 1
ATOM 3083 N N . PHE A 1 407 ? -0.065 4.800 22.233 1.00 17.36 383 PHE A N 1
ATOM 3084 C CA . PHE A 1 407 ? 0.046 6.214 22.561 1.00 17.53 383 PHE A CA 1
ATOM 3085 C C . PHE A 1 407 ? -1.255 6.970 22.294 1.00 17.85 383 PHE A C 1
ATOM 3086 O O . PHE A 1 407 ? -1.665 7.808 23.093 1.00 19.26 383 PHE A O 1
ATOM 3094 N N . VAL A 1 408 ? -1.902 6.682 21.167 1.00 18.03 384 VAL A N 1
ATOM 3095 C CA . VAL A 1 408 ? -3.197 7.303 20.868 1.00 19.11 384 VAL A CA 1
ATOM 3096 C C . VAL A 1 408 ? -4.231 6.954 21.949 1.00 19.82 384 VAL A C 1
ATOM 3097 O O . VAL A 1 408 ? -4.965 7.820 22.430 1.00 20.14 384 VAL A O 1
ATOM 3101 N N . ASP A 1 409 ? -4.252 5.682 22.337 1.00 19.91 385 ASP A N 1
ATOM 3102 C CA . ASP A 1 409 ? -5.153 5.162 23.361 1.00 20.42 385 ASP A CA 1
ATOM 3103 C C . ASP A 1 409 ? -4.881 5.880 24.684 1.00 20.49 385 ASP A C 1
ATOM 3104 O O . ASP A 1 409 ? -5.798 6.387 25.326 1.00 22.15 385 ASP A O 1
ATOM 3109 N N . TYR A 1 410 ? -3.613 5.941 25.081 1.00 20.47 386 TYR A N 1
ATOM 3110 C CA . TYR A 1 410 ? -3.214 6.638 26.302 1.00 21.05 386 TYR A CA 1
ATOM 3111 C C . TYR A 1 410 ? -3.605 8.114 26.268 1.00 21.73 386 TYR A C 1
ATOM 3112 O O . TYR A 1 410 ? -4.001 8.690 27.286 1.00 23.15 386 TYR A O 1
ATOM 3121 N N . ALA A 1 411 ? -3.491 8.723 25.091 1.00 21.42 387 ALA A N 1
ATOM 3122 C CA . ALA A 1 411 ? -3.798 10.139 24.923 1.00 23.15 387 ALA A CA 1
ATOM 3123 C C . ALA A 1 411 ? -5.299 10.441 24.914 1.00 24.60 387 ALA A C 1
ATOM 3124 O O . ALA A 1 411 ? -5.688 11.605 24.871 1.00 26.12 387 ALA A O 1
ATOM 3126 N N . GLY A 1 412 ? -6.131 9.399 24.934 1.00 24.14 388 GLY A N 1
ATOM 3127 C CA . GLY A 1 412 ? -7.570 9.566 25.035 1.00 25.99 388 GLY A CA 1
ATOM 3128 C C . GLY A 1 412 ? -8.314 9.402 23.724 1.00 26.90 388 GLY A C 1
ATOM 3129 O O . GLY A 1 412 ? -9.500 9.709 23.638 1.00 28.77 388 GLY A O 1
ATOM 3130 N N . GLY A 1 413 ? -7.630 8.919 22.694 1.00 25.91 389 GLY A N 1
ATOM 3131 C CA . GLY A 1 413 ? -8.277 8.725 21.408 1.00 26.65 389 GLY A CA 1
ATOM 3132 C C . GLY A 1 413 ? -8.603 7.277 21.113 1.00 27.43 389 GLY A C 1
ATOM 3133 O O . GLY A 1 413 ? -8.091 6.366 21.761 1.00 29.31 389 GLY A O 1
ATOM 3134 N N . VAL A 1 414 ? -9.468 7.060 20.129 1.00 27.98 390 VAL A N 1
ATOM 3135 C CA . VAL A 1 414 ? -9.702 5.724 19.613 1.00 27.34 390 VAL A CA 1
ATOM 3136 C C . VAL A 1 414 ? -8.716 5.525 18.470 1.00 25.05 390 VAL A C 1
ATOM 3137 O O . VAL A 1 414 ? -8.761 6.243 17.476 1.00 25.27 390 VAL A O 1
ATOM 3141 N N . PRO A 1 415 ? -7.787 4.575 18.622 1.00 23.29 391 PRO A N 1
ATOM 3142 C CA . PRO A 1 415 ? -6.814 4.384 17.544 1.00 22.07 391 PRO A CA 1
ATOM 3143 C C . PRO A 1 415 ? -7.507 3.982 16.239 1.00 20.81 391 PRO A C 1
ATOM 3144 O O . PRO A 1 415 ? -8.383 3.114 16.259 1.00 22.04 391 PRO A O 1
ATOM 3148 N N . PRO A 1 416 ? -7.146 4.631 15.121 1.00 19.45 392 PRO A N 1
ATOM 3149 C CA . PRO A 1 416 ? -7.828 4.338 13.851 1.00 18.69 392 PRO A CA 1
ATOM 3150 C C . PRO A 1 416 ? -7.270 3.063 13.233 1.00 18.23 392 PRO A C 1
ATOM 3151 O O . PRO A 1 416 ? -6.194 3.071 12.634 1.00 18.29 392 PRO A O 1
ATOM 3155 N N . MET A 1 417 ? -7.987 1.957 13.390 1.00 19.87 393 MET A N 1
ATOM 3156 C CA . MET A 1 417 ? -7.420 0.667 13.023 1.00 21.71 393 MET A CA 1
ATOM 3157 C C . MET A 1 417 ? -7.525 0.340 11.534 1.00 20.21 393 MET A C 1
ATOM 3158 O O . MET A 1 417 ? -7.027 -0.698 11.086 1.00 21.27 393 MET A O 1
ATOM 3163 N N . HIS A 1 418 ? -8.131 1.235 10.757 1.00 18.62 394 HIS A N 1
ATOM 3164 C CA . HIS A 1 418 ? -8.040 1.128 9.303 1.00 18.66 394 HIS A CA 1
ATOM 3165 C C . HIS A 1 418 ? -6.705 1.685 8.797 1.00 18.05 394 HIS A C 1
ATOM 3166 O O . HIS A 1 418 ? -6.358 1.526 7.632 1.00 18.93 394 HIS A O 1
ATOM 3173 N N . ILE A 1 419 ? -5.961 2.321 9.697 1.00 16.80 395 ILE A N 1
ATOM 3174 C CA . ILE A 1 419 ? -4.668 2.907 9.370 1.00 16.56 395 ILE A CA 1
ATOM 3175 C C . ILE A 1 419 ? -3.557 2.242 10.189 1.00 16.13 395 ILE A C 1
ATOM 3176 O O . ILE A 1 419 ? -2.564 1.749 9.630 1.00 16.81 395 ILE A O 1
ATOM 3181 N N . LEU A 1 420 ? -3.716 2.231 11.511 1.00 16.48 396 LEU A N 1
ATOM 3182 C CA . LEU A 1 420 ? -2.754 1.594 12.401 1.00 17.51 396 LEU A CA 1
ATOM 3183 C C . LEU A 1 420 ? -2.925 0.077 12.345 1.00 16.88 396 LEU A C 1
ATOM 3184 O O . LEU A 1 420 ? -4.029 -0.432 12.506 1.00 19.68 396 LEU A O 1
ATOM 3189 N N . GLU A 1 421 ? -1.830 -0.642 12.117 1.00 15.59 397 GLU A N 1
ATOM 3190 C CA . GLU A 1 421 ? -1.888 -2.084 11.915 1.00 16.19 397 GLU A CA 1
ATOM 3191 C C . GLU A 1 421 ? -1.571 -2.931 13.147 1.00 16.27 397 GLU A C 1
ATOM 3192 O O . GLU A 1 421 ? -1.710 -4.159 13.099 1.00 18.86 397 GLU A O 1
ATOM 3198 N N . GLY A 1 422 ? -1.170 -2.285 14.242 1.00 16.68 398 GLY A N 1
ATOM 3199 C CA . GLY A 1 422 ? -0.810 -2.991 15.458 1.00 17.42 398 GLY A CA 1
ATOM 3200 C C . GLY A 1 422 ? -1.935 -3.004 16.476 1.00 17.69 398 GLY A C 1
ATOM 3201 O O . GLY A 1 422 ? -3.104 -2.902 16.124 1.00 20.32 398 GLY A O 1
ATOM 3202 N N . LYS A 1 423 ? -1.579 -3.129 17.748 1.00 17.49 399 LYS A N 1
ATOM 3203 C CA . LYS A 1 423 ? -2.537 -3.281 18.842 1.00 18.48 399 LYS A CA 1
ATOM 3204 C C . LYS A 1 423 ? -2.096 -2.418 20.018 1.00 17.50 399 LYS A C 1
ATOM 3205 O O . LYS A 1 423 ? -0.924 -2.439 20.393 1.00 18.36 399 LYS A O 1
ATOM 3211 N N . SER A 1 424 ? -3.017 -1.685 20.629 1.00 17.81 400 SER A N 1
ATOM 3212 C CA . SER A 1 424 ? -2.667 -0.970 21.849 1.00 18.06 400 SER A CA 1
ATOM 3213 C C . SER A 1 424 ? -2.187 -1.931 22.936 1.00 18.49 400 SER A C 1
ATOM 3214 O O . SER A 1 424 ? -2.795 -2.980 23.169 1.00 19.10 400 SER A O 1
ATOM 3217 N N . LEU A 1 425 ? -1.104 -1.556 23.613 1.00 18.54 401 LEU A N 1
ATOM 3218 C CA . LEU A 1 425 ? -0.545 -2.379 24.679 1.00 18.78 401 LEU A CA 1
ATOM 3219 C C . LEU A 1 425 ? -1.170 -2.076 26.041 1.00 19.55 401 LEU A C 1
ATOM 3220 O O . LEU A 1 425 ? -0.851 -2.740 27.024 1.00 19.82 401 LEU A O 1
ATOM 3225 N N . LEU A 1 426 ? -2.048 -1.080 26.114 1.00 19.68 402 LEU A N 1
ATOM 3226 C CA . LEU A 1 426 ? -2.624 -0.713 27.403 1.00 21.56 402 LEU A CA 1
ATOM 3227 C C . LEU A 1 426 ? -3.280 -1.877 28.163 1.00 21.65 402 LEU A C 1
ATOM 3228 O O . LEU A 1 426 ? -3.117 -1.966 29.378 1.00 21.76 402 LEU A O 1
ATOM 3233 N N . PRO A 1 427 ? -4.002 -2.780 27.466 1.00 22.13 403 PRO A N 1
ATOM 3234 C CA . PRO A 1 427 ? -4.568 -3.898 28.234 1.00 23.07 403 PRO A CA 1
ATOM 3235 C C . PRO A 1 427 ? -3.522 -4.741 28.964 1.00 23.53 403 PRO A C 1
ATOM 3236 O O . PRO A 1 427 ? -3.828 -5.296 30.024 1.00 24.20 403 PRO A O 1
ATOM 3240 N N . LEU A 1 428 ? -2.313 -4.825 28.414 1.00 22.92 404 LEU A N 1
ATOM 3241 C CA . LEU A 1 428 ? -1.241 -5.575 29.062 1.00 23.45 404 LEU A CA 1
ATOM 3242 C C . LEU A 1 428 ? -0.651 -4.846 30.264 1.00 23.72 404 LEU A C 1
ATOM 3243 O O . LEU A 1 428 ? -0.089 -5.478 31.161 1.00 27.45 404 LEU A O 1
ATOM 3248 N N . LEU A 1 429 ? -0.776 -3.523 30.292 1.00 22.45 405 LEU A N 1
ATOM 3249 C CA . LEU A 1 429 ? -0.307 -2.747 31.442 1.00 23.51 405 LEU A CA 1
ATOM 3250 C C . LEU A 1 429 ? -1.377 -2.629 32.516 1.00 25.38 405 LEU A C 1
ATOM 3251 O O . LEU A 1 429 ? -1.069 -2.515 33.699 1.00 26.04 405 LEU A O 1
ATOM 3256 N N . HIS A 1 430 ? -2.639 -2.644 32.097 1.00 25.79 406 HIS A N 1
ATOM 3257 C CA . HIS A 1 430 ? -3.733 -2.271 32.988 1.00 28.45 406 HIS A CA 1
ATOM 3258 C C . HIS A 1 430 ? -4.553 -3.447 33.498 1.00 32.81 406 HIS A C 1
ATOM 3259 O O . HIS A 1 430 ? -5.358 -3.287 34.408 1.00 32.55 406 HIS A O 1
ATOM 3266 N N . ASP A 1 431 ? -4.366 -4.620 32.907 1.00 38.84 407 ASP A N 1
ATOM 3267 C CA . ASP A 1 431 ? -5.077 -5.814 33.357 1.00 46.54 407 ASP A CA 1
ATOM 3268 C C . ASP A 1 431 ? -4.041 -6.861 33.736 1.00 50.76 407 ASP A C 1
ATOM 3269 O O . ASP A 1 431 ? -3.198 -7.217 32.917 1.00 50.50 407 ASP A O 1
ATOM 3274 N N . ASP A 1 432 ? -4.098 -7.368 34.963 1.00 55.08 408 ASP A N 1
ATOM 3275 C CA . ASP A 1 432 ? -3.113 -8.362 35.390 1.00 60.14 408 ASP A CA 1
ATOM 3276 C C . ASP A 1 432 ? -3.353 -9.748 34.783 1.00 62.44 408 ASP A C 1
ATOM 3277 O O . ASP A 1 432 ? -2.531 -10.652 34.940 1.00 62.82 408 ASP A O 1
ATOM 3282 N N . ASP A 1 433 ? -4.474 -9.909 34.085 1.00 64.04 409 ASP A N 1
ATOM 3283 C CA . ASP A 1 433 ? -4.732 -11.130 33.325 1.00 65.50 409 ASP A CA 1
ATOM 3284 C C . ASP A 1 433 ? -5.654 -10.848 32.138 1.00 63.17 409 ASP A C 1
ATOM 3285 O O . ASP A 1 433 ? -6.831 -11.209 32.152 1.00 63.24 409 ASP A O 1
ATOM 3290 N N . SER A 1 434 ? -5.108 -10.202 31.113 1.00 60.63 410 SER A N 1
ATOM 3291 C CA . SER A 1 434 ? -5.882 -9.840 29.930 1.00 57.83 410 SER A CA 1
ATOM 3292 C C . SER A 1 434 ? -5.688 -10.838 28.794 1.00 54.77 410 SER A C 1
ATOM 3293 O O . SER A 1 434 ? -4.693 -11.560 28.754 1.00 55.35 410 SER A O 1
ATOM 3296 N N . SER A 1 435 ? -6.646 -10.866 27.873 1.00 51.28 411 SER A N 1
ATOM 3297 C CA . SER A 1 435 ? -6.571 -11.733 26.700 1.00 48.50 411 SER A CA 1
ATOM 3298 C C . SER A 1 435 ? -5.857 -11.040 25.539 1.00 43.50 411 SER A C 1
ATOM 3299 O O . SER A 1 435 ? -6.282 -9.976 25.093 1.00 46.42 411 SER A O 1
ATOM 3302 N N . TRP A 1 436 ? -4.784 -11.651 25.045 1.00 35.38 412 TRP A N 1
ATOM 3303 C CA . TRP A 1 436 ? -4.001 -11.077 23.947 1.00 29.20 412 TRP A CA 1
ATOM 3304 C C . TRP A 1 436 ? -4.068 -12.007 22.743 1.00 28.72 412 TRP A C 1
ATOM 3305 O O . TRP A 1 436 ? -3.544 -13.119 22.791 1.00 30.35 412 TRP A O 1
ATOM 3316 N N . ASP A 1 437 ? -4.700 -11.560 21.661 1.00 27.04 413 ASP A N 1
ATOM 3317 C CA . ASP A 1 437 ? -5.033 -12.481 20.571 1.00 27.90 413 ASP A CA 1
ATOM 3318 C C . ASP A 1 437 ? -3.990 -12.633 19.460 1.00 25.98 413 ASP A C 1
ATOM 3319 O O . ASP A 1 437 ? -4.200 -13.385 18.508 1.00 27.42 413 ASP A O 1
ATOM 3324 N N . ARG A 1 438 ? -2.868 -11.936 19.561 1.00 23.84 414 ARG A N 1
ATOM 3325 C CA . ARG A 1 438 ? -1.869 -12.064 18.511 1.00 21.99 414 ARG A CA 1
ATOM 3326 C C . ARG A 1 438 ? -1.162 -13.413 18.570 1.00 21.16 414 ARG A C 1
ATOM 3327 O O . ARG A 1 438 ? -0.606 -13.782 19.604 1.00 22.73 414 ARG A O 1
ATOM 3335 N N . GLN A 1 439 ? -1.168 -14.135 17.455 1.00 20.02 415 GLN A N 1
ATOM 3336 C CA . GLN A 1 439 ? -0.500 -15.431 17.384 1.00 19.64 415 GLN A CA 1
ATOM 3337 C C . GLN A 1 439 ? 0.861 -15.381 16.690 1.00 17.45 415 GLN A C 1
ATOM 3338 O O . GLN A 1 439 ? 1.669 -16.290 16.843 1.00 19.13 415 GLN A O 1
ATOM 3344 N N . TYR A 1 440 ? 1.100 -14.327 15.912 1.00 17.59 416 TYR A N 1
ATOM 3345 C CA . TYR A 1 440 ? 2.297 -14.220 15.082 1.00 17.30 416 TYR A CA 1
ATOM 3346 C C . TYR A 1 440 ? 2.771 -12.785 15.037 1.00 17.25 416 TYR A C 1
ATOM 3347 O O . TYR A 1 440 ? 1.958 -11.872 14.928 1.00 17.66 416 TYR A O 1
ATOM 3356 N N . VAL A 1 441 ? 4.089 -12.587 15.085 1.00 16.77 417 VAL A N 1
ATOM 3357 C CA . VAL A 1 441 ? 4.686 -11.283 14.767 1.00 16.26 417 VAL A CA 1
ATOM 3358 C C . VAL A 1 441 ? 5.423 -11.363 13.436 1.00 14.80 417 VAL A C 1
ATOM 3359 O O . VAL A 1 441 ? 5.852 -12.440 13.020 1.00 15.68 417 VAL A O 1
ATOM 3363 N N . PHE A 1 442 ? 5.598 -10.208 12.800 1.00 15.56 418 PHE A N 1
ATOM 3364 C CA . PHE A 1 442 ? 6.163 -10.136 11.456 1.00 15.38 418 PHE A CA 1
ATOM 3365 C C . PHE A 1 442 ? 7.233 -9.060 11.333 1.00 15.35 418 PHE A C 1
ATOM 3366 O O . PHE A 1 442 ? 7.171 -8.034 12.003 1.00 15.72 418 PHE A O 1
ATOM 3374 N N . SER A 1 443 ? 8.195 -9.297 10.450 1.00 14.60 419 SER A N 1
ATOM 3375 C CA . SER A 1 443 ? 9.241 -8.323 10.181 1.00 14.46 419 SER A CA 1
ATOM 3376 C C . SER A 1 443 ? 9.680 -8.499 8.728 1.00 14.91 419 SER A C 1
ATOM 3377 O O . SER A 1 443 ? 9.555 -9.594 8.178 1.00 15.34 419 SER A O 1
ATOM 3380 N N . GLU A 1 444 ? 10.223 -7.443 8.125 1.00 14.37 420 GLU A N 1
ATOM 3381 C CA . GLU A 1 444 ? 10.538 -7.468 6.697 1.00 14.91 420 GLU A CA 1
ATOM 3382 C C . GLU A 1 444 ? 11.937 -6.967 6.394 1.00 14.36 420 GLU A C 1
ATOM 3383 O O . GLU A 1 444 ? 12.432 -6.118 7.118 1.00 15.52 420 GLU A O 1
ATOM 3389 N N . LEU A 1 445 ? 12.523 -7.464 5.306 1.00 14.90 421 LEU A N 1
ATOM 3390 C CA . LEU A 1 445 ? 13.802 -6.980 4.806 1.00 14.86 421 LEU A CA 1
ATOM 3391 C C . LEU A 1 445 ? 13.724 -6.851 3.288 1.00 15.83 421 LEU A C 1
ATOM 3392 O O . LEU A 1 445 ? 13.359 -7.798 2.597 1.00 16.33 421 LEU A O 1
ATOM 3397 N N . ASP A 1 446 ? 14.055 -5.672 2.775 1.00 15.12 422 ASP A N 1
ATOM 3398 C CA . ASP A 1 446 ? 14.257 -5.469 1.342 1.00 15.89 422 ASP A CA 1
ATOM 3399 C C . ASP A 1 446 ? 15.770 -5.342 1.152 1.00 15.68 422 ASP A C 1
ATOM 3400 O O . ASP A 1 446 ? 16.347 -4.316 1.510 1.00 16.74 422 ASP A O 1
ATOM 3405 N N . TYR A 1 447 ? 16.423 -6.362 0.594 1.00 16.41 423 TYR A N 1
ATOM 3406 C CA . TYR A 1 447 ? 17.887 -6.360 0.533 1.00 16.22 423 TYR A CA 1
ATOM 3407 C C . TYR A 1 447 ? 18.446 -5.884 -0.805 1.00 16.31 423 TYR A C 1
ATOM 3408 O O . TYR A 1 447 ? 19.592 -6.169 -1.126 1.00 17.10 423 TYR A O 1
ATOM 3417 N N . SER A 1 448 ? 17.657 -5.130 -1.572 1.00 15.96 424 SER A N 1
ATOM 3418 C CA . SER A 1 448 ? 18.128 -4.697 -2.895 1.00 16.32 424 SER A CA 1
ATOM 3419 C C . SER A 1 448 ? 19.299 -3.706 -2.844 1.00 16.95 424 SER A C 1
ATOM 3420 O O . SER A 1 448 ? 19.945 -3.464 -3.863 1.00 17.69 424 SER A O 1
ATOM 3423 N N . ASN A 1 449 ? 19.543 -3.106 -1.684 1.00 16.16 425 ASN A N 1
ATOM 3424 C CA . ASN A 1 449 ? 20.684 -2.198 -1.529 1.00 16.54 425 ASN A CA 1
ATOM 3425 C C . ASN A 1 449 ? 21.911 -2.890 -0.943 1.00 17.01 425 ASN A C 1
ATOM 3426 O O . ASN A 1 449 ? 22.873 -2.228 -0.555 1.00 18.37 425 ASN A O 1
ATOM 3431 N N . LEU A 1 450 ? 21.893 -4.221 -0.908 1.00 16.40 426 LEU A N 1
ATOM 3432 C CA . LEU A 1 450 ? 23.016 -5.002 -0.380 1.00 17.39 426 LEU A CA 1
ATOM 3433 C C . LEU A 1 450 ? 23.657 -5.825 -1.487 1.00 16.86 426 LEU A C 1
ATOM 3434 O O . LEU A 1 450 ? 22.997 -6.158 -2.472 1.00 17.48 426 LEU A O 1
ATOM 3439 N N . PRO A 1 451 ? 24.945 -6.183 -1.326 1.00 17.16 427 PRO A N 1
ATOM 3440 C CA . PRO A 1 451 ? 25.590 -7.019 -2.344 1.00 17.98 427 PRO A CA 1
ATOM 3441 C C . PRO A 1 451 ? 24.840 -8.335 -2.575 1.00 18.14 427 PRO A C 1
ATOM 3442 O O . PRO A 1 451 ? 24.921 -8.888 -3.669 1.00 19.44 427 PRO A O 1
ATOM 3446 N N . ALA A 1 452 ? 24.085 -8.797 -1.578 1.00 17.33 428 ALA A N 1
ATOM 3447 C CA . ALA A 1 452 ? 23.269 -10.001 -1.721 1.00 17.52 428 ALA A CA 1
ATOM 3448 C C . ALA A 1 452 ? 22.340 -9.966 -2.942 1.00 17.47 428 ALA A C 1
ATOM 3449 O O . ALA A 1 452 ? 22.076 -11.014 -3.529 1.00 19.39 428 ALA A O 1
ATOM 3451 N N . ARG A 1 453 ? 21.856 -8.788 -3.340 1.00 17.17 429 ARG A N 1
ATOM 3452 C CA . ARG A 1 453 ? 21.013 -8.715 -4.537 1.00 17.61 429 ARG A CA 1
ATOM 3453 C C . ARG A 1 453 ? 21.737 -9.304 -5.734 1.00 18.85 429 ARG A C 1
ATOM 3454 O O . ARG A 1 453 ? 21.181 -10.109 -6.480 1.00 19.65 429 ARG A O 1
ATOM 3462 N N . LEU A 1 454 ? 22.989 -8.901 -5.907 1.00 19.40 430 LEU A N 1
ATOM 3463 C CA . LEU A 1 454 ? 23.772 -9.338 -7.049 1.00 20.59 430 LEU A CA 1
ATOM 3464 C C . LEU A 1 454 ? 24.227 -10.782 -6.882 1.00 21.53 430 LEU A C 1
ATOM 3465 O O . LEU A 1 454 ? 24.202 -11.561 -7.833 1.00 23.91 430 LEU A O 1
ATOM 3470 N N . LYS A 1 455 ? 24.633 -11.143 -5.668 1.00 21.01 431 LYS A N 1
ATOM 3471 C CA . LYS A 1 455 ? 25.116 -12.497 -5.406 1.00 21.48 431 LYS A CA 1
ATOM 3472 C C . LYS A 1 455 ? 24.015 -13.542 -5.569 1.00 22.65 431 LYS A C 1
ATOM 3473 O O . LYS A 1 455 ? 24.276 -14.670 -5.978 1.00 25.47 431 LYS A O 1
ATOM 3479 N N . LEU A 1 456 ? 22.785 -13.165 -5.243 1.00 21.21 432 LEU A N 1
ATOM 3480 C CA . LEU A 1 456 ? 21.658 -14.096 -5.321 1.00 21.90 432 LEU A CA 1
ATOM 3481 C C . LEU A 1 456 ? 20.904 -13.987 -6.652 1.00 22.95 432 LEU A C 1
ATOM 3482 O O . LEU A 1 456 ? 19.913 -14.684 -6.866 1.00 24.57 432 LEU A O 1
ATOM 3487 N N . GLY A 1 457 ? 21.379 -13.116 -7.542 1.00 22.47 433 GLY A N 1
ATOM 3488 C CA . GLY A 1 457 ? 20.807 -12.980 -8.875 1.00 22.26 433 GLY A CA 1
ATOM 3489 C C . GLY A 1 457 ? 19.378 -12.448 -8.927 1.00 21.89 433 GLY A C 1
ATOM 3490 O O . GLY A 1 457 ? 18.590 -12.864 -9.779 1.00 23.21 433 GLY A O 1
ATOM 3491 N N . ARG A 1 458 ? 19.049 -11.507 -8.047 1.00 21.26 434 ARG A N 1
ATOM 3492 C CA . ARG A 1 458 ? 17.687 -10.984 -7.948 1.00 19.99 434 ARG A CA 1
ATOM 3493 C C . ARG A 1 458 ? 17.504 -9.669 -8.680 1.00 19.50 434 ARG A C 1
ATOM 3494 O O . ARG A 1 458 ? 18.391 -8.812 -8.675 1.00 20.94 434 ARG A O 1
ATOM 3502 N N . ASP A 1 459 ? 16.332 -9.492 -9.280 1.00 18.61 435 ASP A N 1
ATOM 3503 C CA . ASP A 1 459 ? 15.918 -8.171 -9.736 1.00 18.90 435 ASP A CA 1
ATOM 3504 C C . ASP A 1 459 ? 15.714 -7.274 -8.514 1.00 17.76 435 ASP A C 1
ATOM 3505 O O . ASP A 1 459 ? 15.485 -7.757 -7.396 1.00 17.65 435 ASP A O 1
ATOM 3510 N N . ILE A 1 460 ? 15.778 -5.965 -8.734 1.00 17.84 436 ILE A N 1
ATOM 3511 C CA . ILE A 1 460 ? 15.693 -4.995 -7.640 1.00 17.34 436 ILE A CA 1
ATOM 3512 C C . ILE A 1 460 ? 14.393 -5.110 -6.835 1.00 17.03 436 ILE A C 1
ATOM 3513 O O . ILE A 1 460 ? 14.416 -5.008 -5.606 1.00 18.78 436 ILE A O 1
ATOM 3518 N N . GLN A 1 461 ? 13.269 -5.354 -7.505 1.00 17.31 437 GLN A N 1
ATOM 3519 C CA . GLN A 1 461 ? 11.989 -5.491 -6.810 1.00 17.12 437 GLN A CA 1
ATOM 3520 C C . GLN A 1 461 ? 11.795 -6.849 -6.148 1.00 17.55 437 GLN A C 1
ATOM 3521 O O . GLN A 1 461 ? 10.763 -7.077 -5.508 1.00 17.80 437 GLN A O 1
ATOM 3527 N N . ASP A 1 462 ? 12.779 -7.739 -6.294 1.00 18.04 438 ASP A N 1
ATOM 3528 C CA . ASP A 1 462 ? 12.613 -9.144 -5.923 1.00 17.75 438 ASP A CA 1
ATOM 3529 C C . ASP A 1 462 ? 13.536 -9.587 -4.786 1.00 17.91 438 ASP A C 1
ATOM 3530 O O . ASP A 1 462 ? 13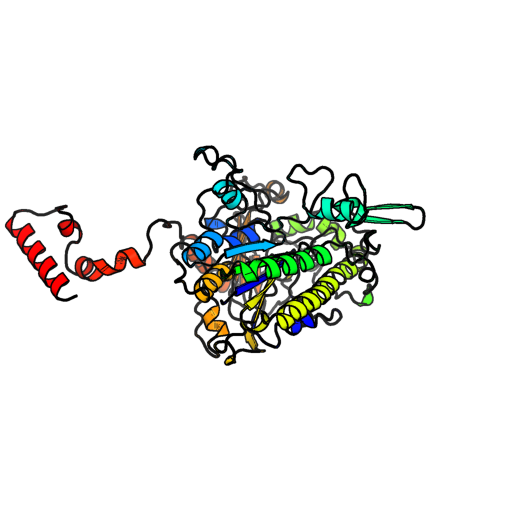.814 -10.776 -4.633 1.00 20.27 438 ASP A O 1
ATOM 3535 N N . CYS A 1 463 ? 14.019 -8.630 -4.004 1.00 16.59 439 CYS A N 1
ATOM 3536 C CA . CYS A 1 463 ? 14.911 -8.939 -2.889 1.00 16.49 439 CYS A CA 1
ATOM 3537 C C . CYS A 1 463 ? 14.125 -8.908 -1.588 1.00 16.32 439 CYS A C 1
ATOM 3538 O O . CYS A 1 463 ? 14.336 -8.037 -0.740 1.00 16.98 439 CYS A O 1
ATOM 3541 N N . ARG A 1 464 ? 13.226 -9.875 -1.440 1.00 16.81 440 ARG A N 1
ATOM 3542 C CA . ARG A 1 464 ? 12.256 -9.874 -0.353 1.00 17.86 440 ARG A CA 1
ATOM 3543 C C . ARG A 1 464 ? 12.542 -10.988 0.633 1.00 16.16 440 ARG A C 1
ATOM 3544 O O . ARG A 1 464 ? 12.807 -12.137 0.241 1.00 18.51 440 ARG A O 1
ATOM 3552 N N . ALA A 1 465 ? 12.487 -10.647 1.916 1.00 16.58 441 ALA A N 1
ATOM 3553 C CA . ALA A 1 465 ? 12.519 -11.640 2.975 1.00 16.97 441 ALA A CA 1
ATOM 3554 C C . ALA A 1 465 ? 11.549 -11.177 4.047 1.00 15.47 441 ALA A C 1
ATOM 3555 O O . ALA A 1 465 ? 11.512 -9.989 4.380 1.00 17.25 441 ALA A O 1
ATOM 3557 N N . THR A 1 466 ? 10.760 -12.105 4.576 1.00 15.79 442 THR A N 1
ATOM 3558 C CA . THR A 1 466 ? 9.770 -11.776 5.596 1.00 15.53 442 THR A CA 1
ATOM 3559 C C . THR A 1 466 ? 9.812 -12.828 6.698 1.00 15.38 442 THR A C 1
ATOM 3560 O O . THR A 1 466 ? 9.757 -14.033 6.426 1.00 16.24 442 THR A O 1
ATOM 3564 N N . MET A 1 467 ? 9.949 -12.353 7.934 1.00 15.45 443 MET A N 1
ATOM 3565 C CA . MET A 1 467 ? 9.954 -13.194 9.120 1.00 15.69 443 MET A CA 1
ATOM 3566 C C . MET A 1 467 ? 8.555 -13.315 9.696 1.00 14.75 443 MET A C 1
ATOM 3567 O O . MET A 1 467 ? 7.837 -12.322 9.780 1.00 15.37 443 MET A O 1
ATOM 3572 N N . VAL A 1 468 ? 8.205 -14.525 10.130 1.00 15.78 444 VAL A N 1
ATOM 3573 C CA . VAL A 1 468 ? 7.055 -14.753 10.991 1.00 16.06 444 VAL A CA 1
ATOM 3574 C C . VAL A 1 468 ? 7.540 -15.535 12.216 1.00 15.91 444 VAL A C 1
ATOM 3575 O O . VAL A 1 468 ? 8.339 -16.460 12.090 1.00 17.02 444 VAL A O 1
ATOM 3579 N N . PHE A 1 469 ? 7.066 -15.144 13.394 1.00 16.23 445 PHE A N 1
ATOM 3580 C CA . PHE A 1 469 ? 7.481 -15.789 14.642 1.00 16.78 445 PHE A CA 1
ATOM 3581 C C . PHE A 1 469 ? 6.256 -15.994 15.521 1.00 16.78 445 PHE A C 1
ATOM 3582 O O . PHE A 1 469 ? 5.447 -15.072 15.680 1.00 17.26 445 PHE A O 1
ATOM 3590 N N . ASP A 1 470 ? 6.122 -17.184 16.107 1.00 17.20 446 ASP A N 1
ATOM 3591 C CA . ASP A 1 470 ? 4.937 -17.488 16.917 1.00 18.21 446 ASP A CA 1
ATOM 3592 C C . ASP A 1 470 ? 5.249 -17.650 18.406 1.00 19.15 446 ASP A C 1
ATOM 3593 O O . ASP A 1 470 ? 4.404 -18.107 19.174 1.00 20.52 446 ASP A O 1
ATOM 3598 N N . GLY A 1 471 ? 6.466 -17.289 18.802 1.00 18.97 447 GLY A N 1
ATOM 3599 C CA . GLY A 1 471 ? 6.895 -17.454 20.181 1.00 19.94 447 GLY A CA 1
ATOM 3600 C C . GLY A 1 471 ? 7.839 -18.632 20.345 1.00 19.56 447 GLY A C 1
ATOM 3601 O O . GLY A 1 471 ? 8.608 -18.692 21.306 1.00 22.15 447 GLY A O 1
ATOM 3602 N N . ARG A 1 472 ? 7.772 -19.573 19.409 1.00 19.44 448 ARG A N 1
ATOM 3603 C CA . ARG A 1 472 ? 8.660 -20.728 19.404 1.00 19.65 448 ARG A CA 1
ATOM 3604 C C . ARG A 1 472 ? 9.374 -20.881 18.067 1.00 19.68 448 ARG A C 1
ATOM 3605 O O . ARG A 1 472 ? 10.602 -20.941 18.020 1.00 20.43 448 ARG A O 1
ATOM 3613 N N . TYR A 1 473 ? 8.602 -20.948 16.984 1.00 18.99 449 TYR A N 1
ATOM 3614 C CA . TYR A 1 473 ? 9.159 -21.147 15.656 1.00 18.86 449 TYR A CA 1
ATOM 3615 C C . TYR A 1 473 ? 9.292 -19.825 14.918 1.00 17.54 449 TYR A C 1
ATOM 3616 O O . TYR A 1 473 ? 8.371 -19.003 14.917 1.00 18.79 449 TYR A O 1
ATOM 3625 N N . LYS A 1 474 ? 10.443 -19.635 14.283 1.00 17.00 450 LYS A N 1
ATOM 3626 C CA . LYS A 1 474 ? 10.721 -18.445 13.488 1.00 16.70 450 LYS A CA 1
ATOM 3627 C C . LYS A 1 474 ? 11.025 -18.880 12.062 1.00 16.35 450 LYS A C 1
ATOM 3628 O O . LYS A 1 474 ? 11.983 -19.604 11.835 1.00 17.55 450 LYS A O 1
ATOM 3634 N N . LEU A 1 475 ? 10.187 -18.468 11.115 1.00 16.30 451 LEU A N 1
ATOM 3635 C CA . LEU A 1 475 ? 10.383 -18.793 9.717 1.00 16.28 451 LEU A CA 1
ATOM 3636 C C . LEU A 1 475 ? 10.635 -17.507 8.954 1.00 16.34 451 LEU A C 1
ATOM 3637 O O . LEU A 1 475 ? 9.935 -16.513 9.151 1.00 16.63 451 LEU A O 1
ATOM 3642 N N . VAL A 1 476 ? 11.631 -17.534 8.077 1.00 16.13 452 VAL A N 1
ATOM 3643 C CA . VAL A 1 476 ? 11.889 -16.414 7.182 1.00 16.01 452 VAL A CA 1
ATOM 3644 C C . VAL A 1 476 ? 11.725 -16.910 5.755 1.00 16.39 452 VAL A C 1
ATOM 3645 O O . VAL A 1 476 ? 12.471 -17.780 5.303 1.00 17.34 452 VAL A O 1
ATOM 3649 N N . GLU A 1 477 ? 10.713 -16.395 5.066 1.00 16.07 453 GLU A N 1
ATOM 3650 C CA . GLU A 1 477 ? 10.544 -16.714 3.656 1.00 16.51 453 GLU A CA 1
ATOM 3651 C C . GLU A 1 477 ? 11.435 -15.777 2.842 1.00 16.05 453 GLU A C 1
ATOM 3652 O O . GLU A 1 477 ? 11.527 -14.582 3.142 1.00 18.15 453 GLU A O 1
ATOM 3658 N N . VAL A 1 478 ? 12.152 -16.333 1.869 1.00 16.32 454 VAL A N 1
ATOM 3659 C CA . VAL A 1 478 ? 13.064 -15.541 1.063 1.00 16.68 454 VAL A CA 1
ATOM 3660 C C . VAL A 1 478 ? 12.723 -15.837 -0.381 1.00 17.18 454 VAL A C 1
ATOM 3661 O O . VAL A 1 478 ? 12.917 -16.957 -0.848 1.00 18.16 454 VAL A O 1
ATOM 3665 N N . MET A 1 479 ? 12.180 -14.841 -1.074 1.00 17.17 455 MET A N 1
ATOM 3666 C CA . MET A 1 479 ? 11.707 -15.024 -2.436 1.00 18.25 455 MET A CA 1
ATOM 3667 C C . MET A 1 479 ? 12.781 -15.634 -3.324 1.00 18.16 455 MET A C 1
ATOM 3668 O O . MET A 1 479 ? 13.899 -15.133 -3.396 1.00 18.24 455 MET A O 1
ATOM 3673 N N . GLY A 1 480 ? 12.429 -16.716 -4.013 1.00 19.05 456 GLY A N 1
ATOM 3674 C CA . GLY A 1 480 ? 13.357 -17.390 -4.894 1.00 19.89 456 GLY A CA 1
ATOM 3675 C C . GLY A 1 480 ? 14.172 -18.489 -4.241 1.00 19.03 456 GLY A C 1
ATOM 3676 O O . GLY A 1 480 ? 14.922 -19.194 -4.924 1.00 20.87 456 GLY A O 1
ATOM 3677 N N . PHE A 1 481 ? 14.038 -18.635 -2.923 1.00 18.59 457 PHE A N 1
ATOM 3678 C CA . PHE A 1 481 ? 14.872 -19.568 -2.163 1.00 19.41 457 PHE A CA 1
ATOM 3679 C C . PHE A 1 481 ? 14.054 -20.378 -1.167 1.00 18.33 457 PHE A C 1
ATOM 3680 O O . PHE A 1 481 ? 12.875 -20.092 -0.941 1.00 19.39 457 PHE A O 1
ATOM 3688 N N . ALA A 1 482 ? 14.687 -21.381 -0.564 1.00 19.57 458 ALA A N 1
ATOM 3689 C CA . ALA A 1 482 ? 14.063 -22.092 0.545 1.00 19.36 458 ALA A CA 1
ATOM 3690 C C . ALA A 1 482 ? 13.893 -21.143 1.730 1.00 18.28 458 ALA A C 1
ATOM 3691 O O . ALA A 1 482 ? 14.622 -20.157 1.850 1.00 19.00 458 ALA A O 1
ATOM 3693 N N . PRO A 1 483 ? 12.921 -21.429 2.602 1.00 18.14 459 PRO A N 1
ATOM 3694 C CA . PRO A 1 483 ? 12.832 -20.610 3.811 1.00 17.73 459 PRO A CA 1
ATOM 3695 C C . PRO A 1 483 ? 13.925 -20.967 4.808 1.00 17.30 459 PRO A C 1
ATOM 3696 O O . PRO A 1 483 ? 14.565 -22.019 4.685 1.00 18.32 459 PRO A O 1
ATOM 3700 N N . ILE A 1 484 ? 14.119 -20.080 5.779 1.00 17.52 460 ILE A N 1
ATOM 3701 C CA . ILE A 1 484 ? 14.957 -20.321 6.937 1.00 17.00 460 ILE A CA 1
ATOM 3702 C C . ILE A 1 484 ? 14.004 -20.613 8.097 1.00 17.95 460 ILE A C 1
ATOM 3703 O O . ILE A 1 484 ? 12.972 -19.961 8.219 1.00 19.29 460 ILE A O 1
ATOM 3708 N N . LEU A 1 485 ? 14.316 -21.601 8.928 1.00 17.49 461 LEU A N 1
ATOM 3709 C CA . LEU A 1 485 ? 13.420 -21.955 10.025 1.00 18.21 461 LEU A CA 1
ATOM 3710 C C . LEU A 1 485 ? 14.207 -22.357 11.256 1.00 18.38 461 LEU A C 1
ATOM 3711 O O . LEU A 1 485 ? 15.100 -23.200 11.171 1.00 19.27 461 LEU A O 1
ATOM 3716 N N . PHE A 1 486 ? 13.883 -21.747 12.395 1.00 17.57 462 PHE A N 1
ATOM 3717 C CA . PHE A 1 486 ? 14.479 -22.139 13.666 1.00 18.14 462 PHE A CA 1
ATOM 3718 C C . PHE A 1 486 ? 13.406 -22.465 14.693 1.00 18.02 462 PHE A C 1
ATOM 3719 O O . PHE A 1 486 ? 12.347 -21.840 14.715 1.00 18.97 462 PHE A O 1
ATOM 3727 N N . ASP A 1 487 ? 13.691 -23.447 15.540 1.00 18.92 463 ASP A N 1
ATOM 3728 C CA . ASP A 1 487 ? 12.848 -23.798 16.677 1.00 20.02 463 ASP A CA 1
ATOM 3729 C C . ASP A 1 487 ? 13.575 -23.276 17.907 1.00 19.40 463 ASP A C 1
ATOM 3730 O O . ASP A 1 487 ? 14.541 -23.880 18.368 1.00 20.12 463 ASP A O 1
ATOM 3735 N N . LEU A 1 488 ? 13.123 -22.144 18.432 1.00 20.26 464 LEU A N 1
ATOM 3736 C CA . LEU A 1 488 ? 13.863 -21.475 19.500 1.00 20.68 464 LEU A CA 1
ATOM 3737 C C . LEU A 1 488 ? 13.695 -22.129 20.867 1.00 22.46 464 LEU A C 1
ATOM 3738 O O . LEU A 1 488 ? 14.376 -21.760 21.821 1.00 23.52 464 LEU A O 1
ATOM 3743 N N . GLU A 1 489 ? 12.795 -23.099 20.976 1.00 22.27 465 GLU A N 1
ATOM 3744 C CA . GLU A 1 489 ? 12.690 -23.860 22.214 1.00 24.50 465 GLU A CA 1
ATOM 3745 C C . GLU A 1 489 ? 13.812 -24.897 22.297 1.00 24.37 465 GLU A C 1
ATOM 3746 O O . GLU A 1 489 ? 14.504 -24.995 23.308 1.00 26.47 465 GLU A O 1
ATOM 3752 N N . VAL A 1 490 ? 13.992 -25.655 21.220 1.00 24.73 466 VAL A N 1
ATOM 3753 C CA . VAL A 1 490 ? 15.025 -26.690 21.148 1.00 25.42 466 VAL A CA 1
ATOM 3754 C C . VAL A 1 490 ? 16.401 -26.101 20.817 1.00 23.59 466 VAL A C 1
ATOM 3755 O O . VAL A 1 490 ? 17.437 -26.614 21.248 1.00 24.64 466 VAL A O 1
ATOM 3759 N N . ASP A 1 491 ? 16.394 -24.995 20.086 1.00 21.82 467 ASP A N 1
ATOM 3760 C CA . ASP A 1 491 ? 17.589 -24.401 19.505 1.00 21.94 467 ASP A CA 1
ATOM 3761 C C . ASP A 1 491 ? 17.547 -22.891 19.776 1.00 21.58 467 ASP A C 1
ATOM 3762 O O . ASP A 1 491 ? 17.411 -22.095 18.848 1.00 20.90 467 ASP A O 1
ATOM 3767 N N . PRO A 1 492 ? 17.649 -22.493 21.061 1.00 22.40 468 PRO A N 1
ATOM 3768 C CA . PRO A 1 492 ? 17.510 -21.074 21.421 1.00 21.86 468 PRO A CA 1
ATOM 3769 C C . PRO A 1 492 ? 18.553 -20.171 20.764 1.00 21.11 468 PRO A C 1
ATOM 3770 O O . PRO A 1 492 ? 18.307 -18.976 20.599 1.00 22.02 468 PRO A O 1
ATOM 3774 N N . ASP A 1 493 ? 19.697 -20.734 20.390 1.00 21.93 469 ASP A N 1
ATOM 3775 C CA . ASP A 1 493 ? 20.744 -19.954 19.736 1.00 22.75 469 ASP A CA 1
ATOM 3776 C C . ASP A 1 493 ? 20.616 -19.895 18.213 1.00 20.89 469 ASP A C 1
ATOM 3777 O O . ASP A 1 493 ? 21.473 -19.326 17.549 1.00 20.67 469 ASP A O 1
ATOM 3782 N N . GLU A 1 494 ? 19.553 -20.479 17.669 1.00 19.27 470 GLU A N 1
ATOM 3783 C CA . GLU A 1 494 ? 19.278 -20.404 16.228 1.00 18.99 470 GLU A CA 1
ATOM 3784 C C . GLU A 1 494 ? 20.458 -20.872 15.372 1.00 19.58 470 GLU A C 1
ATOM 3785 O O . GLU A 1 494 ? 20.887 -20.179 14.437 1.00 19.19 470 GLU A O 1
ATOM 3791 N N . LEU A 1 495 ? 20.973 -22.050 15.707 1.00 20.39 471 LEU A N 1
ATOM 3792 C CA . LEU A 1 495 ? 22.125 -22.613 15.015 1.00 21.41 471 LEU A CA 1
ATOM 3793 C C . LEU A 1 495 ? 21.763 -23.698 14.006 1.00 21.85 471 LEU A C 1
ATOM 3794 O O . LEU A 1 495 ? 22.594 -24.071 13.177 1.00 23.11 471 LEU A O 1
ATOM 3799 N N . LYS A 1 496 ? 20.533 -24.204 14.079 1.00 21.40 472 LYS A N 1
ATOM 3800 C CA . LYS A 1 496 ? 20.104 -25.317 13.234 1.00 22.55 472 LYS A CA 1
ATOM 3801 C C . LYS A 1 496 ? 18.943 -24.936 12.323 1.00 21.15 472 LYS A C 1
ATOM 3802 O O . LYS A 1 496 ? 17.782 -24.988 12.722 1.00 20.79 472 LYS A O 1
ATOM 3808 N N . ASP A 1 497 ? 19.266 -24.558 11.095 1.00 20.29 473 ASP A N 1
ATOM 3809 C CA . ASP A 1 497 ? 18.257 -24.145 10.123 1.00 20.62 473 ASP A CA 1
ATOM 3810 C C . ASP A 1 497 ? 17.476 -25.364 9.626 1.00 20.92 473 ASP A C 1
ATOM 3811 O O . ASP A 1 497 ? 18.038 -26.286 9.026 1.00 21.84 473 ASP A O 1
ATOM 3816 N N . LEU A 1 498 ? 16.170 -25.351 9.885 1.00 19.80 474 LEU A N 1
ATOM 3817 C CA . LEU A 1 498 ? 15.275 -26.452 9.532 1.00 21.46 474 LEU A CA 1
ATOM 3818 C C . LEU A 1 498 ? 14.492 -26.183 8.254 1.00 19.86 474 LEU A C 1
ATOM 3819 O O . LEU A 1 498 ? 13.544 -26.898 7.953 1.00 21.47 474 LEU A O 1
ATOM 3824 N N . GLY A 1 499 ? 14.878 -25.142 7.519 1.00 19.40 475 GLY A N 1
ATOM 3825 C CA . GLY A 1 499 ? 14.122 -24.714 6.351 1.00 20.12 475 GLY A CA 1
ATOM 3826 C C . GLY A 1 499 ? 13.872 -25.769 5.290 1.00 20.71 475 GLY A C 1
ATOM 3827 O O . GLY A 1 499 ? 12.845 -25.722 4.610 1.00 21.29 475 GLY A O 1
ATOM 3828 N N . ARG A 1 500 ? 14.794 -26.715 5.142 1.00 21.89 476 ARG A N 1
ATOM 3829 C CA . ARG A 1 500 ? 14.650 -27.779 4.146 1.00 23.21 476 ARG A CA 1
ATOM 3830 C C . ARG A 1 500 ? 14.508 -29.169 4.784 1.00 25.07 476 ARG A C 1
ATOM 3831 O O . ARG A 1 500 ? 14.575 -30.184 4.092 1.00 27.92 476 ARG A O 1
ATOM 3839 N N . ASP A 1 501 ? 14.309 -29.199 6.101 1.00 24.46 477 ASP A N 1
ATOM 3840 C CA . ASP A 1 501 ? 14.205 -30.448 6.857 1.00 26.31 477 ASP A CA 1
ATOM 3841 C C . ASP A 1 501 ? 12.808 -31.053 6.697 1.00 25.47 477 ASP A C 1
ATOM 3842 O O . ASP A 1 501 ? 11.819 -30.418 7.056 1.00 24.19 477 ASP A O 1
ATOM 3847 N N . PRO A 1 502 ? 12.718 -32.287 6.168 1.00 26.75 478 PRO A N 1
ATOM 3848 C CA . PRO A 1 502 ? 11.395 -32.906 5.993 1.00 27.62 478 PRO A CA 1
ATOM 3849 C C . PRO A 1 502 ? 10.616 -33.054 7.297 1.00 26.24 478 PRO A C 1
ATOM 3850 O O . PRO A 1 502 ? 9.383 -33.072 7.267 1.00 26.44 478 PRO A O 1
ATOM 3854 N N . SER A 1 503 ? 11.317 -33.156 8.425 1.00 25.19 479 SER A N 1
ATOM 3855 C CA . SER A 1 503 ? 10.649 -33.336 9.708 1.00 24.71 479 SER A CA 1
ATOM 3856 C C . SER A 1 503 ? 9.889 -32.093 10.157 1.00 22.48 479 SER A C 1
ATOM 3857 O O . SER A 1 503 ? 9.067 -32.166 11.067 1.00 24.51 479 SER A O 1
ATOM 3860 N N . ALA A 1 504 ? 10.159 -30.953 9.523 1.00 21.55 480 ALA A N 1
ATOM 3861 C CA . ALA A 1 504 ? 9.548 -29.690 9.930 1.00 21.79 480 ALA A CA 1
ATOM 3862 C C . ALA A 1 504 ? 8.448 -29.234 8.972 1.00 21.21 480 ALA A C 1
ATOM 3863 O O . ALA A 1 504 ? 8.068 -28.067 8.974 1.00 22.62 480 ALA A O 1
ATOM 3865 N N . GLU A 1 505 ? 7.941 -30.153 8.159 1.00 21.80 481 GLU A N 1
ATOM 3866 C CA . GLU A 1 505 ? 6.954 -29.807 7.140 1.00 22.29 481 GLU A CA 1
ATOM 3867 C C . GLU A 1 505 ? 5.693 -29.160 7.709 1.00 21.05 481 GLU A C 1
ATOM 3868 O O . GLU A 1 505 ? 5.236 -28.131 7.199 1.00 21.86 481 GLU A O 1
ATOM 3874 N N . GLU A 1 506 ? 5.136 -29.751 8.761 1.00 20.17 482 GLU A N 1
ATOM 3875 C CA . GLU A 1 506 ? 3.910 -29.216 9.348 1.00 20.13 482 GLU A CA 1
ATOM 3876 C C . GLU A 1 506 ? 4.102 -27.797 9.882 1.00 19.48 482 GLU A C 1
ATOM 3877 O O . GLU A 1 506 ? 3.269 -26.922 9.656 1.00 20.74 482 GLU A O 1
ATOM 3883 N N . VAL A 1 507 ? 5.205 -27.565 10.582 1.00 19.18 483 VAL A N 1
ATOM 3884 C CA . VAL A 1 507 ? 5.508 -26.226 11.066 1.00 20.09 483 VAL A CA 1
ATOM 3885 C C . VAL A 1 507 ? 5.680 -25.236 9.907 1.00 19.73 483 VAL A C 1
ATOM 3886 O O . VAL A 1 507 ? 5.110 -24.137 9.931 1.00 19.78 483 VAL A O 1
ATOM 3890 N N . ARG A 1 508 ? 6.444 -25.627 8.890 1.00 20.20 484 ARG A N 1
ATOM 3891 C CA . ARG A 1 508 ? 6.597 -24.775 7.709 1.00 20.41 484 ARG A CA 1
ATOM 3892 C C . ARG A 1 508 ? 5.257 -24.409 7.077 1.00 20.00 484 ARG A C 1
ATOM 3893 O O . ARG A 1 508 ? 5.030 -23.254 6.713 1.00 21.06 484 ARG A O 1
ATOM 3901 N N . GLN A 1 509 ? 4.367 -25.388 6.938 1.00 20.83 485 GLN A N 1
ATOM 3902 C CA . GLN A 1 509 ? 3.077 -25.121 6.313 1.00 21.45 485 GLN A CA 1
ATOM 3903 C C . GLN A 1 509 ? 2.241 -24.167 7.163 1.00 19.35 485 GLN A C 1
ATOM 3904 O O . GLN A 1 509 ? 1.596 -23.268 6.637 1.00 20.42 485 GLN A O 1
ATOM 3910 N N A ARG A 1 510 ? 2.239 -24.363 8.476 0.60 18.65 486 ARG A N 1
ATOM 3911 N N B ARG A 1 510 ? 2.283 -24.359 8.478 0.40 18.82 486 ARG A N 1
ATOM 3912 C CA A ARG A 1 510 ? 1.466 -23.474 9.335 0.60 18.43 486 ARG A CA 1
ATOM 3913 C CA B ARG A 1 510 ? 1.512 -23.534 9.406 0.40 18.54 486 ARG A CA 1
ATOM 3914 C C A ARG A 1 510 ? 1.982 -22.042 9.255 0.60 17.28 486 ARG A C 1
ATOM 3915 C C B ARG A 1 510 ? 1.980 -22.077 9.423 0.40 17.89 486 ARG A C 1
ATOM 3916 O O A ARG A 1 510 ? 1.214 -21.098 9.060 0.60 17.72 486 ARG A O 1
ATOM 3917 O O B ARG A 1 510 ? 1.171 -21.150 9.465 0.40 18.08 486 ARG A O 1
ATOM 3932 N N . LEU A 1 511 ? 3.292 -21.874 9.397 1.00 17.74 487 LEU A N 1
ATOM 3933 C CA . LEU A 1 511 ? 3.847 -20.526 9.386 1.00 17.20 487 LEU A CA 1
ATOM 3934 C C . LEU A 1 511 ? 3.742 -19.864 8.008 1.00 16.98 487 LEU A C 1
ATOM 3935 O O . LEU A 1 511 ? 3.534 -18.655 7.910 1.00 18.14 487 LEU A O 1
ATOM 3940 N N . THR A 1 512 ? 3.868 -20.651 6.946 1.00 18.41 488 THR A N 1
ATOM 3941 C CA . THR A 1 512 ? 3.699 -20.103 5.606 1.00 19.23 488 THR A CA 1
ATOM 3942 C C . THR A 1 512 ? 2.251 -19.666 5.389 1.00 19.20 488 THR A C 1
ATOM 3943 O O . THR A 1 512 ? 1.999 -18.636 4.767 1.00 19.54 488 THR A O 1
ATOM 3947 N N . SER A 1 513 ? 1.302 -20.431 5.928 1.00 19.13 489 SER A N 1
ATOM 3948 C CA . SER A 1 513 ? -0.099 -20.033 5.826 1.00 20.33 489 SER A CA 1
ATOM 3949 C C . SER A 1 513 ? -0.343 -18.735 6.593 1.00 18.79 489 SER A C 1
ATOM 3950 O O . SER A 1 513 ? -1.121 -17.891 6.165 1.00 19.30 489 SER A O 1
ATOM 3953 N N . ALA A 1 514 ? 0.329 -18.571 7.728 1.00 18.57 490 ALA A N 1
ATOM 3954 C CA . ALA A 1 514 ? 0.241 -17.307 8.454 1.00 17.19 490 ALA A CA 1
ATOM 3955 C C . ALA A 1 514 ? 0.771 -16.143 7.621 1.00 16.61 490 ALA A C 1
ATOM 3956 O O . ALA A 1 514 ? 0.182 -15.064 7.604 1.00 16.74 490 ALA A O 1
ATOM 3958 N N . LEU A 1 515 ? 1.879 -16.364 6.921 1.00 16.30 491 LEU A N 1
ATOM 3959 C CA . LEU A 1 515 ? 2.393 -15.357 5.999 1.00 15.86 491 LEU A CA 1
ATOM 3960 C C . LEU A 1 515 ? 1.429 -15.078 4.846 1.00 16.66 491 LEU A C 1
ATOM 3961 O O . LEU A 1 515 ? 1.219 -13.919 4.492 1.00 17.27 491 LEU A O 1
ATOM 3966 N N . ASP A 1 516 ? 0.846 -16.130 4.266 1.00 16.66 492 ASP A N 1
ATOM 3967 C CA . ASP A 1 516 ? -0.120 -15.958 3.177 1.00 18.25 492 ASP A CA 1
ATOM 3968 C C . ASP A 1 516 ? -1.264 -15.044 3.620 1.00 17.30 492 ASP A C 1
ATOM 3969 O O . ASP A 1 516 ? -1.704 -14.181 2.867 1.00 17.84 492 ASP A O 1
ATOM 3974 N N . ALA A 1 517 ? -1.756 -15.249 4.838 1.00 17.27 493 ALA A N 1
ATOM 3975 C CA . ALA A 1 517 ? -2.859 -14.440 5.356 1.00 17.66 493 ALA A CA 1
ATOM 3976 C C . ALA A 1 517 ? -2.385 -13.015 5.654 1.00 16.55 493 ALA A C 1
ATOM 3977 O O . ALA A 1 517 ? -3.077 -12.041 5.391 1.00 17.53 493 ALA A O 1
ATOM 3979 N N . TRP A 1 518 ? -1.182 -12.892 6.202 1.00 16.99 494 TRP A N 1
ATOM 3980 C CA . TRP A 1 518 ? -0.654 -11.582 6.547 1.00 16.03 494 TRP A CA 1
ATOM 3981 C C . TRP A 1 518 ? -0.452 -10.697 5.312 1.00 16.14 494 TRP A C 1
ATOM 3982 O O . TRP A 1 518 ? -0.775 -9.512 5.341 1.00 16.37 494 TRP A O 1
ATOM 3993 N N . HIS A 1 519 ? 0.081 -11.264 4.234 1.00 16.68 495 HIS A N 1
ATOM 3994 C CA . HIS A 1 519 ? 0.276 -10.506 3.004 1.00 17.05 495 HIS A CA 1
ATOM 3995 C C . HIS A 1 519 ? -1.049 -10.012 2.428 1.00 17.41 495 HIS A C 1
ATOM 3996 O O . HIS A 1 519 ? -1.091 -8.991 1.749 1.00 19.48 495 HIS A O 1
ATOM 4003 N N . ARG A 1 520 ? -2.124 -10.742 2.708 1.00 15.90 496 ARG A N 1
ATOM 4004 C CA . ARG A 1 520 ? -3.455 -10.397 2.214 1.00 16.20 496 ARG A CA 1
ATOM 4005 C C . ARG A 1 520 ? -4.167 -9.408 3.132 1.00 16.76 496 ARG A C 1
ATOM 4006 O O . ARG A 1 520 ? -5.105 -8.747 2.708 1.00 19.27 496 ARG A O 1
ATOM 4014 N N . ASN A 1 521 ? -3.723 -9.304 4.382 1.00 17.51 497 ASN A N 1
ATOM 4015 C CA . ASN A 1 521 ? -4.425 -8.506 5.383 1.00 18.17 497 ASN A CA 1
ATOM 4016 C C . ASN A 1 521 ? -4.021 -7.035 5.336 1.00 17.37 497 ASN A C 1
ATOM 4017 O O . ASN A 1 521 ? -3.550 -6.479 6.321 1.00 19.22 497 ASN A O 1
ATOM 4022 N N . THR A 1 522 ? -4.214 -6.410 4.183 1.00 17.32 498 THR A N 1
ATOM 4023 C CA . THR A 1 522 ? -3.762 -5.046 3.950 1.00 16.80 498 THR A CA 1
ATOM 4024 C C . THR A 1 522 ? -4.639 -4.003 4.649 1.00 16.45 498 THR A C 1
ATOM 4025 O O . THR A 1 522 ? -5.821 -4.242 4.948 1.00 17.09 498 THR A O 1
ATOM 4029 N N . ARG A 1 523 ? -4.043 -2.843 4.904 1.00 16.56 499 ARG A N 1
ATOM 4030 C CA . ARG A 1 523 ? -4.764 -1.689 5.409 1.00 15.72 499 ARG A CA 1
ATOM 4031 C C . ARG A 1 523 ? -4.455 -0.482 4.524 1.00 15.33 499 ARG A C 1
ATOM 4032 O O . ARG A 1 523 ? -3.905 0.520 4.970 1.00 15.72 499 ARG A O 1
ATOM 4040 N N . GLN A 1 524 ? -4.817 -0.594 3.250 1.00 15.33 500 GLN A N 1
ATOM 4041 C CA . GLN A 1 524 ? -4.642 0.505 2.304 1.00 15.51 500 GLN A CA 1
ATOM 4042 C C . GLN A 1 524 ? -5.877 1.403 2.183 1.00 14.75 500 GLN A C 1
ATOM 4043 O O . GLN A 1 524 ? -5.808 2.486 1.591 1.00 15.42 500 GLN A O 1
ATOM 4049 N N . ARG A 1 525 ? -6.996 0.959 2.757 1.00 15.21 501 ARG A N 1
ATOM 4050 C CA . ARG A 1 525 ? -8.254 1.703 2.673 1.00 15.41 501 ARG A CA 1
ATOM 4051 C C . ARG A 1 525 ? -8.262 2.771 3.776 1.00 16.03 501 ARG A C 1
ATOM 4052 O O . ARG A 1 525 ? -9.021 2.695 4.742 1.00 17.56 501 ARG A O 1
ATOM 4060 N N . ILE A 1 526 ? -7.383 3.757 3.631 1.00 15.37 502 ILE A N 1
ATOM 4061 C CA . ILE A 1 526 ? -7.097 4.680 4.727 1.00 16.08 502 ILE A CA 1
ATOM 4062 C C . ILE A 1 526 ? -8.003 5.906 4.731 1.00 16.12 502 ILE A C 1
ATOM 4063 O O . ILE A 1 526 ? -7.948 6.708 5.652 1.00 17.07 502 ILE A O 1
ATOM 4068 N N . THR A 1 527 ? -8.863 6.037 3.726 1.00 15.32 503 THR A N 1
ATOM 4069 C CA . THR A 1 527 ? -9.705 7.230 3.641 1.00 15.98 503 THR A CA 1
ATOM 4070 C C . THR A 1 527 ? -11.157 6.991 4.065 1.00 16.81 503 THR A C 1
ATOM 4071 O O . THR A 1 527 ? -11.988 7.879 3.929 1.00 18.18 503 THR A O 1
ATOM 4075 N N . LYS A 1 528 ? -11.462 5.805 4.584 1.00 16.72 504 LYS A N 1
ATOM 4076 C CA . LYS A 1 528 ? -12.764 5.546 5.203 1.00 16.99 504 LYS A CA 1
ATOM 4077 C C . LYS A 1 528 ? -12.544 4.609 6.382 1.00 16.98 504 LYS A C 1
ATOM 4078 O O . LYS A 1 528 ? -11.874 3.589 6.234 1.00 18.49 504 LYS A O 1
ATOM 4084 N N . SER A 1 529 ? -13.099 4.957 7.543 1.00 18.60 505 SER A N 1
ATOM 4085 C CA . SER A 1 529 ? -12.963 4.126 8.739 1.00 18.52 505 SER A CA 1
ATOM 4086 C C . SER A 1 529 ? -14.005 3.013 8.763 1.00 19.32 505 SER A C 1
ATOM 4087 O O . SER A 1 529 ? -15.025 3.111 8.080 1.00 20.15 505 SER A O 1
ATOM 4090 N N . ASP A 1 530 ? -13.773 1.967 9.560 1.00 19.75 506 ASP A N 1
ATOM 4091 C CA . ASP A 1 530 ? -14.803 0.945 9.766 1.00 20.15 506 ASP A CA 1
ATOM 4092 C C . ASP A 1 530 ? -16.035 1.555 10.420 1.00 20.40 506 ASP A C 1
ATOM 4093 O O . ASP A 1 530 ? -17.161 1.190 10.091 1.00 20.69 506 ASP A O 1
ATOM 4098 N N . ALA A 1 531 ? -15.820 2.463 11.370 1.00 21.07 507 ALA A N 1
ATOM 4099 C CA . ALA A 1 531 ? -16.924 3.094 12.084 1.00 23.07 507 ALA A CA 1
ATOM 4100 C C . ALA A 1 531 ? -17.914 3.743 11.121 1.00 22.67 507 ALA A C 1
ATOM 4101 O O . ALA A 1 531 ? -19.124 3.741 11.363 1.00 24.49 507 ALA A O 1
ATOM 4103 N N . ALA A 1 532 ? -17.401 4.271 10.012 1.00 22.50 508 ALA A N 1
ATOM 4104 C CA . ALA A 1 532 ? -18.233 4.975 9.041 1.00 22.40 508 ALA A CA 1
ATOM 4105 C C . ALA A 1 532 ? -19.263 4.082 8.343 1.00 22.15 508 ALA A C 1
ATOM 4106 O O . ALA A 1 532 ? -20.228 4.584 7.772 1.00 25.35 508 ALA A O 1
ATOM 4108 N N . TYR A 1 533 ? -19.062 2.767 8.393 1.00 21.15 509 TYR A N 1
ATOM 4109 C CA . TYR A 1 533 ? -20.008 1.808 7.819 1.00 20.60 509 TYR A CA 1
ATOM 4110 C C . TYR A 1 533 ? -21.171 1.469 8.749 1.00 22.06 509 TYR A C 1
ATOM 4111 O O . TYR A 1 533 ? -22.248 1.093 8.294 1.00 23.81 509 TYR A O 1
ATOM 4120 N N . ARG A 1 534 ? -20.937 1.558 10.054 1.00 23.44 510 ARG A N 1
ATOM 4121 C CA . ARG A 1 534 ? -21.808 0.880 11.011 1.00 24.79 510 ARG A CA 1
ATOM 4122 C C . ARG A 1 534 ? -23.210 1.444 11.227 1.00 26.17 510 ARG A C 1
ATOM 4123 O O . ARG A 1 534 ? -24.137 0.672 11.452 1.00 25.93 510 ARG A O 1
ATOM 4131 N N . ALA A 1 535 ? -23.380 2.763 11.176 1.00 26.37 511 ALA A N 1
ATOM 4132 C CA . ALA A 1 535 ? -24.692 3.341 11.468 1.00 28.38 511 ALA A CA 1
ATOM 4133 C C . ALA A 1 535 ? -25.761 2.865 10.481 1.00 29.08 511 ALA A C 1
ATOM 4134 O O . ALA A 1 535 ? -26.931 2.752 10.838 1.00 30.98 511 ALA A O 1
ATOM 4136 N N . LEU A 1 536 ? -25.330 2.570 9.256 1.00 29.22 512 LEU A N 1
ATOM 4137 C CA . LEU A 1 536 ? -26.201 2.142 8.159 1.00 30.10 512 LEU A CA 1
ATOM 4138 C C . LEU A 1 536 ? -26.528 0.652 8.197 1.00 24.16 512 LEU A C 1
ATOM 4139 O O . LEU A 1 536 ? -27.361 0.185 7.428 1.00 22.93 512 LEU A O 1
ATOM 4144 N N . ASP A 1 537 ? -25.843 -0.108 9.045 1.00 22.45 513 ASP A N 1
ATOM 4145 C CA . ASP A 1 537 ? -26.005 -1.563 9.017 1.00 21.54 513 ASP A CA 1
ATOM 4146 C C . ASP A 1 537 ? -27.442 -2.106 9.176 1.00 20.94 513 ASP A C 1
ATOM 4147 O O . ASP A 1 537 ? -27.791 -3.079 8.516 1.00 21.17 513 ASP A O 1
ATOM 4152 N N . PRO A 1 538 ? -28.279 -1.481 10.030 1.00 21.68 514 PRO A N 1
ATOM 4153 C CA . PRO A 1 538 ? -29.663 -1.971 10.086 1.00 21.81 514 PRO A CA 1
ATOM 4154 C C . PRO A 1 538 ? -30.393 -1.863 8.742 1.00 21.17 514 PRO A C 1
ATOM 4155 O O . PRO A 1 538 ? -31.216 -2.724 8.417 1.00 22.39 514 PRO A O 1
ATOM 4159 N N . VAL A 1 539 ? -30.083 -0.832 7.964 1.00 20.31 515 VAL A N 1
ATOM 4160 C CA . VAL A 1 539 ? -30.685 -0.673 6.647 1.00 19.40 515 VAL A CA 1
ATOM 4161 C C . VAL A 1 539 ? -30.027 -1.610 5.631 1.00 19.66 515 VAL A C 1
ATOM 4162 O O . VAL A 1 539 ? -30.695 -2.193 4.788 1.00 20.75 515 VAL A O 1
ATOM 4166 N N . LEU A 1 540 ? -28.711 -1.767 5.726 1.00 18.87 516 LEU A N 1
ATOM 4167 C CA . LEU A 1 540 ? -28.001 -2.704 4.862 1.00 19.89 516 LEU A CA 1
ATOM 4168 C C . LEU A 1 540 ? -28.464 -4.150 5.075 1.00 20.02 516 LEU A C 1
ATOM 4169 O O . LEU A 1 540 ? -28.500 -4.943 4.130 1.00 20.92 516 LEU A O 1
ATOM 4174 N N . ARG A 1 541 ? -28.827 -4.493 6.308 1.00 21.53 517 ARG A N 1
ATOM 4175 C CA . ARG A 1 541 ? -29.191 -5.869 6.627 1.00 24.24 517 ARG A CA 1
ATOM 4176 C C . ARG A 1 541 ? -30.498 -6.295 5.973 1.00 24.66 517 ARG A C 1
ATOM 4177 O O . ARG A 1 541 ? -30.635 -7.436 5.529 1.00 26.45 517 ARG A O 1
ATOM 4185 N N . GLU A 1 542 ? -31.451 -5.370 5.912 1.00 23.51 518 GLU A N 1
ATOM 4186 C CA . GLU A 1 542 ? -32.824 -5.699 5.545 1.00 25.64 518 GLU A CA 1
ATOM 4187 C C . GLU A 1 542 ? -33.316 -4.984 4.304 1.00 24.26 518 GLU A C 1
ATOM 4188 O O . GLU A 1 542 ? -34.345 -5.358 3.740 1.00 27.40 518 GLU A O 1
ATOM 4194 N N . SER A 1 543 ? -32.621 -3.928 3.906 1.00 21.34 519 SER A N 1
ATOM 4195 C CA . SER A 1 543 ? -33.168 -3.025 2.911 1.00 22.06 519 SER A CA 1
ATOM 4196 C C . SER A 1 543 ? -32.088 -2.548 1.941 1.00 20.86 519 SER A C 1
ATOM 4197 O O . SER A 1 543 ? -31.158 -3.295 1.622 1.00 21.72 519 SER A O 1
ATOM 4200 N N . ASP A 1 544 ? -32.204 -1.303 1.491 1.00 20.39 520 ASP A N 1
ATOM 4201 C CA . ASP A 1 544 ? -31.382 -0.791 0.396 1.00 20.24 520 ASP A CA 1
ATOM 4202 C C . ASP A 1 544 ? -30.945 0.643 0.689 1.00 20.50 520 ASP A C 1
ATOM 4203 O O . ASP A 1 544 ? -31.665 1.586 0.381 1.00 20.98 520 ASP A O 1
ATOM 4208 N N . PRO A 1 545 ? -29.754 0.812 1.286 1.00 21.02 521 PRO A N 1
ATOM 4209 C CA . PRO A 1 545 ? -29.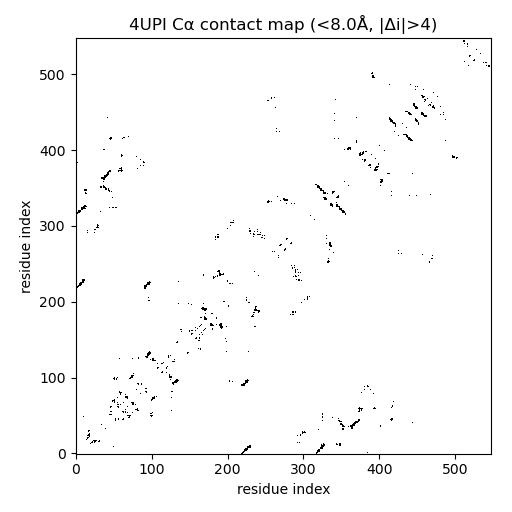261 2.149 1.646 1.00 22.99 521 PRO A CA 1
ATOM 4210 C C . PRO A 1 545 ? -29.226 3.151 0.483 1.00 23.66 521 PRO A C 1
ATOM 4211 O O . PRO A 1 545 ? -29.356 4.352 0.709 1.00 25.08 521 PRO A O 1
ATOM 4215 N N . ASP A 1 546 ? -29.086 2.672 -0.746 1.00 24.00 522 ASP A N 1
ATOM 4216 C CA . ASP A 1 546 ? -28.994 3.589 -1.877 1.00 24.05 522 ASP A CA 1
ATOM 4217 C C . ASP A 1 546 ? -30.244 4.447 -2.070 1.00 23.10 522 ASP A C 1
ATOM 4218 O O . ASP A 1 546 ? -30.144 5.588 -2.510 1.00 23.40 522 ASP A O 1
ATOM 4223 N N . LEU A 1 547 ? -31.412 3.906 -1.725 1.00 24.05 523 LEU A N 1
ATOM 4224 C CA . LEU A 1 547 ? -32.664 4.662 -1.822 1.00 25.46 523 LEU A CA 1
ATOM 4225 C C . LEU A 1 547 ? -32.657 5.931 -0.978 1.00 27.16 523 LEU A C 1
ATOM 4226 O O . LEU A 1 547 ? -33.347 6.893 -1.307 1.00 29.68 523 LEU A O 1
ATOM 4231 N N . MET A 1 548 ? -31.883 5.933 0.106 1.00 29.44 524 MET A N 1
ATOM 4232 C CA . MET A 1 548 ? -31.817 7.087 1.006 1.00 30.99 524 MET A CA 1
ATOM 4233 C C . MET A 1 548 ? -31.239 8.324 0.318 1.00 33.55 524 MET A C 1
ATOM 4234 O O . MET A 1 548 ? -31.547 9.458 0.695 1.00 35.06 524 MET A O 1
ATOM 4239 N N . ALA A 1 549 ? -30.421 8.101 -0.707 1.00 33.52 525 ALA A N 1
ATOM 4240 C CA . ALA A 1 549 ? -29.840 9.196 -1.485 1.00 34.28 525 ALA A CA 1
ATOM 4241 C C . ALA A 1 549 ? -30.568 9.387 -2.817 1.00 33.61 525 ALA A C 1
ATOM 4242 O O . ALA A 1 549 ? -30.140 10.172 -3.668 1.00 35.04 525 ALA A O 1
ATOM 4244 N N . GLY A 1 550 ? -31.670 8.667 -2.993 1.00 30.94 526 GLY A N 1
ATOM 4245 C CA . GLY A 1 550 ? -32.448 8.766 -4.212 1.00 29.73 526 GLY A CA 1
ATOM 4246 C C . GLY A 1 550 ? -31.842 8.020 -5.385 1.00 27.57 526 GLY A C 1
ATOM 4247 O O . GLY A 1 550 ? -32.231 8.241 -6.532 1.00 28.45 526 GLY A O 1
ATOM 4248 N N . VAL A 1 551 ? -30.888 7.135 -5.107 1.00 24.72 527 VAL A N 1
ATOM 4249 C CA . VAL A 1 551 ? -30.318 6.290 -6.151 1.00 21.85 527 VAL A CA 1
ATOM 4250 C C . VAL A 1 551 ? -31.115 4.989 -6.204 1.00 20.47 527 VAL A C 1
ATOM 4251 O O . VAL A 1 551 ? -31.188 4.248 -5.217 1.00 21.57 527 VAL A O 1
ATOM 4255 N N . ILE A 1 552 ? -31.732 4.742 -7.356 1.00 19.00 528 ILE A N 1
ATOM 4256 C CA . ILE A 1 552 ? -32.754 3.709 -7.490 1.00 19.67 528 ILE A CA 1
ATOM 4257 C C . ILE A 1 552 ? -32.267 2.644 -8.466 1.00 18.84 528 ILE A C 1
ATOM 4258 O O . ILE A 1 552 ? -32.311 2.834 -9.684 1.00 20.06 528 ILE A O 1
ATOM 4263 N N . ILE A 1 553 ? -31.795 1.528 -7.918 1.00 18.92 529 ILE A N 1
ATOM 4264 C CA . ILE A 1 553 ? -31.095 0.527 -8.716 1.00 19.56 529 ILE A CA 1
ATOM 4265 C C . ILE A 1 553 ? -31.863 -0.786 -8.732 1.00 19.11 529 ILE A C 1
ATOM 4266 O O . ILE A 1 553 ? -31.972 -1.474 -7.715 1.00 19.73 529 ILE A O 1
ATOM 4271 N N . GLY A 1 554 ? -32.420 -1.118 -9.890 1.00 19.25 530 GLY A N 1
ATOM 4272 C CA . GLY A 1 554 ? -33.055 -2.407 -10.069 1.00 19.94 530 GLY A CA 1
ATOM 4273 C C . GLY A 1 554 ? -34.527 -2.499 -9.719 1.00 19.78 530 GLY A C 1
ATOM 4274 O O . GLY A 1 554 ? -35.022 -3.602 -9.543 1.00 21.95 530 GLY A O 1
ATOM 4275 N N . TYR A 1 555 ? -35.220 -1.361 -9.629 1.00 18.65 531 TYR A N 1
ATOM 4276 C CA . TYR A 1 555 ? -36.637 -1.322 -9.256 1.00 18.75 531 TYR A CA 1
ATOM 4277 C C . TYR A 1 555 ? -37.537 -1.253 -10.483 1.00 19.52 531 TYR A C 1
ATOM 4278 O O . TYR A 1 555 ? -37.310 -0.457 -11.394 1.00 20.27 531 TYR A O 1
ATOM 4287 N N . TRP A 1 556 ? -38.577 -2.080 -10.485 1.00 20.68 532 TRP A N 1
ATOM 4288 C CA . TRP A 1 556 ? -39.482 -2.169 -11.625 1.00 21.86 532 TRP A CA 1
ATOM 4289 C C . TRP A 1 556 ? -40.411 -0.960 -11.740 1.00 21.86 532 TRP A C 1
ATOM 4290 O O . TRP A 1 556 ? -40.503 -0.338 -12.804 1.00 21.85 532 TRP A O 1
ATOM 4301 N N . ASP A 1 557 ? -41.092 -0.617 -10.652 1.00 22.35 533 ASP A N 1
ATOM 4302 C CA . ASP A 1 557 ? -42.085 0.453 -10.716 1.00 23.08 533 ASP A CA 1
ATOM 4303 C C . ASP A 1 557 ? -42.138 1.289 -9.449 1.00 21.99 533 ASP A C 1
ATOM 4304 O O . ASP A 1 557 ? -41.439 1.008 -8.474 1.00 22.44 533 ASP A O 1
ATOM 4309 N N . GLU A 1 558 ? -42.985 2.312 -9.462 1.00 23.16 534 GLU A N 1
ATOM 4310 C CA . GLU A 1 558 ? -43.050 3.257 -8.356 1.00 24.74 534 GLU A CA 1
ATOM 4311 C C . GLU A 1 558 ? -43.503 2.588 -7.068 1.00 23.32 534 GLU A C 1
ATOM 4312 O O . GLU A 1 558 ? -43.006 2.900 -5.993 1.00 24.24 534 GLU A O 1
ATOM 4318 N N . ASP A 1 559 ? -44.453 1.668 -7.187 1.00 24.38 535 ASP A N 1
ATOM 4319 C CA . ASP A 1 559 ? -44.939 0.918 -6.036 1.00 24.47 535 ASP A CA 1
ATOM 4320 C C . ASP A 1 559 ? -43.796 0.196 -5.340 1.00 24.45 535 ASP A C 1
ATOM 4321 O O . ASP A 1 559 ? -43.709 0.207 -4.111 1.00 25.62 535 ASP A O 1
ATOM 4326 N N . GLU A 1 560 ? -42.919 -0.426 -6.123 1.00 24.06 536 GLU A N 1
ATOM 4327 C CA . GLU A 1 560 ? -41.819 -1.184 -5.547 1.00 24.14 536 GLU A CA 1
ATOM 4328 C C . GLU A 1 560 ? -40.873 -0.254 -4.791 1.00 22.41 536 GLU A C 1
ATOM 4329 O O . GLU A 1 560 ? -40.428 -0.570 -3.687 1.00 23.11 536 GLU A O 1
ATOM 4335 N N . VAL A 1 561 ? -40.573 0.898 -5.384 1.00 21.91 537 VAL A N 1
ATOM 4336 C CA . VAL A 1 561 ? -39.708 1.882 -4.740 1.00 21.37 537 VAL A CA 1
ATOM 4337 C C . VAL A 1 561 ? -40.337 2.381 -3.439 1.00 21.40 537 VAL A C 1
ATOM 4338 O O . VAL A 1 561 ? -39.685 2.404 -2.397 1.00 22.30 537 VAL A O 1
ATOM 4342 N N . GLU A 1 562 ? -41.610 2.759 -3.491 1.00 22.66 538 GLU A N 1
ATOM 4343 C CA . GLU A 1 562 ? -42.258 3.337 -2.321 1.00 23.21 538 GLU A CA 1
ATOM 4344 C C . GLU A 1 562 ? -42.400 2.338 -1.177 1.00 23.72 538 GLU A C 1
ATOM 4345 O O . GLU A 1 562 ? -42.274 2.704 -0.003 1.00 24.18 538 GLU A O 1
ATOM 4351 N N . ALA A 1 563 ? -42.656 1.078 -1.512 1.00 22.86 539 ALA A N 1
ATOM 4352 C CA . ALA A 1 563 ? -42.753 0.051 -0.483 1.00 23.35 539 ALA A CA 1
ATOM 4353 C C . ALA A 1 563 ? -41.419 -0.089 0.240 1.00 23.25 539 ALA A C 1
ATOM 4354 O O . ALA A 1 563 ? -41.383 -0.227 1.461 1.00 23.25 539 ALA A O 1
ATOM 4356 N N . GLU A 1 564 ? -40.318 -0.051 -0.510 1.00 22.31 540 GLU A N 1
ATOM 4357 C CA . GLU A 1 564 ? -39.006 -0.156 0.114 1.00 22.31 540 GLU A CA 1
ATOM 4358 C C . GLU A 1 564 ? -38.672 1.083 0.943 1.00 21.90 540 GLU A C 1
ATOM 4359 O O . GLU A 1 564 ? -38.091 0.966 2.012 1.00 21.72 540 GLU A O 1
ATOM 4365 N N . LYS A 1 565 ? -39.071 2.262 0.471 1.00 21.53 541 LYS A N 1
ATOM 4366 C CA . LYS A 1 565 ? -38.863 3.484 1.246 1.00 23.41 541 LYS A CA 1
ATOM 4367 C C . LYS A 1 565 ? -39.606 3.425 2.571 1.00 23.09 541 LYS A C 1
ATOM 4368 O O . LYS A 1 565 ? -39.120 3.925 3.586 1.00 23.83 541 LYS A O 1
ATOM 4374 N N . ARG A 1 566 ? -40.785 2.809 2.570 1.00 23.37 542 ARG A N 1
ATOM 4375 C CA . ARG A 1 566 ? -41.512 2.632 3.822 1.00 24.33 542 ARG A CA 1
ATOM 4376 C C . ARG A 1 566 ? -40.799 1.648 4.748 1.00 23.07 542 ARG A C 1
ATOM 4377 O O . ARG A 1 566 ? -40.820 1.824 5.962 1.00 23.33 542 ARG A O 1
ATOM 4385 N N . ARG A 1 567 ? -40.144 0.632 4.185 1.00 21.71 543 ARG A N 1
ATOM 4386 C CA . ARG A 1 567 ? -39.373 -0.283 5.020 1.00 22.28 543 ARG A CA 1
ATOM 4387 C C . ARG A 1 567 ? -38.175 0.443 5.636 1.00 21.42 543 ARG A C 1
ATOM 4388 O O . ARG A 1 567 ? -37.870 0.260 6.812 1.00 21.81 543 ARG A O 1
ATOM 4396 N N . ILE A 1 568 ? -37.507 1.277 4.845 1.00 21.49 544 ILE A N 1
ATOM 4397 C CA . ILE A 1 568 ? -36.418 2.093 5.368 1.00 21.42 544 ILE A CA 1
ATOM 4398 C C . ILE A 1 568 ? -36.899 2.955 6.536 1.00 20.97 544 ILE A C 1
ATOM 4399 O O . ILE A 1 568 ? -36.255 3.012 7.581 1.00 22.03 544 ILE A O 1
ATOM 4404 N N . ALA A 1 569 ? -38.052 3.599 6.372 1.00 21.24 545 ALA A N 1
ATOM 4405 C CA . ALA A 1 569 ? -38.593 4.447 7.427 1.00 22.17 545 ALA A CA 1
ATOM 4406 C C . ALA A 1 569 ? -38.881 3.642 8.693 1.00 22.32 545 ALA A C 1
ATOM 4407 O O . ALA A 1 569 ? -38.628 4.102 9.806 1.00 23.36 545 ALA A O 1
ATOM 4409 N N . ARG A 1 570 ? -39.408 2.435 8.515 1.00 22.99 546 ARG A N 1
ATOM 4410 C CA . ARG A 1 570 ? -39.695 1.558 9.640 1.00 24.51 546 ARG A CA 1
ATOM 4411 C C . ARG A 1 570 ? -38.405 1.197 10.379 1.00 23.76 546 ARG A C 1
ATOM 4412 O O . ARG A 1 570 ? -38.331 1.304 11.598 1.00 24.52 546 ARG A O 1
ATOM 4420 N N . ILE A 1 571 ? -37.389 0.776 9.632 1.00 23.00 547 ILE A N 1
ATOM 4421 C CA . ILE A 1 571 ? -36.103 0.419 10.217 1.00 23.02 547 ILE A CA 1
ATOM 4422 C C . ILE A 1 571 ? -35.498 1.579 10.999 1.00 24.23 547 ILE A C 1
ATOM 4423 O O . ILE A 1 571 ? -35.044 1.409 12.130 1.00 25.99 547 ILE A O 1
ATOM 4428 N N . LEU A 1 572 ? -35.502 2.765 10.400 1.00 25.07 548 LEU A N 1
ATOM 4429 C CA . LEU A 1 572 ? -34.916 3.930 11.052 1.00 27.99 548 LEU A CA 1
ATOM 4430 C C . LEU A 1 572 ? -35.690 4.282 12.315 1.00 32.37 548 LEU A C 1
ATOM 4431 O O . LEU A 1 572 ? -35.117 4.785 13.281 1.00 34.00 548 LEU A O 1
ATOM 4436 N N . GLY A 1 573 ? -36.990 3.995 12.316 1.00 35.00 549 GLY A N 1
ATOM 4437 C CA . GLY A 1 573 ? -37.807 4.194 13.500 1.00 39.41 549 GLY A CA 1
ATOM 4438 C C . GLY A 1 573 ? -37.487 3.216 14.620 1.00 43.37 549 GLY A C 1
ATOM 4439 O O . GLY A 1 573 ? -37.654 3.538 15.797 1.00 43.97 549 GLY A O 1
ATOM 4440 N N . GLU A 1 574 ? -37.031 2.019 14.256 1.00 46.93 550 GLU A N 1
ATOM 4441 C CA . GLU A 1 574 ? -36.687 0.986 15.233 1.00 50.83 550 GLU A CA 1
ATOM 4442 C C . GLU A 1 574 ? -35.355 1.269 15.919 1.00 53.40 550 GLU A C 1
ATOM 4443 O O . GLU A 1 574 ? -35.126 0.840 17.050 1.00 53.86 550 GLU A O 1
ATOM 4449 N N . ASN A 1 575 ? -34.476 1.977 15.219 1.00 55.12 551 ASN A N 1
ATOM 4450 C CA . ASN A 1 575 ? -33.121 2.218 15.700 1.00 56.76 551 ASN A CA 1
ATOM 4451 C C . ASN A 1 575 ? -32.907 3.662 16.148 1.00 58.47 551 ASN A C 1
ATOM 4452 O O . ASN A 1 575 ? -33.858 4.433 16.282 1.00 59.05 551 ASN A O 1
ATOM 4457 N N . SER A 1 576 ? -31.777 4.090 16.389 1.00 59.15 552 SER A N 1
#